Protein AF-A0A150GEI6-F1 (afdb_monomer)

Mean predicted aligned error: 15.01 Å

Secondary structure (DSSP, 8-state):
---THHHHHHHHHHHTTTTHHHHHHHHHHHTT--HHHHHS-SHHHHHHHHHHHHHHHHHHHHHSSTT--HHHHHHHHHTTHHHHHHHHHHHHHT-HHHHHHHHHHHHHTTS--S-----HHHHHHHHHHHHHHHHHHHHHHHHHS-HHHHHHHHHHHHHHHH-S-PPPTTHHHHHHHHHHHHHTSHHHHHHHHHHHHHHHHHHH----TT--HHHHHHHHHHTTTTS--S-TT--BPPHHHHHHHHHHHHHHHT--SSTTHHHHHHHHHHHHHHHHHHHHHHHHHHHH-TT--------TT--SSBPPHHHHHHHHHHHHHHHHTS---TT----HHHHHHHHHHHHHHHHHIIIIIGGG---HHHHHHHHHHT--HHHHHHHHT-TT---SS--HHHHHHHHTTHHHHHHHHHHHHHH-TTSHHHHHHHHHHHTTTS-SHHHHHHHHHHS-HHHHHHHHHHHHHHHHHS-HHHHHHSHHHHTTS--TTHHHHHHHHHHHHHTT------STT--HHHHHHHHHHHHHHHHHHHHHHHHHHT---SSS--TTTHHHHHHHHHHHHHHHHHS------PPP-------------------------------------------TTHHHHHHHHHHHHHHHHHS-PPP-----------

Sequence (658 aa):
MQPSSQLGSTTYLALCGPACLPLLGLLAASLRLSLHELAGEGVRQHLYRGIAHKVVMGVTCLLVPANASSSFLCALLRGHTLHAAGRQLAALAGSPEAAAATATAAAAAEDQGEPAPINTANYATALLNLVYILVAAACKVCLTVPAPEAQQLQEELVAALEGSQGADDGAAQAFASRLRDVASGRCARHAALCLGLAVLCDADGGPALGMPPELLAVLPAVLPAYLEGPAAGSGIMSAEAVTQLRGMASMLSFVGTAPPGRRGALALMLRVGWLAVDSARALAAVDRGGSSRSAGGLAAGVPRRIVAAGDIFAVALDALKNAWFLPLASGAPEGDTLRATETAGWWQLAAAIVADVLPYATADAHLTALGGLLHLPQGRLLARRGVLSLPPKPPPEVAAALEGGLLRCLERLLRRAGRDPQGREVAMLRRLGRLGDGSLWPYLAPLMAYGEPRQAAALVATLRKLLRTVDLWGMLAAWSEWASKKNSYGGFLQALYDILYEAPLADAVPEEGLSSASQQLLRLLSCAASDWLPVVAQAVLSADSAEERSAGVPLPILKWLQLLAACCAAQPGMPASSPPAYQADRGAAAISGAVAGPVNRGEAAADGGGEATADDVRGAAAGDGGWRALLLEEVGRRVVAAGRGPPERCRSSSRREQ

Foldseek 3Di:
DDDPPVVVVVVVVVCVDPVVVVLLVLQLVLLPDDVCLCLDDDPSNLVSLVSSLCSLVVVLVCLLPLPNDLVSLLVCLLSLSLVSLVVVLVVLVPDPSNVVCVVVLLVPVPPDPDDDRNHSVLSSVSSLSSNVSSVVSLVSCLVPDDDPSSVSSLVSNLCSVVVDDDDDPCSSVVSVVVVVCVCLPPVNLVVLQLLLLLLLCLWFVDDSLPDDVSSSVVSVVSPPPPPDDDDPPPLADDPVNLVSNLSNLVSLLVDDCDPPGLVRSLVSLLSQLVLLLLLLVVVVCVVVVPPPPPVPDDDPGRTSHHYDLLRSLVSNLSSLVSSVSSDDPPPDPPPPVVVLVSLLSSLLSLLSCLVRVLVSDDDLVSLLSSLVSPADPVLLVQVVVFLQNHDLDADSNLVSNLSSVVLVSLLVLLLVCLVPVLDSSLSNLLSNCPPPPLECQSVLSLNLLNHDVLSSLSSLVSLLVSLLSDLLLVLLLCVVVVVVDPDSNNSSSSRSVSCLQSLLPRDLDQPVPGHSSSVSSLVSLLVSLVSRLVSLVVSVVPPPDPVSPPPPSCNSSVSSVVSNVSVVVNPDDPPPPDPPPPPPDDDDDDDDDDDDDDDDDDDDDDDDDDDDDDDDDDDDPPDPCVVVCVSVVVVVVVVVVVPDDDDDPDPPPDDDDD

Radius of gyration: 34.03 Å; Cα contacts (8 Å, |Δi|>4): 616; chains: 1; bounding box: 81×88×96 Å

Solvent-accessible surface area (backbone atoms only — not comparable to full-atom values): 38106 Å² total; per-residue (Å²): 141,82,73,80,69,58,64,58,53,57,57,51,55,48,51,79,38,84,60,38,60,62,52,52,50,49,38,53,55,44,47,61,59,49,68,70,56,52,69,47,92,48,75,67,20,48,49,49,40,50,50,34,37,52,42,41,44,50,54,35,62,57,44,65,49,97,69,56,50,66,68,57,54,35,50,43,26,70,66,35,45,59,45,36,41,51,52,48,46,52,55,51,72,71,33,72,64,53,62,51,51,51,58,50,52,66,67,58,67,79,80,56,100,62,87,74,76,84,47,72,61,59,40,48,51,38,43,52,48,32,48,51,46,52,51,51,44,50,55,50,44,46,74,72,46,64,68,71,63,17,48,52,40,48,52,30,50,38,51,32,76,61,66,82,80,88,85,54,94,62,43,69,60,55,34,55,47,50,52,47,50,55,59,64,24,70,66,50,37,47,50,33,41,54,54,12,47,32,46,47,26,66,20,64,69,50,86,61,87,84,59,56,66,68,56,48,62,45,60,71,55,72,71,57,76,82,65,87,80,84,64,105,76,69,45,56,49,51,73,65,55,52,48,33,41,48,46,19,31,55,49,44,52,70,54,58,90,54,86,72,27,62,68,47,37,40,53,51,20,51,49,53,23,48,51,23,32,49,21,34,49,53,52,59,46,58,76,69,52,77,84,72,85,72,90,79,72,84,60,94,84,68,53,65,36,26,50,43,64,86,46,26,33,59,47,26,49,48,15,51,54,32,44,58,70,69,65,76,81,87,81,65,94,64,61,69,66,61,56,43,51,56,49,14,52,50,28,31,48,51,26,42,35,63,72,47,24,50,90,38,59,88,50,73,67,56,42,45,51,54,22,62,68,70,56,56,69,69,42,30,53,42,31,73,71,32,66,55,65,38,63,76,63,68,56,69,70,57,44,20,31,46,72,16,36,38,59,58,35,51,35,53,37,53,53,48,18,66,76,35,66,85,34,67,48,26,56,31,51,33,36,47,13,51,77,63,92,48,42,34,38,37,59,48,52,47,50,41,20,70,34,60,66,68,52,34,50,50,32,53,53,42,51,51,50,42,60,69,72,43,62,62,52,69,48,60,65,40,38,73,60,41,76,73,43,93,52,77,62,52,47,49,54,46,29,55,48,35,35,55,58,55,67,41,68,53,73,89,68,68,72,87,80,53,21,69,24,18,50,46,34,49,52,53,45,50,54,46,39,71,67,41,46,61,58,53,51,48,52,61,69,69,52,87,53,80,82,70,64,52,93,68,70,62,52,38,60,53,35,41,51,50,46,47,51,49,57,64,69,61,55,76,76,71,70,78,74,69,73,79,78,79,76,82,76,88,78,83,88,83,84,87,81,90,81,82,86,81,90,88,86,84,90,86,89,80,90,82,90,80,92,80,89,82,87,86,80,80,88,73,83,81,65,92,56,62,61,62,50,50,54,50,47,61,52,47,60,50,54,60,60,66,67,62,69,80,82,82,77,82,80,84,84,75,90,74,94,128

Organism: Gonium pectorale (NCBI:txid33097)

pLDDT: mean 74.24, std 18.27, range [32.22, 97.94]

Structure (mmCIF, N/CA/C/O backbone):
data_AF-A0A150GEI6-F1
#
_entry.id   AF-A0A150GEI6-F1
#
loop_
_atom_site.group_PDB
_atom_site.id
_atom_site.type_symbol
_atom_site.label_atom_id
_atom_site.label_alt_id
_atom_site.label_comp_id
_atom_site.label_asym_id
_atom_site.label_entity_id
_atom_site.label_seq_id
_atom_site.pdbx_PDB_ins_code
_atom_site.Cartn_x
_atom_site.Cartn_y
_atom_site.Cartn_z
_atom_site.occupancy
_atom_site.B_iso_or_equiv
_atom_site.auth_seq_id
_atom_site.auth_comp_id
_atom_site.auth_asym_id
_atom_site.auth_atom_id
_atom_site.pdbx_PDB_model_num
ATOM 1 N N . MET A 1 1 ? 34.999 -7.922 8.178 1.00 40.25 1 MET A N 1
ATOM 2 C CA . MET A 1 1 ? 34.315 -7.488 6.941 1.00 40.25 1 MET A CA 1
ATOM 3 C C . MET A 1 1 ? 33.801 -6.070 7.163 1.00 40.25 1 MET A C 1
ATOM 5 O O . MET A 1 1 ? 32.760 -5.887 7.773 1.00 40.25 1 MET A O 1
ATOM 9 N N . GLN A 1 2 ? 34.615 -5.083 6.788 1.00 32.28 2 GLN A N 1
ATOM 10 C CA . GLN A 1 2 ? 34.318 -3.642 6.795 1.00 32.28 2 GLN A CA 1
ATOM 11 C C . GLN A 1 2 ? 34.050 -3.180 5.346 1.00 32.28 2 GLN A C 1
ATOM 13 O O . GLN A 1 2 ? 34.390 -3.920 4.422 1.00 32.28 2 GLN A O 1
ATOM 18 N N . PRO A 1 3 ? 33.369 -2.041 5.127 1.00 48.72 3 PRO A N 1
ATOM 19 C CA . PRO A 1 3 ? 32.316 -1.975 4.124 1.00 48.72 3 PRO A CA 1
ATOM 20 C C . PRO A 1 3 ? 32.777 -1.450 2.760 1.00 48.72 3 PRO A C 1
ATO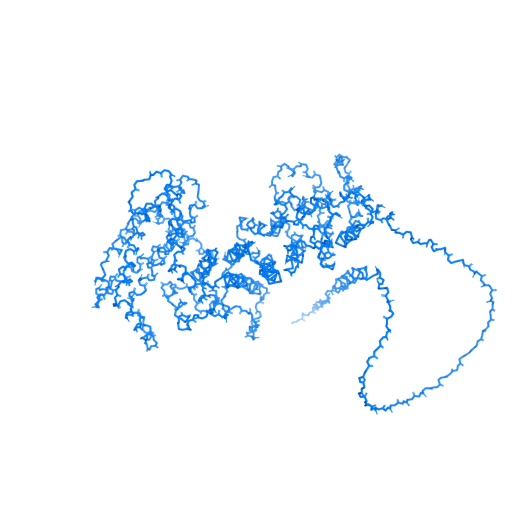M 22 O O . PRO A 1 3 ? 33.497 -0.462 2.643 1.00 48.72 3 PRO A O 1
ATOM 25 N N . SER A 1 4 ? 32.211 -2.054 1.719 1.00 45.00 4 SER A N 1
ATOM 26 C CA . SER A 1 4 ? 32.233 -1.660 0.305 1.00 45.00 4 SER A CA 1
ATOM 27 C C . SER A 1 4 ? 31.602 -0.283 0.012 1.00 45.00 4 SER A C 1
ATOM 29 O O . SER A 1 4 ? 31.548 0.134 -1.141 1.00 45.00 4 SER A O 1
ATOM 31 N N . SER A 1 5 ? 31.154 0.462 1.030 1.00 41.50 5 SER A N 1
ATOM 32 C CA . SER A 1 5 ? 30.589 1.809 0.877 1.00 41.50 5 SER A CA 1
ATOM 33 C C . SER A 1 5 ? 31.642 2.904 0.664 1.00 41.50 5 SER A C 1
ATOM 35 O O . SER A 1 5 ? 31.300 3.977 0.171 1.00 41.50 5 SER A O 1
ATOM 37 N N . GLN A 1 6 ? 32.921 2.654 0.977 1.00 41.84 6 GLN A N 1
ATOM 38 C CA . GLN A 1 6 ? 33.985 3.646 0.760 1.00 41.84 6 GLN A CA 1
ATOM 39 C C . GLN A 1 6 ? 34.451 3.741 -0.700 1.00 41.84 6 GLN A C 1
ATOM 41 O O . GLN A 1 6 ? 34.832 4.830 -1.126 1.00 41.84 6 GLN A O 1
ATOM 46 N N . LEU A 1 7 ? 34.363 2.657 -1.487 1.00 47.56 7 LEU A N 1
ATOM 47 C CA . LEU A 1 7 ? 34.786 2.687 -2.895 1.00 47.56 7 LEU A CA 1
ATOM 48 C C . LEU A 1 7 ? 33.909 3.620 -3.743 1.00 47.56 7 LEU A C 1
ATOM 50 O O . LEU A 1 7 ? 34.428 4.307 -4.612 1.00 47.56 7 LEU A O 1
ATOM 54 N N . GLY A 1 8 ? 32.605 3.706 -3.454 1.00 51.19 8 GLY A N 1
ATOM 55 C CA . GLY A 1 8 ? 31.699 4.607 -4.176 1.00 51.19 8 GLY A CA 1
ATOM 56 C C . GLY A 1 8 ? 31.976 6.094 -3.922 1.00 51.19 8 GLY A C 1
ATOM 57 O O . GLY A 1 8 ? 31.768 6.916 -4.808 1.00 51.19 8 GLY A O 1
ATOM 58 N N . SER A 1 9 ? 32.494 6.451 -2.740 1.00 50.84 9 SER A N 1
ATOM 59 C CA . SER A 1 9 ? 32.772 7.847 -2.365 1.00 50.84 9 SER A CA 1
ATOM 60 C C . SER A 1 9 ? 33.994 8.420 -3.096 1.00 50.84 9 SER A C 1
ATOM 62 O O . SER A 1 9 ? 33.976 9.565 -3.548 1.00 50.84 9 SER A O 1
ATOM 64 N N . THR A 1 10 ? 35.046 7.617 -3.287 1.00 55.69 10 THR A N 1
ATOM 65 C CA . THR A 1 10 ? 36.269 8.054 -3.982 1.00 55.69 10 THR A CA 1
ATOM 66 C C . THR A 1 10 ? 36.077 8.168 -5.491 1.00 55.69 10 THR A C 1
ATOM 68 O O . THR A 1 10 ? 36.597 9.107 -6.092 1.00 55.69 10 THR A O 1
ATOM 71 N N . THR A 1 11 ? 35.283 7.283 -6.108 1.00 56.53 11 THR A N 1
ATOM 72 C CA . THR A 1 11 ? 34.922 7.433 -7.530 1.00 56.53 11 THR A CA 1
ATOM 73 C C . THR A 1 11 ? 34.051 8.672 -7.738 1.00 56.53 11 THR A C 1
ATOM 75 O O . THR A 1 11 ? 34.296 9.443 -8.661 1.00 56.53 11 THR A O 1
ATOM 78 N N . TYR A 1 12 ? 33.098 8.919 -6.834 1.00 55.34 12 TYR A N 1
ATOM 79 C CA . TYR A 1 12 ? 32.222 10.092 -6.863 1.00 55.34 12 TYR A CA 1
ATOM 80 C C . TYR A 1 12 ? 32.989 11.423 -6.717 1.00 55.34 12 TYR A C 1
ATOM 82 O O . TYR A 1 12 ? 32.742 12.365 -7.468 1.00 55.34 12 TYR A O 1
ATOM 90 N N . LEU A 1 13 ? 33.985 11.498 -5.824 1.00 57.09 13 LEU A N 1
ATOM 91 C CA . LEU A 1 13 ? 34.843 12.684 -5.664 1.00 57.09 13 LEU A CA 1
ATOM 92 C C . LEU A 1 13 ? 35.731 12.965 -6.886 1.00 57.09 13 LEU A C 1
ATOM 94 O O . LEU A 1 13 ? 35.945 14.127 -7.227 1.00 57.09 13 LEU A O 1
ATOM 98 N N . ALA A 1 14 ? 36.213 11.927 -7.576 1.00 58.62 14 ALA A N 1
ATOM 99 C CA . ALA A 1 14 ? 36.986 12.097 -8.809 1.00 58.62 14 ALA A CA 1
ATOM 100 C C . ALA A 1 14 ? 36.135 12.666 -9.965 1.00 58.62 14 ALA A C 1
ATOM 102 O O . ALA A 1 14 ? 36.653 13.382 -10.824 1.00 58.62 14 ALA A O 1
ATOM 103 N N . LEU A 1 15 ? 34.828 12.390 -9.962 1.00 55.59 15 LEU A N 1
ATOM 104 C CA . LEU A 1 15 ? 33.873 12.797 -10.999 1.00 55.59 15 LEU A CA 1
ATOM 105 C C . LEU A 1 15 ? 33.346 14.222 -10.834 1.00 55.59 15 LEU A C 1
ATOM 107 O O . LEU A 1 15 ? 33.077 14.885 -11.829 1.00 55.59 15 LEU A O 1
ATOM 111 N N . CYS A 1 16 ? 33.269 14.727 -9.604 1.00 58.97 16 CYS A N 1
ATOM 112 C CA . CYS A 1 16 ? 33.057 16.156 -9.348 1.00 58.97 16 CYS A CA 1
ATOM 113 C C . CYS A 1 16 ? 34.325 16.999 -9.605 1.00 58.97 16 CYS A C 1
ATOM 115 O O . CYS A 1 16 ? 34.297 18.219 -9.454 1.00 58.97 16 CYS A O 1
ATOM 117 N N . GLY A 1 17 ? 35.439 16.351 -9.963 1.00 68.12 17 GLY A N 1
ATOM 118 C CA . GLY A 1 17 ? 36.734 16.965 -10.226 1.00 68.12 17 GLY A CA 1
ATOM 119 C C . GLY A 1 17 ? 37.051 17.165 -11.719 1.00 68.12 17 GLY A C 1
ATOM 120 O O . GLY A 1 17 ? 36.202 16.981 -12.594 1.00 68.12 17 GLY A O 1
ATOM 121 N N . PRO A 1 18 ? 38.307 17.513 -12.052 1.00 70.81 18 PRO A N 1
ATOM 122 C CA . PRO A 1 18 ? 38.735 17.849 -13.416 1.00 70.81 18 PRO A CA 1
ATOM 123 C C . PRO A 1 18 ? 38.609 16.698 -14.435 1.00 70.81 18 PRO A C 1
ATOM 125 O O . PRO A 1 18 ? 38.659 16.945 -15.638 1.00 70.81 18 PRO A O 1
ATOM 128 N N . ALA A 1 19 ? 38.402 15.454 -13.985 1.00 73.12 19 ALA A N 1
ATOM 129 C CA . ALA A 1 19 ? 38.213 14.285 -14.850 1.00 73.12 19 ALA A CA 1
ATOM 130 C C . ALA A 1 19 ? 36.849 14.253 -15.574 1.00 73.12 19 ALA A C 1
ATOM 132 O O . ALA A 1 19 ? 36.680 13.497 -16.532 1.00 73.12 19 ALA A O 1
ATOM 133 N N . CYS A 1 20 ? 35.897 15.100 -15.173 1.00 78.00 20 CYS A N 1
ATOM 134 C CA . CYS A 1 20 ? 34.602 15.241 -15.837 1.00 78.00 20 CYS A CA 1
ATOM 135 C C . CYS A 1 20 ? 34.729 15.754 -17.285 1.00 78.00 20 CYS A C 1
ATOM 137 O O . CYS A 1 20 ? 34.107 15.212 -18.200 1.00 78.00 20 CYS A O 1
ATOM 139 N N . LEU A 1 21 ? 35.586 16.754 -17.524 1.00 81.19 21 LEU A N 1
ATOM 140 C CA . LEU A 1 21 ? 35.734 17.387 -18.842 1.00 81.19 21 LEU A CA 1
ATOM 141 C C . LEU A 1 21 ? 36.256 16.423 -19.929 1.00 81.19 21 LEU A C 1
ATOM 143 O O . LEU A 1 21 ? 35.654 16.381 -21.004 1.00 81.19 21 LEU A O 1
ATOM 147 N N . PRO A 1 22 ? 37.302 15.604 -19.687 1.00 84.00 22 PRO A N 1
ATOM 148 C CA . PRO A 1 22 ? 37.731 14.580 -20.641 1.00 84.00 22 PRO A CA 1
ATOM 149 C C . PRO A 1 22 ? 36.639 13.563 -20.981 1.00 84.00 22 PRO A C 1
ATOM 151 O O . PRO A 1 22 ? 36.515 13.153 -22.133 1.00 84.00 22 PRO A O 1
ATOM 154 N N . LEU A 1 23 ? 35.832 13.168 -19.993 1.00 81.44 23 LEU A N 1
ATOM 155 C CA . LEU A 1 23 ? 34.778 12.173 -20.171 1.00 81.44 23 LEU A CA 1
ATOM 156 C C . LEU A 1 23 ? 33.606 12.733 -20.991 1.00 81.44 23 LEU A C 1
ATOM 158 O O . LEU A 1 23 ? 33.124 12.065 -21.905 1.00 81.44 23 LEU A O 1
ATOM 162 N N . LEU A 1 24 ? 33.217 13.989 -20.746 1.00 82.88 24 LEU A N 1
ATOM 163 C CA . LEU A 1 24 ? 32.263 14.718 -21.589 1.00 82.88 24 LEU A CA 1
ATOM 164 C C . LEU A 1 24 ? 32.795 14.914 -23.017 1.00 82.88 24 LEU A C 1
ATOM 166 O O . LEU A 1 24 ? 32.044 14.757 -23.977 1.00 82.88 24 LEU A O 1
ATOM 170 N N . GLY A 1 25 ? 34.092 15.196 -23.172 1.00 85.88 25 GLY A N 1
ATOM 171 C CA . GLY A 1 25 ? 34.748 15.293 -24.478 1.00 85.88 25 GLY A CA 1
ATOM 172 C C . GLY A 1 25 ? 34.726 13.972 -25.254 1.00 85.88 25 GLY A C 1
ATOM 173 O O . GLY A 1 25 ? 34.379 13.957 -26.435 1.00 85.88 25 GLY A O 1
ATOM 174 N N . LEU A 1 26 ? 35.023 12.853 -24.585 1.00 86.62 26 LEU A N 1
ATOM 175 C CA . LEU A 1 26 ? 34.942 11.507 -25.161 1.00 86.62 26 LEU A CA 1
ATOM 176 C C . LEU A 1 26 ? 33.510 11.131 -25.544 1.00 86.62 26 LEU A C 1
ATOM 178 O O . LEU A 1 26 ? 33.295 10.543 -26.606 1.00 86.62 26 LEU A O 1
ATOM 182 N N . LEU A 1 27 ? 32.527 11.483 -24.712 1.00 86.19 27 LEU A N 1
ATOM 183 C CA . LEU A 1 27 ? 31.117 11.258 -25.015 1.00 86.19 27 LEU A CA 1
ATOM 184 C C . LEU A 1 27 ? 30.684 12.073 -26.232 1.00 86.19 27 LEU A C 1
ATOM 186 O O . LEU A 1 27 ? 30.113 11.515 -27.163 1.00 86.19 27 LEU A O 1
ATOM 190 N N . ALA A 1 28 ? 31.016 13.363 -26.273 1.00 86.62 28 ALA A N 1
ATOM 191 C CA . ALA A 1 28 ? 30.709 14.222 -27.409 1.00 86.62 28 ALA A CA 1
ATOM 192 C C . ALA A 1 28 ? 31.359 13.714 -28.705 1.00 86.62 28 ALA A C 1
ATOM 194 O O . ALA A 1 28 ? 30.711 13.717 -29.750 1.00 86.62 28 ALA A O 1
ATOM 195 N N . ALA A 1 29 ? 32.608 13.241 -28.648 1.00 87.00 29 ALA A N 1
ATOM 196 C CA . ALA A 1 29 ? 33.278 12.623 -29.790 1.00 87.00 29 ALA A CA 1
ATOM 197 C C . ALA A 1 29 ? 32.576 11.327 -30.231 1.00 87.00 29 ALA A C 1
ATOM 199 O O . ALA A 1 29 ? 32.325 11.139 -31.419 1.00 87.00 29 ALA A O 1
ATOM 200 N N . SER A 1 30 ? 32.182 10.476 -29.278 1.00 87.25 30 SER A N 1
ATOM 201 C CA . SER A 1 30 ? 31.470 9.217 -29.544 1.00 87.25 30 SER A CA 1
ATOM 202 C C . SER A 1 30 ? 30.100 9.451 -30.187 1.00 87.25 30 SER A C 1
ATOM 204 O O . SER A 1 30 ? 29.728 8.759 -31.131 1.00 87.25 30 SER A O 1
ATOM 206 N N . LEU A 1 31 ? 29.370 10.470 -29.725 1.00 84.06 31 LEU A N 1
ATOM 207 C CA . LEU A 1 31 ? 28.060 10.852 -30.261 1.00 84.06 31 LEU A CA 1
ATOM 208 C C . LEU A 1 31 ? 28.133 11.591 -31.610 1.00 84.06 31 LEU A C 1
ATOM 210 O O . LEU A 1 31 ? 27.106 11.828 -32.245 1.00 84.06 31 LEU A O 1
ATOM 214 N N . ARG A 1 32 ? 29.337 11.982 -32.049 1.00 88.56 32 ARG A N 1
ATOM 215 C CA . ARG A 1 32 ? 29.595 12.597 -33.361 1.00 88.56 32 ARG A CA 1
ATOM 216 C C . ARG A 1 32 ? 30.060 11.600 -34.416 1.00 88.56 32 ARG A C 1
ATOM 218 O O . ARG A 1 32 ? 30.178 11.996 -35.572 1.00 88.56 32 ARG A O 1
ATOM 225 N N . LEU A 1 33 ? 30.309 10.343 -34.041 1.00 88.00 33 LEU A N 1
ATOM 226 C CA . LEU A 1 33 ? 30.656 9.301 -35.003 1.00 88.00 33 LEU A CA 1
ATOM 227 C C . LEU A 1 33 ? 29.539 9.166 -36.037 1.00 88.00 33 LEU A C 1
ATOM 229 O O . LEU A 1 33 ? 28.352 9.091 -35.695 1.00 88.00 33 LEU A O 1
ATOM 233 N N . SER A 1 34 ? 29.934 9.165 -37.305 1.00 87.69 34 SER A N 1
ATOM 234 C CA . SER A 1 34 ? 29.021 8.995 -38.425 1.00 87.69 34 SER A CA 1
ATOM 235 C C . SER A 1 34 ? 28.531 7.550 -38.506 1.00 87.69 34 SER A C 1
ATOM 237 O O . SER A 1 34 ? 29.205 6.608 -38.085 1.00 87.69 34 SER A O 1
ATOM 239 N N . LEU A 1 35 ? 27.351 7.355 -39.098 1.00 84.06 35 LEU A N 1
ATOM 240 C CA . LEU A 1 35 ? 26.794 6.017 -39.277 1.00 84.06 35 LEU A CA 1
ATOM 241 C C . LEU A 1 35 ? 27.741 5.110 -40.078 1.00 84.06 35 LEU A C 1
ATOM 243 O O . LEU A 1 35 ? 27.838 3.936 -39.761 1.00 84.06 35 LEU A O 1
ATOM 247 N N . HIS A 1 36 ? 28.481 5.631 -41.061 1.00 83.88 36 HIS A N 1
ATOM 248 C CA . HIS A 1 36 ? 29.445 4.840 -41.838 1.00 83.88 36 HIS A CA 1
ATOM 249 C C . HIS A 1 36 ? 30.658 4.383 -41.015 1.00 83.88 36 HIS A C 1
ATOM 251 O O . HIS A 1 36 ? 31.147 3.270 -41.207 1.00 83.88 36 HIS A O 1
ATOM 257 N N . GLU A 1 37 ? 31.116 5.196 -40.061 1.00 86.56 37 GLU A N 1
ATOM 258 C CA . GLU A 1 37 ? 32.186 4.807 -39.130 1.00 86.56 37 GLU A CA 1
ATOM 259 C C . GLU A 1 37 ? 31.727 3.726 -38.145 1.00 86.56 37 GLU A C 1
ATOM 261 O O . GLU A 1 37 ? 32.545 2.932 -37.676 1.00 86.56 37 GLU A O 1
ATOM 266 N N . LEU A 1 38 ? 30.423 3.678 -37.860 1.00 83.50 38 LEU A N 1
ATOM 267 C CA . LEU A 1 38 ? 29.810 2.675 -36.996 1.00 83.50 38 LEU A CA 1
ATOM 268 C C . LEU A 1 38 ? 29.365 1.422 -37.765 1.00 83.50 38 LEU A C 1
ATOM 270 O O . LEU A 1 38 ? 29.477 0.333 -37.222 1.00 83.50 38 LEU A O 1
ATOM 274 N N . ALA A 1 39 ? 28.887 1.529 -39.003 1.00 80.19 39 ALA A N 1
ATOM 275 C CA . ALA A 1 39 ? 28.262 0.424 -39.738 1.00 80.19 39 ALA A CA 1
ATOM 276 C C . ALA A 1 39 ? 29.258 -0.477 -40.484 1.00 80.19 39 ALA A C 1
ATOM 278 O O . ALA A 1 39 ? 28.948 -1.637 -40.723 1.00 80.19 39 ALA A O 1
ATOM 279 N N . GLY A 1 40 ? 30.459 0.012 -40.818 1.00 81.88 40 GLY A N 1
ATOM 280 C CA . GLY A 1 40 ? 31.410 -0.768 -41.616 1.00 81.88 40 GLY A CA 1
ATOM 281 C C . GLY A 1 40 ? 31.911 -2.043 -40.927 1.00 81.88 40 GLY A C 1
ATOM 282 O O . GLY A 1 40 ? 32.045 -2.097 -39.702 1.00 81.88 40 GLY A O 1
ATOM 283 N N . GLU A 1 41 ? 32.229 -3.056 -41.729 1.00 77.44 41 GLU A N 1
ATOM 284 C CA . GLU A 1 41 ? 32.871 -4.296 -41.293 1.00 77.44 41 GLU A CA 1
ATOM 285 C C . GLU A 1 41 ? 34.393 -4.117 -41.338 1.00 77.44 41 GLU A C 1
ATOM 287 O O . GLU A 1 41 ? 34.999 -3.930 -42.392 1.00 77.44 41 GLU A O 1
ATOM 292 N N . GLY A 1 42 ? 35.024 -4.087 -40.166 1.00 84.88 42 GLY A N 1
ATOM 293 C CA . GLY A 1 42 ? 36.466 -3.914 -40.048 1.00 84.88 42 GLY A CA 1
ATOM 294 C C . GLY A 1 42 ? 36.905 -3.690 -38.607 1.00 84.88 42 GLY A C 1
ATOM 295 O O . GLY A 1 42 ? 36.147 -3.204 -37.766 1.00 84.88 42 GLY A O 1
ATOM 296 N N . VAL A 1 43 ? 38.159 -4.039 -38.309 1.00 81.69 43 VAL A N 1
ATOM 297 C CA . VAL A 1 43 ? 38.753 -3.925 -36.961 1.00 81.69 43 VAL A CA 1
ATOM 298 C C . VAL A 1 43 ? 38.632 -2.494 -36.422 1.00 81.69 43 VAL A C 1
ATOM 300 O O . VAL A 1 43 ? 38.354 -2.284 -35.243 1.00 81.69 43 VAL A O 1
ATOM 303 N N . ARG A 1 44 ? 38.777 -1.493 -37.299 1.00 83.88 44 ARG A N 1
ATOM 304 C CA . ARG A 1 44 ? 38.667 -0.073 -36.945 1.00 83.88 44 ARG A CA 1
ATOM 305 C C . ARG A 1 44 ? 37.248 0.306 -36.515 1.00 83.88 44 ARG A C 1
ATOM 307 O O . ARG A 1 44 ? 37.082 0.993 -35.513 1.00 83.88 44 ARG A O 1
ATOM 314 N N . GLN A 1 45 ? 36.235 -0.153 -37.239 1.00 85.56 45 GLN A N 1
ATOM 315 C CA . GLN A 1 45 ? 34.829 0.104 -36.934 1.00 85.56 45 GLN A CA 1
ATOM 316 C C . GLN A 1 45 ? 34.387 -0.650 -35.676 1.00 85.56 45 GLN A C 1
ATOM 318 O O . GLN A 1 45 ? 33.665 -0.091 -34.852 1.00 85.56 45 GLN A O 1
ATOM 323 N N . HIS A 1 46 ? 34.889 -1.871 -35.465 1.00 78.94 46 HIS A N 1
ATOM 324 C CA . HIS A 1 46 ? 34.717 -2.588 -34.199 1.00 78.94 46 HIS A CA 1
ATOM 325 C C . HIS A 1 46 ? 35.335 -1.833 -33.022 1.00 78.94 46 HIS A C 1
ATOM 327 O O . HIS A 1 46 ? 34.700 -1.719 -31.973 1.00 78.94 46 HIS A O 1
ATOM 333 N N . LEU A 1 47 ? 36.532 -1.268 -33.196 1.00 82.50 47 LEU A N 1
ATOM 334 C CA . LEU A 1 47 ? 37.174 -0.451 -32.172 1.00 82.50 47 LEU A CA 1
ATOM 335 C C . LEU A 1 47 ? 36.368 0.824 -31.883 1.00 82.50 47 LEU A C 1
ATOM 337 O O . LEU A 1 47 ? 36.124 1.127 -30.717 1.00 82.50 47 LEU A O 1
ATOM 341 N N . TYR A 1 48 ? 35.892 1.540 -32.909 1.00 83.94 48 TYR A N 1
ATOM 342 C CA . TYR A 1 48 ? 35.054 2.731 -32.718 1.00 83.94 48 TYR A CA 1
ATOM 343 C C . TYR A 1 48 ? 33.729 2.414 -32.027 1.00 83.94 48 TYR A C 1
ATOM 345 O O . TYR A 1 48 ? 33.375 3.105 -31.074 1.00 83.94 48 TYR A O 1
ATOM 353 N N . ARG A 1 49 ? 33.035 1.341 -32.428 1.00 82.62 49 ARG A N 1
ATOM 354 C CA . ARG A 1 49 ? 31.829 0.859 -31.737 1.00 82.62 49 ARG A CA 1
ATOM 355 C C . ARG A 1 49 ? 32.120 0.477 -30.292 1.00 82.62 49 ARG A C 1
ATOM 357 O O . ARG A 1 49 ? 31.366 0.860 -29.405 1.00 82.62 49 ARG A O 1
ATOM 364 N N . GLY A 1 50 ? 33.218 -0.234 -30.044 1.00 77.56 50 GLY A N 1
ATOM 365 C CA . GLY A 1 50 ? 33.632 -0.632 -28.702 1.00 77.56 50 GLY A CA 1
ATOM 366 C C . GLY A 1 50 ? 33.899 0.568 -27.798 1.00 77.56 50 GLY A C 1
ATOM 367 O O . GLY A 1 50 ? 33.365 0.626 -26.692 1.00 77.56 50 GLY A O 1
ATOM 368 N N . ILE A 1 51 ? 34.655 1.555 -28.284 1.00 81.81 51 ILE A N 1
ATOM 369 C CA . ILE A 1 51 ? 34.940 2.794 -27.551 1.00 81.81 51 ILE A CA 1
ATOM 370 C C . ILE A 1 51 ? 33.647 3.576 -27.308 1.00 81.81 51 ILE A C 1
ATOM 372 O O . ILE A 1 51 ? 33.345 3.892 -26.160 1.00 81.81 51 ILE A O 1
ATOM 376 N N . ALA A 1 52 ? 32.849 3.832 -28.348 1.00 81.94 52 ALA A N 1
ATOM 377 C CA . ALA A 1 52 ? 31.614 4.602 -28.231 1.00 81.94 52 ALA A CA 1
ATOM 378 C C . ALA A 1 52 ? 30.619 3.944 -27.268 1.00 81.94 52 ALA A C 1
ATOM 380 O O . ALA A 1 52 ? 30.060 4.610 -26.398 1.00 81.94 52 ALA A O 1
ATOM 381 N N . HIS A 1 53 ? 30.451 2.624 -27.365 1.00 79.44 53 HIS A N 1
ATOM 382 C CA . HIS A 1 53 ? 29.628 1.843 -26.451 1.00 79.44 53 HIS A CA 1
ATOM 383 C C . HIS A 1 53 ? 30.141 1.926 -25.008 1.00 79.44 53 HIS A C 1
ATOM 385 O O . HIS A 1 53 ? 29.364 2.216 -24.103 1.00 79.44 53 HIS A O 1
ATOM 391 N N . LYS A 1 54 ? 31.446 1.727 -24.769 1.00 78.00 54 LYS A N 1
ATOM 392 C CA . LYS A 1 54 ? 32.034 1.802 -23.420 1.00 78.00 54 LYS A CA 1
ATOM 393 C C . LYS A 1 54 ? 31.947 3.206 -22.821 1.00 78.00 54 LYS A C 1
ATOM 395 O O . LYS A 1 54 ? 31.724 3.320 -21.621 1.00 78.00 54 LYS A O 1
ATOM 400 N N . VAL A 1 55 ? 32.068 4.259 -23.629 1.00 81.38 55 VAL A N 1
ATOM 401 C CA . VAL A 1 55 ? 31.915 5.653 -23.185 1.00 81.38 55 VAL A CA 1
ATOM 402 C C . VAL A 1 55 ? 30.461 5.958 -22.821 1.00 81.38 55 VAL A C 1
ATOM 404 O O . VAL A 1 55 ? 30.208 6.478 -21.736 1.00 81.38 55 VAL A O 1
ATOM 407 N N . VAL A 1 56 ? 29.501 5.588 -23.676 1.00 77.44 56 VAL A N 1
ATOM 408 C CA . VAL A 1 56 ? 28.059 5.745 -23.410 1.00 77.44 56 VAL A CA 1
ATOM 409 C C . VAL A 1 56 ? 27.657 4.967 -22.158 1.00 77.44 56 VAL A C 1
ATOM 411 O O . VAL A 1 56 ? 27.024 5.527 -21.265 1.00 77.44 56 VAL A O 1
ATOM 414 N N . MET A 1 57 ? 28.082 3.708 -22.040 1.00 72.50 57 MET A N 1
ATOM 415 C CA . MET A 1 57 ? 27.836 2.882 -20.856 1.00 72.50 57 MET A CA 1
ATOM 416 C C . MET A 1 57 ? 28.515 3.443 -19.611 1.00 72.50 57 MET A C 1
ATOM 418 O O . MET A 1 57 ? 27.896 3.464 -18.553 1.00 72.50 57 MET A O 1
ATOM 422 N N . GLY A 1 58 ? 29.749 3.936 -19.731 1.00 73.75 58 GLY A N 1
ATOM 423 C CA . GLY A 1 58 ? 30.468 4.597 -18.647 1.00 73.75 58 GLY A CA 1
ATOM 424 C C . GLY A 1 58 ? 29.667 5.773 -18.104 1.00 73.75 58 GLY A C 1
ATOM 425 O O . GLY A 1 58 ? 29.314 5.769 -16.934 1.00 73.75 58 GLY A O 1
ATOM 426 N N . VAL A 1 59 ? 29.281 6.720 -18.963 1.00 78.75 59 VAL A N 1
ATOM 427 C CA . VAL A 1 59 ? 28.442 7.874 -18.586 1.00 78.75 59 VAL A CA 1
ATOM 428 C C . VAL A 1 59 ? 27.116 7.424 -17.981 1.00 78.75 59 VAL A C 1
ATOM 430 O O . VAL A 1 59 ? 26.700 7.945 -16.954 1.00 78.75 59 VAL A O 1
ATOM 433 N N . THR A 1 60 ? 26.470 6.424 -18.575 1.00 73.00 60 THR A N 1
ATOM 434 C CA . THR A 1 60 ? 25.205 5.876 -18.078 1.00 73.00 60 THR A CA 1
ATOM 435 C C . THR A 1 60 ? 25.362 5.329 -16.659 1.00 73.00 60 THR A C 1
ATOM 437 O O . THR A 1 60 ? 24.604 5.701 -15.769 1.00 73.00 60 THR A O 1
ATOM 440 N N . CYS A 1 61 ? 26.407 4.540 -16.399 1.00 71.25 61 CYS A N 1
ATOM 441 C CA . CYS A 1 61 ? 26.720 4.020 -15.067 1.00 71.25 61 CYS A CA 1
ATOM 442 C C . CYS A 1 61 ? 27.024 5.127 -14.052 1.00 71.25 61 CYS A C 1
ATOM 444 O O . CYS A 1 61 ? 26.794 4.933 -12.865 1.00 71.25 61 CYS A O 1
ATOM 446 N N . LEU A 1 62 ? 27.520 6.284 -14.498 1.00 75.06 62 LEU A N 1
ATOM 447 C CA . LEU A 1 62 ? 27.740 7.453 -13.641 1.00 75.06 62 LEU A CA 1
ATOM 448 C C . LEU A 1 62 ? 26.445 8.197 -13.297 1.00 75.06 62 LEU A C 1
ATOM 450 O O . LEU A 1 62 ? 26.393 8.895 -12.287 1.00 75.06 62 LEU A O 1
ATOM 454 N N . LEU A 1 63 ? 25.405 8.036 -14.115 1.00 72.75 63 LEU A N 1
ATOM 455 C CA . LEU A 1 63 ? 24.084 8.631 -13.913 1.00 72.75 63 LEU A CA 1
ATOM 456 C C . LEU A 1 63 ? 23.141 7.743 -13.081 1.00 72.75 63 LEU A C 1
ATOM 458 O O . LEU A 1 63 ? 22.188 8.254 -12.497 1.00 72.75 63 LEU A O 1
ATOM 462 N N . VAL A 1 64 ? 23.402 6.431 -13.009 1.00 58.91 64 VAL A N 1
ATOM 463 C CA . VAL A 1 64 ? 22.609 5.450 -12.236 1.00 58.91 64 VAL A CA 1
ATOM 464 C C . VAL A 1 64 ? 22.599 5.707 -10.714 1.00 58.91 64 VAL A C 1
ATOM 466 O O . VAL A 1 64 ? 21.539 5.541 -10.100 1.00 58.91 64 VAL A O 1
ATOM 469 N N . PRO A 1 65 ? 23.705 6.109 -10.049 1.00 61.59 65 PRO A N 1
ATOM 470 C CA . PRO A 1 65 ? 23.672 6.462 -8.639 1.00 61.59 65 PRO A CA 1
ATOM 471 C C . PRO A 1 65 ? 22.685 7.603 -8.408 1.00 61.59 65 PRO A C 1
ATOM 473 O O . PRO A 1 65 ? 22.685 8.601 -9.123 1.00 61.59 65 PRO A O 1
ATOM 476 N N . ALA A 1 66 ? 21.884 7.495 -7.348 1.00 53.59 66 ALA A N 1
ATOM 477 C CA . ALA A 1 66 ? 20.821 8.440 -7.000 1.00 53.59 66 ALA A CA 1
ATOM 478 C C . ALA A 1 66 ? 21.261 9.904 -6.783 1.00 53.59 66 ALA A C 1
ATOM 480 O O . ALA A 1 66 ? 20.401 10.736 -6.506 1.00 53.59 66 ALA A O 1
ATOM 481 N N . ASN A 1 67 ? 22.557 10.194 -6.900 1.00 60.22 67 ASN A N 1
ATOM 482 C CA . ASN A 1 67 ? 23.200 11.425 -6.477 1.00 60.22 67 ASN A CA 1
ATOM 483 C C . ASN A 1 67 ? 24.033 12.069 -7.596 1.00 60.22 67 ASN A C 1
ATOM 485 O O . ASN A 1 67 ? 24.953 12.805 -7.272 1.00 60.22 67 ASN A O 1
ATOM 489 N N . ALA A 1 68 ? 23.802 11.786 -8.886 1.00 70.25 68 ALA A N 1
ATOM 490 C CA . ALA A 1 68 ? 24.503 12.527 -9.943 1.00 70.25 68 ALA A CA 1
ATOM 491 C C . ALA A 1 68 ? 24.376 14.040 -9.678 1.00 70.25 68 ALA A C 1
ATOM 493 O O . ALA A 1 68 ? 23.270 14.533 -9.443 1.00 70.25 68 ALA A O 1
ATOM 494 N N . SER A 1 69 ? 25.502 14.761 -9.636 1.00 79.88 69 SER A N 1
ATOM 495 C CA . SER A 1 69 ? 25.469 16.173 -9.262 1.00 79.88 69 SER A CA 1
ATOM 496 C C . SER A 1 69 ? 24.638 16.957 -10.279 1.00 79.88 69 SER A C 1
ATOM 498 O O . SER A 1 69 ? 24.731 16.722 -11.489 1.00 79.88 69 SER A O 1
ATOM 500 N N . SER A 1 70 ? 23.839 17.911 -9.795 1.00 80.25 70 SER A N 1
ATOM 501 C CA . SER A 1 70 ? 23.086 18.849 -10.640 1.00 80.25 70 SER A CA 1
ATOM 502 C C . SER A 1 70 ? 24.004 19.485 -11.690 1.00 80.25 70 SER A C 1
ATOM 504 O O . SER A 1 70 ? 23.666 19.532 -12.868 1.00 80.25 70 SER A O 1
ATOM 506 N N . SER A 1 71 ? 25.229 19.843 -11.293 1.00 82.81 71 SER A N 1
ATOM 507 C CA . SER A 1 71 ? 26.274 20.372 -12.174 1.00 82.81 71 SER A CA 1
ATOM 508 C C . SER A 1 71 ? 26.690 19.429 -13.312 1.00 82.81 71 SER A C 1
ATOM 510 O O . SER A 1 71 ? 26.887 19.895 -14.435 1.00 82.81 71 SER A O 1
ATOM 512 N N . PHE A 1 72 ? 26.804 18.120 -13.063 1.00 83.69 72 PHE A N 1
ATOM 513 C CA . PHE A 1 72 ? 27.179 17.136 -14.083 1.00 83.69 72 PHE A CA 1
ATOM 514 C C . PHE A 1 72 ? 26.049 16.920 -15.088 1.00 83.69 72 PHE A C 1
ATOM 516 O O . PHE A 1 72 ? 26.282 16.910 -16.297 1.00 83.69 72 PHE A O 1
ATOM 523 N N . LE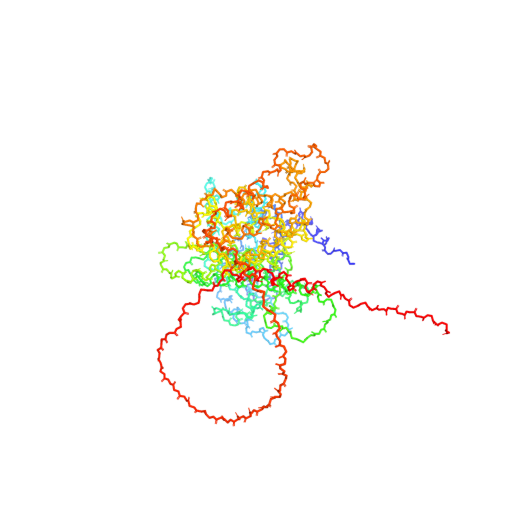U A 1 73 ? 24.813 16.821 -14.595 1.00 83.25 73 LEU A N 1
ATOM 524 C CA . LEU A 1 73 ? 23.626 16.732 -15.441 1.00 83.25 73 LEU A CA 1
ATOM 525 C C . LEU A 1 73 ? 23.467 17.990 -16.304 1.00 83.25 73 LEU A C 1
ATOM 527 O O . LEU A 1 73 ? 23.306 17.872 -17.517 1.00 83.25 73 LEU A O 1
ATOM 531 N N . CYS A 1 74 ? 23.610 19.184 -15.719 1.00 82.38 74 CYS A N 1
ATOM 532 C CA . CYS A 1 74 ? 23.615 20.446 -16.461 1.00 82.38 74 CYS A CA 1
ATOM 533 C C . CYS A 1 74 ? 24.705 20.462 -17.540 1.00 82.38 74 CYS A C 1
ATOM 535 O O . CYS A 1 74 ? 24.441 20.877 -18.664 1.00 82.38 74 CYS A O 1
ATOM 537 N N . ALA A 1 75 ? 25.919 19.988 -17.239 1.00 85.25 75 ALA A N 1
ATOM 538 C CA . ALA A 1 75 ? 27.006 19.933 -18.214 1.00 85.25 75 ALA A CA 1
ATOM 539 C C . ALA A 1 75 ? 26.701 18.978 -19.385 1.00 85.25 75 ALA A C 1
ATOM 541 O O . ALA A 1 75 ? 26.958 19.323 -20.539 1.00 85.25 75 ALA A O 1
ATOM 542 N N . LEU A 1 76 ? 26.104 17.811 -19.114 1.00 83.69 76 LEU A N 1
ATOM 543 C CA . LEU A 1 76 ? 25.658 16.876 -20.153 1.00 83.69 76 LEU A CA 1
ATOM 544 C C . LEU A 1 76 ? 24.567 17.483 -21.043 1.00 83.69 76 LEU A C 1
ATOM 546 O O . LEU A 1 76 ? 24.613 17.323 -22.267 1.00 83.69 76 LEU A O 1
ATOM 550 N N . LEU A 1 77 ? 23.606 18.188 -20.445 1.00 80.25 77 LEU A N 1
ATOM 551 C CA . LEU A 1 77 ? 22.499 18.826 -21.159 1.00 80.25 77 LEU A CA 1
ATOM 552 C C . LEU A 1 77 ? 22.981 20.007 -22.011 1.00 80.25 77 LEU A C 1
ATOM 554 O O . LEU A 1 77 ? 22.722 20.020 -23.217 1.00 80.25 77 LEU A O 1
ATOM 558 N N . ARG A 1 78 ? 23.801 20.900 -21.439 1.00 84.69 78 ARG A N 1
ATOM 559 C CA . ARG A 1 78 ? 24.493 21.992 -22.153 1.00 84.69 78 ARG A CA 1
ATOM 560 C C . ARG A 1 78 ? 25.357 21.497 -23.299 1.00 84.69 78 ARG A C 1
ATOM 562 O O . ARG A 1 78 ? 25.440 22.132 -24.342 1.00 84.69 78 ARG A O 1
ATOM 569 N N . GLY A 1 79 ? 25.995 20.342 -23.120 1.00 82.44 79 GLY A N 1
ATOM 570 C CA . GLY A 1 79 ? 26.797 19.690 -24.152 1.00 82.44 79 GLY A CA 1
ATOM 571 C C . GLY A 1 79 ? 25.985 19.138 -25.329 1.00 82.44 79 GLY A C 1
ATOM 572 O O . GLY A 1 79 ? 26.566 18.505 -26.209 1.00 82.44 79 GLY A O 1
ATOM 573 N N . HIS A 1 80 ? 24.659 19.331 -25.351 1.00 82.56 80 HIS A N 1
ATOM 574 C CA . HIS A 1 80 ? 23.734 18.778 -26.341 1.00 82.56 80 HIS A CA 1
ATOM 575 C C . HIS A 1 80 ? 23.797 17.248 -26.446 1.00 82.56 80 HIS A C 1
ATOM 577 O O . HIS A 1 80 ? 23.472 16.675 -27.489 1.00 82.56 80 HIS A O 1
ATOM 583 N N . THR A 1 81 ? 24.197 16.571 -25.365 1.00 80.62 81 THR A N 1
ATOM 584 C CA . THR A 1 81 ? 24.375 15.112 -25.328 1.00 80.62 81 THR A CA 1
ATOM 585 C C . THR A 1 81 ? 23.084 14.395 -25.702 1.00 80.62 81 THR A C 1
ATOM 587 O O . THR A 1 81 ? 23.092 13.483 -26.523 1.00 80.62 81 THR A O 1
ATOM 590 N N . LEU A 1 82 ? 21.957 14.854 -25.151 1.00 76.19 82 LEU A N 1
ATOM 591 C CA . LEU A 1 82 ? 20.642 14.276 -25.411 1.00 76.19 82 LEU A CA 1
ATOM 592 C C . LEU A 1 82 ? 20.259 14.402 -26.892 1.00 76.19 82 LEU A C 1
ATOM 594 O O . LEU A 1 82 ? 19.865 13.420 -27.519 1.00 76.19 82 LEU A O 1
ATOM 598 N N . HIS A 1 83 ? 20.447 15.586 -27.477 1.00 77.06 83 HIS A N 1
ATOM 599 C CA . HIS A 1 83 ? 20.170 15.825 -28.891 1.00 77.06 83 HIS A CA 1
ATOM 600 C C . HIS A 1 83 ? 21.092 15.003 -29.807 1.00 77.06 83 HIS A C 1
ATOM 602 O O . HIS A 1 83 ? 20.638 14.414 -30.787 1.00 77.06 83 HIS A O 1
ATOM 608 N N . ALA A 1 84 ? 22.386 14.916 -29.487 1.00 77.25 84 ALA A N 1
ATOM 609 C CA . ALA A 1 84 ? 23.343 14.127 -30.256 1.00 77.25 84 ALA A CA 1
ATOM 610 C C . ALA A 1 84 ? 23.029 12.620 -30.197 1.00 77.25 84 ALA A C 1
ATOM 612 O O . ALA A 1 84 ? 22.994 11.973 -31.244 1.00 77.25 84 ALA A O 1
ATOM 613 N N . ALA A 1 85 ? 22.700 12.092 -29.013 1.00 74.75 85 ALA A N 1
ATOM 614 C CA . ALA A 1 85 ? 22.253 10.712 -28.837 1.00 74.75 85 ALA A CA 1
ATOM 615 C C . ALA A 1 85 ? 20.941 10.432 -29.589 1.00 74.75 85 ALA A C 1
ATOM 617 O O . ALA A 1 85 ? 20.839 9.429 -30.292 1.00 74.75 85 ALA A O 1
ATOM 618 N N . GLY A 1 86 ? 19.967 11.347 -29.524 1.00 70.25 86 GLY A N 1
ATOM 619 C CA . GLY A 1 86 ? 18.714 11.246 -30.275 1.00 70.25 86 GLY A CA 1
ATOM 620 C C . GLY A 1 86 ? 18.920 11.221 -31.794 1.00 70.25 86 GLY A C 1
ATOM 621 O O . GLY A 1 86 ? 18.334 10.384 -32.480 1.00 70.25 86 GLY A O 1
ATOM 622 N N . ARG A 1 87 ? 19.800 12.078 -32.333 1.00 77.50 87 ARG A N 1
ATOM 623 C CA . ARG A 1 87 ? 20.151 12.070 -33.766 1.00 77.50 87 ARG A CA 1
ATOM 624 C C . ARG A 1 87 ? 20.827 10.772 -34.192 1.00 77.50 87 ARG A C 1
ATOM 626 O O . ARG A 1 87 ? 20.490 10.242 -35.247 1.00 77.50 87 ARG A O 1
ATOM 633 N N . GLN A 1 88 ? 21.754 10.250 -33.389 1.00 76.00 88 GLN A N 1
ATOM 634 C CA . GLN A 1 88 ? 22.388 8.967 -33.688 1.00 76.00 88 GLN A CA 1
ATOM 635 C C . GLN A 1 88 ? 21.387 7.814 -33.641 1.00 76.00 88 GLN A C 1
ATOM 637 O O . GLN A 1 88 ? 21.392 6.984 -34.543 1.00 76.00 88 GLN A O 1
ATOM 642 N N . LEU A 1 89 ? 20.483 7.787 -32.660 1.00 71.50 89 LEU A N 1
ATOM 643 C CA . LEU A 1 89 ? 19.403 6.801 -32.614 1.00 71.50 89 LEU A CA 1
ATOM 644 C C . LEU A 1 89 ? 18.509 6.865 -33.855 1.00 71.50 89 LEU A C 1
ATOM 646 O O . LEU A 1 89 ? 18.194 5.825 -34.426 1.00 71.50 89 LEU A O 1
ATOM 650 N N . ALA A 1 90 ? 18.148 8.066 -34.311 1.00 68.75 90 ALA A N 1
ATOM 651 C CA . ALA A 1 90 ? 17.371 8.244 -35.535 1.00 68.75 90 ALA A CA 1
ATOM 652 C C . ALA A 1 90 ? 18.130 7.754 -36.782 1.00 68.75 90 ALA A C 1
ATOM 654 O O . ALA A 1 90 ? 17.548 7.078 -37.629 1.00 68.75 90 ALA A O 1
ATOM 655 N N . ALA A 1 91 ? 19.434 8.035 -36.874 1.00 75.00 91 ALA A N 1
ATOM 656 C CA . ALA A 1 91 ? 20.281 7.549 -37.963 1.00 75.00 91 ALA A CA 1
ATOM 657 C C . ALA A 1 91 ? 20.415 6.015 -37.959 1.00 75.00 91 ALA A C 1
ATOM 659 O O . ALA A 1 91 ? 20.374 5.391 -39.016 1.00 75.00 91 ALA A O 1
ATOM 660 N N . LEU A 1 92 ? 20.532 5.401 -36.777 1.00 75.12 92 LEU A N 1
ATOM 661 C CA . LEU A 1 92 ? 20.603 3.947 -36.613 1.00 75.12 92 LEU A CA 1
ATOM 662 C C . LEU A 1 92 ? 19.268 3.271 -36.960 1.00 75.12 92 LEU A C 1
ATOM 664 O O . LEU A 1 92 ? 19.267 2.242 -37.628 1.00 75.12 92 LEU A O 1
ATOM 668 N N . ALA A 1 93 ? 18.140 3.865 -36.560 1.00 69.88 93 ALA A N 1
ATOM 669 C CA . ALA A 1 93 ? 16.802 3.351 -36.855 1.00 69.88 93 ALA A CA 1
ATOM 670 C C . ALA A 1 93 ? 16.417 3.474 -38.342 1.00 69.88 93 ALA A C 1
ATOM 672 O O . ALA A 1 93 ? 15.646 2.661 -38.843 1.00 69.88 93 ALA A O 1
ATOM 673 N N . GLY A 1 94 ? 16.950 4.476 -39.050 1.00 70.81 94 GLY A N 1
ATOM 674 C CA . GLY A 1 94 ? 16.728 4.673 -40.486 1.00 70.81 94 GLY A CA 1
ATOM 675 C C . GLY A 1 94 ? 17.590 3.794 -41.399 1.00 70.81 94 GLY A C 1
ATOM 676 O O . GLY A 1 94 ? 17.418 3.848 -42.615 1.00 70.81 94 GLY A O 1
ATOM 677 N N . SER A 1 95 ? 18.519 3.004 -40.847 1.00 75.44 95 SER A N 1
ATOM 678 C CA . SER A 1 95 ? 19.435 2.174 -41.633 1.00 75.44 95 SER A CA 1
ATOM 679 C C . SER A 1 95 ? 18.862 0.771 -41.890 1.00 75.44 95 SER A C 1
ATOM 681 O O . SER A 1 95 ? 18.689 0.007 -40.935 1.00 75.44 95 SER A O 1
ATOM 683 N N . PRO A 1 96 ? 18.615 0.369 -43.154 1.00 63.44 96 PRO A N 1
ATOM 684 C CA . PRO A 1 96 ? 18.129 -0.977 -43.475 1.00 63.44 96 PRO A CA 1
ATOM 685 C C . PRO A 1 96 ? 19.134 -2.081 -43.093 1.00 63.44 96 PRO A C 1
ATOM 687 O O . PRO A 1 96 ? 18.727 -3.192 -42.753 1.00 63.44 96 PRO A O 1
ATOM 690 N N . GLU A 1 97 ? 20.435 -1.772 -43.054 1.00 60.50 97 GLU A N 1
ATOM 691 C CA . GLU A 1 97 ? 21.486 -2.689 -42.585 1.00 60.50 97 GLU A CA 1
ATOM 692 C C . GLU A 1 97 ? 21.392 -2.978 -41.082 1.00 60.50 97 GLU A C 1
ATOM 694 O O . GLU A 1 97 ? 21.672 -4.095 -40.653 1.00 60.50 97 GLU A O 1
ATOM 699 N N . ALA A 1 98 ? 20.955 -2.012 -40.266 1.00 54.44 98 ALA A N 1
ATOM 700 C CA . ALA A 1 98 ? 20.818 -2.212 -38.822 1.00 54.44 98 ALA A CA 1
ATOM 701 C C . ALA A 1 98 ? 19.661 -3.172 -38.477 1.00 54.44 98 ALA A C 1
ATOM 703 O O . ALA A 1 98 ? 19.766 -3.951 -37.525 1.00 54.44 98 ALA A O 1
ATOM 704 N N . ALA A 1 99 ? 18.588 -3.157 -39.276 1.00 57.38 99 ALA A N 1
ATOM 705 C CA . ALA A 1 99 ? 17.457 -4.080 -39.156 1.00 57.38 99 ALA A CA 1
ATOM 706 C C . ALA A 1 99 ? 17.805 -5.504 -39.638 1.00 57.38 99 ALA A C 1
ATOM 708 O O . ALA A 1 99 ? 17.364 -6.487 -39.047 1.00 57.38 99 ALA A O 1
ATOM 709 N N . ALA A 1 100 ? 18.640 -5.630 -40.674 1.00 63.94 100 ALA A N 1
ATOM 710 C CA . ALA A 1 100 ? 19.126 -6.927 -41.146 1.00 63.94 100 ALA A CA 1
ATOM 711 C C . ALA A 1 100 ? 20.160 -7.548 -40.185 1.00 63.94 100 ALA A C 1
ATOM 713 O O . ALA A 1 100 ? 20.072 -8.733 -39.868 1.00 63.94 100 ALA A O 1
ATOM 714 N N . ALA A 1 101 ? 21.092 -6.744 -39.657 1.00 59.06 101 ALA A N 1
ATOM 715 C CA . ALA A 1 101 ? 22.140 -7.190 -38.734 1.00 59.06 101 ALA A CA 1
ATOM 716 C C . ALA A 1 101 ? 21.606 -7.617 -37.354 1.00 59.06 101 ALA A C 1
ATOM 718 O O . ALA A 1 101 ? 22.207 -8.455 -36.685 1.00 59.06 101 ALA A O 1
ATOM 719 N N . THR A 1 102 ? 20.474 -7.058 -36.911 1.00 54.84 102 THR A N 1
ATOM 720 C CA . THR A 1 102 ? 19.790 -7.492 -35.679 1.00 54.84 102 THR A CA 1
ATOM 721 C C . THR A 1 102 ? 19.151 -8.870 -35.832 1.00 54.84 102 THR A C 1
ATOM 723 O O . THR A 1 102 ? 19.253 -9.683 -34.916 1.00 54.84 102 THR A O 1
ATOM 726 N N . ALA A 1 103 ? 18.551 -9.161 -36.990 1.00 58.09 103 ALA A N 1
ATOM 727 C CA . ALA A 1 103 ? 17.958 -10.466 -37.278 1.00 58.09 103 ALA A CA 1
ATOM 728 C C . ALA A 1 103 ? 19.015 -11.577 -37.440 1.00 58.09 103 ALA A C 1
ATOM 730 O O . ALA A 1 103 ? 18.814 -12.689 -36.959 1.00 58.09 103 ALA A O 1
ATOM 731 N N . THR A 1 104 ? 20.162 -11.283 -38.065 1.00 62.25 104 THR A N 1
ATOM 732 C CA . THR A 1 104 ? 21.242 -12.267 -38.264 1.00 62.25 104 THR A CA 1
ATOM 733 C C . THR A 1 104 ? 22.083 -12.501 -37.008 1.00 62.25 104 THR A C 1
ATOM 735 O O . THR A 1 104 ? 22.446 -13.643 -36.731 1.00 62.25 104 THR A O 1
ATOM 738 N N . ALA A 1 105 ? 22.346 -11.468 -36.199 1.00 56.16 105 ALA A N 1
ATOM 739 C CA . ALA A 1 105 ? 23.077 -11.624 -34.938 1.00 56.16 105 ALA A CA 1
ATOM 740 C C . ALA A 1 105 ? 22.296 -12.444 -33.894 1.00 56.16 105 ALA A C 1
ATOM 742 O O . ALA A 1 105 ? 22.911 -13.162 -33.110 1.00 56.16 105 ALA A O 1
ATOM 743 N N . ALA A 1 106 ? 20.959 -12.376 -33.903 1.00 53.84 106 ALA A N 1
ATOM 744 C CA . ALA A 1 106 ? 20.116 -13.214 -33.050 1.00 53.84 106 ALA A CA 1
ATOM 745 C C . ALA A 1 106 ? 20.181 -14.705 -33.436 1.00 53.84 106 ALA A C 1
ATOM 747 O O . ALA A 1 106 ? 20.121 -15.555 -32.558 1.00 53.84 106 ALA A O 1
ATOM 748 N N . ALA A 1 107 ? 20.358 -15.018 -34.726 1.00 58.16 107 ALA A N 1
ATOM 749 C CA . ALA A 1 107 ? 20.477 -16.393 -35.215 1.00 58.16 107 ALA A CA 1
ATOM 750 C C . ALA A 1 107 ? 21.885 -16.996 -35.024 1.00 58.16 107 ALA A C 1
ATOM 752 O O . ALA A 1 107 ? 22.018 -18.202 -34.862 1.00 58.16 107 ALA A O 1
ATOM 753 N N . ALA A 1 108 ? 22.941 -16.174 -35.039 1.00 57.06 108 ALA A N 1
ATOM 754 C CA . ALA A 1 108 ? 24.329 -16.640 -34.924 1.00 57.06 108 ALA A CA 1
ATOM 755 C C . ALA A 1 108 ? 24.819 -16.826 -33.471 1.00 57.06 108 ALA A C 1
ATOM 757 O O . ALA A 1 108 ? 25.829 -17.489 -33.246 1.00 57.06 108 ALA A O 1
ATOM 758 N N . ALA A 1 109 ? 24.125 -16.249 -32.484 1.00 54.28 109 ALA A N 1
ATOM 759 C CA . ALA A 1 109 ? 24.535 -16.285 -31.078 1.00 54.28 109 ALA A CA 1
ATOM 760 C C . ALA A 1 109 ? 24.318 -17.647 -30.378 1.00 54.28 109 ALA A C 1
ATOM 762 O O . ALA A 1 109 ? 24.752 -17.801 -29.238 1.00 54.28 109 ALA A O 1
ATOM 763 N N . GLU A 1 110 ? 23.679 -18.630 -31.024 1.00 53.50 110 GLU A N 1
ATOM 764 C CA . GLU A 1 110 ? 23.418 -19.946 -30.415 1.00 53.50 110 GLU A CA 1
ATOM 765 C C . GLU A 1 110 ? 24.578 -20.954 -30.532 1.00 53.50 110 GLU A C 1
ATOM 767 O O . GLU A 1 110 ? 24.608 -21.899 -29.747 1.00 53.50 110 GLU A O 1
ATOM 772 N N . ASP A 1 111 ? 25.550 -20.771 -31.438 1.00 52.97 111 ASP A N 1
ATOM 773 C CA . ASP A 1 111 ? 26.437 -21.886 -31.837 1.00 52.97 111 ASP A CA 1
ATOM 774 C C . ASP A 1 111 ? 27.927 -21.733 -31.458 1.00 52.97 111 ASP A C 1
ATOM 776 O O . ASP A 1 111 ? 28.698 -22.686 -31.556 1.00 52.97 111 ASP A O 1
ATOM 780 N N . GLN A 1 112 ? 28.387 -20.560 -30.999 1.00 45.81 112 GLN A N 1
ATOM 781 C CA . GLN A 1 112 ? 29.815 -20.343 -30.706 1.00 45.81 112 GLN A CA 1
ATOM 782 C C . GLN A 1 112 ? 30.022 -19.564 -29.404 1.00 45.81 112 GLN A C 1
ATOM 784 O O . GLN A 1 112 ? 29.683 -18.391 -29.301 1.00 45.81 112 GLN A O 1
ATOM 789 N N . GLY A 1 113 ? 30.622 -20.216 -28.403 1.00 55.94 113 GLY A N 1
ATOM 790 C CA . GLY A 1 113 ? 30.927 -19.656 -27.078 1.00 55.94 113 GLY A CA 1
ATOM 791 C C . GLY A 1 113 ? 32.024 -18.580 -27.038 1.00 55.94 113 GLY A C 1
ATOM 792 O O . GLY A 1 113 ? 32.669 -18.425 -26.001 1.00 55.94 113 GLY A O 1
ATOM 793 N N . GLU A 1 114 ? 32.263 -17.852 -28.131 1.00 53.16 114 GLU A N 1
ATOM 794 C CA . GLU A 1 114 ? 33.098 -16.647 -28.125 1.00 53.16 114 GLU A CA 1
ATOM 795 C C . GLU A 1 114 ? 32.253 -15.395 -27.830 1.00 53.16 114 GLU A C 1
ATOM 797 O O . GLU A 1 114 ? 31.095 -15.310 -28.247 1.00 53.16 114 GLU A O 1
ATOM 802 N N . PRO A 1 115 ? 32.801 -14.395 -27.113 1.00 53.88 115 PRO A N 1
ATOM 803 C CA . PRO A 1 115 ? 32.087 -13.161 -26.815 1.00 53.88 115 PRO A CA 1
ATOM 804 C C . PRO A 1 115 ? 31.732 -12.435 -28.117 1.00 53.88 115 PRO A C 1
ATOM 806 O O . PRO A 1 115 ? 32.601 -11.883 -28.794 1.00 53.88 115 PRO A O 1
ATOM 809 N N . ALA A 1 116 ? 30.439 -12.437 -28.453 1.00 57.16 116 ALA A N 1
ATOM 810 C CA . ALA A 1 116 ? 29.936 -11.871 -29.695 1.00 57.16 116 ALA A CA 1
ATOM 811 C C . ALA A 1 116 ? 30.419 -10.415 -29.875 1.00 57.16 116 ALA A C 1
ATOM 813 O O . ALA A 1 116 ? 30.324 -9.604 -28.941 1.00 57.16 116 ALA A O 1
ATOM 814 N N . PRO A 1 117 ? 30.936 -10.052 -31.062 1.00 66.56 117 PRO A N 1
ATOM 815 C CA . PRO A 1 117 ? 31.409 -8.702 -31.319 1.00 66.56 117 PRO A CA 1
ATOM 816 C C . PRO A 1 117 ? 30.276 -7.690 -31.107 1.00 66.56 117 PRO A C 1
ATOM 818 O O . PRO A 1 117 ? 29.136 -7.919 -31.507 1.00 66.56 117 PRO A O 1
ATOM 821 N N . ILE A 1 118 ? 30.596 -6.547 -30.485 1.00 67.38 118 ILE A N 1
ATOM 822 C CA . ILE A 1 118 ? 29.627 -5.479 -30.190 1.00 67.38 118 ILE A CA 1
ATOM 823 C C . ILE A 1 118 ? 28.962 -5.038 -31.501 1.00 67.38 118 ILE A C 1
ATOM 825 O O . ILE A 1 118 ? 29.584 -4.402 -32.364 1.00 67.38 118 ILE A O 1
ATOM 829 N N . ASN A 1 119 ? 27.692 -5.404 -31.656 1.00 78.25 119 ASN A N 1
ATOM 830 C CA . ASN A 1 119 ? 26.910 -5.079 -32.836 1.00 78.25 119 ASN A CA 1
ATOM 831 C C . ASN A 1 119 ? 26.241 -3.701 -32.684 1.00 78.25 119 ASN A C 1
ATOM 833 O O . ASN A 1 119 ? 26.191 -3.093 -31.611 1.00 78.25 119 ASN A O 1
ATOM 837 N N . THR A 1 120 ? 25.726 -3.196 -33.797 1.00 74.88 120 THR A N 1
ATOM 838 C CA . THR A 1 120 ? 25.024 -1.911 -33.885 1.00 74.88 120 THR A CA 1
ATOM 839 C C . THR A 1 120 ? 23.808 -1.840 -32.948 1.00 74.88 120 THR A C 1
ATOM 841 O O . THR A 1 120 ? 23.487 -0.770 -32.432 1.00 74.88 120 THR A O 1
ATOM 844 N N . ALA A 1 121 ? 23.174 -2.981 -32.658 1.00 68.75 121 ALA A N 1
ATOM 845 C CA . ALA A 1 121 ? 22.031 -3.090 -31.753 1.00 68.75 121 ALA A CA 1
ATOM 846 C C . ALA A 1 121 ? 22.409 -2.822 -30.290 1.00 68.75 121 ALA A C 1
ATOM 848 O O . ALA A 1 121 ? 21.699 -2.099 -29.591 1.00 68.75 121 ALA A O 1
ATOM 849 N N . ASN A 1 122 ? 23.554 -3.341 -29.841 1.00 72.19 122 ASN A N 1
ATOM 850 C CA . ASN A 1 122 ? 24.072 -3.102 -28.493 1.00 72.19 122 ASN A CA 1
ATOM 851 C C . ASN A 1 122 ? 24.386 -1.616 -28.298 1.00 72.19 122 ASN A C 1
ATOM 853 O O . ASN A 1 122 ? 24.041 -1.031 -27.274 1.00 72.19 122 ASN A O 1
ATOM 857 N N . TYR A 1 123 ? 24.967 -0.973 -29.315 1.00 75.19 123 TYR A N 1
ATOM 858 C CA . TYR A 1 123 ? 25.214 0.466 -29.284 1.00 75.19 123 TYR A CA 1
ATOM 859 C C . TYR A 1 123 ? 23.917 1.290 -29.255 1.00 75.19 123 TYR A C 1
ATOM 861 O O . TYR A 1 123 ? 23.792 2.196 -28.433 1.00 75.19 123 TYR A O 1
ATOM 869 N N . ALA A 1 124 ? 22.923 0.947 -30.081 1.00 73.25 124 ALA A N 1
ATOM 870 C CA . ALA A 1 124 ? 21.611 1.598 -30.054 1.00 73.25 124 ALA A CA 1
ATOM 871 C C . ALA A 1 124 ? 20.905 1.421 -28.697 1.00 73.25 124 ALA A C 1
ATOM 873 O O . ALA A 1 124 ? 20.331 2.368 -28.163 1.00 73.25 124 ALA A O 1
ATOM 874 N N . THR A 1 125 ? 21.001 0.234 -28.098 1.00 69.62 125 THR A N 1
ATOM 875 C CA . THR A 1 125 ? 20.457 -0.053 -26.763 1.00 69.62 125 THR A CA 1
ATOM 876 C C . THR A 1 125 ? 21.153 0.788 -25.694 1.00 69.62 125 THR A C 1
ATOM 878 O O . THR A 1 125 ? 20.483 1.402 -24.867 1.00 69.62 125 THR A O 1
ATOM 881 N N . ALA A 1 126 ? 22.483 0.894 -25.747 1.00 72.06 126 ALA A N 1
ATOM 882 C CA . ALA A 1 126 ? 23.247 1.746 -24.840 1.00 72.06 126 ALA A CA 1
ATOM 883 C C . ALA A 1 126 ? 22.871 3.232 -24.988 1.00 72.06 126 ALA A C 1
ATOM 885 O O . ALA A 1 126 ? 22.730 3.928 -23.986 1.00 72.06 126 ALA A O 1
ATOM 886 N N . LEU A 1 127 ? 22.649 3.717 -26.215 1.00 71.62 127 LEU A N 1
ATOM 887 C CA . LEU A 1 127 ? 22.185 5.085 -26.468 1.00 71.62 127 LEU A CA 1
ATOM 888 C C . LEU A 1 127 ? 20.770 5.335 -25.931 1.00 71.62 127 LEU A C 1
ATOM 890 O O . LEU A 1 127 ? 20.531 6.371 -25.312 1.00 71.62 127 LEU A O 1
ATOM 894 N N . LEU A 1 128 ? 19.838 4.398 -26.133 1.00 70.25 128 LEU A N 1
ATOM 895 C CA . LEU A 1 128 ? 18.493 4.481 -25.556 1.00 70.25 128 LEU A CA 1
ATOM 896 C C . LEU A 1 128 ? 18.552 4.519 -24.030 1.00 70.25 128 LEU A C 1
ATOM 898 O O . LEU A 1 128 ? 17.866 5.336 -23.416 1.00 70.25 128 LEU A O 1
ATOM 902 N N . ASN A 1 129 ? 19.401 3.680 -23.430 1.00 69.12 129 ASN A N 1
ATOM 903 C CA . ASN A 1 129 ? 19.567 3.650 -21.986 1.00 69.12 129 ASN A CA 1
ATOM 904 C C . ASN A 1 129 ? 20.166 4.961 -21.462 1.00 69.12 129 ASN A C 1
ATOM 906 O O . ASN A 1 129 ? 19.658 5.525 -20.499 1.00 69.12 129 ASN A O 1
ATOM 910 N N . LEU A 1 130 ? 21.172 5.512 -22.152 1.00 75.31 130 LEU A N 1
ATOM 911 C CA . LEU A 1 130 ? 21.738 6.820 -21.827 1.00 75.31 130 LEU A CA 1
ATOM 912 C C . LEU A 1 130 ? 20.673 7.922 -21.862 1.00 75.31 130 LEU A C 1
ATOM 914 O O . LEU A 1 130 ? 20.595 8.709 -20.925 1.00 75.31 130 LEU A O 1
ATOM 918 N N . VAL A 1 131 ? 19.848 7.985 -22.912 1.00 75.00 131 VAL A N 1
ATOM 919 C CA . VAL A 1 131 ? 18.779 8.994 -23.023 1.00 75.00 131 VAL A CA 1
ATOM 920 C C . VAL A 1 131 ? 17.759 8.827 -21.898 1.00 75.00 131 VAL A C 1
ATOM 922 O O . VAL A 1 131 ? 17.423 9.805 -21.232 1.00 75.00 131 VAL A O 1
ATOM 925 N N . TYR A 1 132 ? 17.294 7.600 -21.657 1.00 70.81 132 TYR A N 1
ATOM 926 C CA . TYR A 1 132 ? 16.334 7.309 -20.596 1.00 70.81 132 TYR A CA 1
ATOM 927 C C . TYR A 1 132 ? 16.884 7.684 -19.217 1.00 70.81 132 TYR A C 1
ATOM 929 O O . TYR A 1 132 ? 16.230 8.416 -18.476 1.00 70.81 132 TYR A O 1
ATOM 937 N N . ILE A 1 133 ? 18.100 7.241 -18.890 1.00 72.25 133 ILE A N 1
ATOM 938 C CA . ILE A 1 133 ? 18.737 7.494 -17.597 1.00 72.25 133 ILE A CA 1
ATOM 939 C C . ILE A 1 133 ? 19.054 8.980 -17.422 1.00 72.25 133 ILE A C 1
ATOM 941 O O . ILE A 1 133 ? 18.828 9.509 -16.339 1.00 72.25 133 ILE A O 1
ATOM 945 N N . LEU A 1 134 ? 19.503 9.682 -18.466 1.00 76.56 134 LEU A N 1
ATOM 946 C CA . LEU A 1 134 ? 19.752 11.123 -18.409 1.00 76.56 134 LEU A CA 1
ATOM 947 C C . LEU A 1 134 ? 18.466 11.903 -18.108 1.00 76.56 134 LEU A C 1
ATOM 949 O O . LEU A 1 134 ? 18.461 12.754 -17.220 1.00 76.56 134 LEU A O 1
ATOM 953 N N . VAL A 1 135 ? 17.368 11.589 -18.805 1.00 74.31 135 VAL A N 1
ATOM 954 C CA . VAL A 1 135 ? 16.061 12.220 -18.567 1.00 74.31 135 VAL A CA 1
ATOM 955 C C . VAL A 1 135 ? 15.539 11.864 -17.175 1.00 74.31 135 VAL A C 1
ATOM 957 O O . VAL A 1 135 ? 15.130 12.752 -16.433 1.00 74.31 135 VAL A O 1
ATOM 960 N N . ALA A 1 136 ? 15.599 10.591 -16.780 1.00 70.50 136 ALA A N 1
ATOM 961 C CA . ALA A 1 136 ? 15.141 10.137 -15.471 1.00 70.50 136 ALA A CA 1
ATOM 962 C C . ALA A 1 136 ? 15.939 10.777 -14.323 1.00 70.50 136 ALA A C 1
ATOM 964 O O . ALA A 1 136 ? 15.345 11.236 -13.345 1.00 70.50 136 ALA A O 1
ATOM 965 N N . ALA A 1 137 ? 17.267 10.849 -14.446 1.00 73.31 137 ALA A N 1
ATOM 966 C CA . ALA A 1 137 ? 18.144 11.487 -13.471 1.00 73.31 137 ALA A CA 1
ATOM 967 C C . ALA A 1 137 ? 17.872 12.993 -13.382 1.00 73.31 137 ALA A C 1
ATOM 969 O O . ALA A 1 137 ? 17.711 13.510 -12.277 1.00 73.31 137 ALA A O 1
ATOM 970 N N . ALA A 1 138 ? 17.728 13.681 -14.519 1.00 72.94 138 ALA A N 1
ATOM 971 C CA . ALA A 1 138 ? 17.399 15.102 -14.540 1.00 72.94 138 ALA A CA 1
ATOM 972 C C . ALA A 1 138 ? 16.028 15.378 -13.901 1.00 72.94 138 ALA A C 1
ATOM 974 O O . ALA A 1 138 ? 15.933 16.192 -12.985 1.00 72.94 138 ALA A O 1
ATOM 975 N N . CYS A 1 139 ? 14.986 14.630 -14.283 1.00 70.19 139 CYS A N 1
ATOM 976 C CA . CYS A 1 139 ? 13.660 14.741 -13.675 1.00 70.19 139 CYS A CA 1
ATOM 977 C C . CYS A 1 139 ? 13.693 14.479 -12.165 1.00 70.19 139 CYS A C 1
ATOM 979 O O . CYS A 1 139 ? 13.059 15.201 -11.400 1.00 70.19 139 CYS A O 1
ATOM 981 N N . LYS A 1 140 ? 14.439 13.464 -11.718 1.00 67.12 140 LYS A N 1
ATOM 982 C CA . LYS A 1 140 ? 14.583 13.155 -10.294 1.00 67.12 140 LYS A CA 1
ATOM 983 C C . LYS A 1 140 ? 15.233 14.310 -9.536 1.00 67.12 140 LYS A C 1
ATOM 985 O O . LYS A 1 140 ? 14.699 14.712 -8.508 1.00 67.12 140 LYS A O 1
ATOM 990 N N . VAL A 1 141 ? 16.334 14.861 -10.048 1.00 68.81 141 VAL A N 1
ATOM 991 C CA . VAL A 1 141 ? 17.042 15.982 -9.415 1.00 68.81 141 VAL A CA 1
ATOM 992 C C . VAL A 1 141 ? 16.148 17.221 -9.337 1.00 68.81 141 VAL A C 1
ATOM 994 O O . VAL A 1 141 ? 16.044 17.800 -8.254 1.00 68.81 141 VAL A O 1
ATOM 997 N N . CYS A 1 142 ? 15.402 17.551 -10.399 1.00 68.00 142 CYS A N 1
ATOM 998 C CA . CYS A 1 142 ? 14.424 18.647 -10.386 1.00 68.00 142 CYS A CA 1
ATOM 999 C C . CYS A 1 142 ? 13.333 18.477 -9.312 1.00 68.00 142 CYS A C 1
ATOM 1001 O O . CYS A 1 142 ? 12.824 19.464 -8.792 1.00 68.00 142 CYS A O 1
ATOM 1003 N N . LEU A 1 143 ? 12.970 17.237 -8.963 1.00 62.34 143 LEU A N 1
ATOM 1004 C CA . LEU A 1 143 ? 11.961 16.946 -7.937 1.00 62.34 143 LEU A CA 1
ATOM 1005 C C . LEU A 1 143 ? 12.519 16.943 -6.504 1.00 62.34 143 LEU A C 1
ATOM 1007 O O . LEU A 1 143 ? 11.735 16.968 -5.556 1.00 62.34 143 LEU A O 1
ATOM 1011 N N . THR A 1 144 ? 13.843 16.866 -6.325 1.00 57.19 144 THR A N 1
ATOM 1012 C CA . THR A 1 144 ? 14.472 16.662 -5.004 1.00 57.19 144 THR A CA 1
ATOM 1013 C C . THR A 1 144 ? 15.361 17.807 -4.521 1.00 57.19 144 THR A C 1
ATOM 1015 O O . THR A 1 144 ? 15.613 17.896 -3.321 1.00 57.19 144 THR A O 1
ATOM 1018 N N . VAL A 1 145 ? 15.862 18.657 -5.419 1.00 70.25 145 VAL A N 1
ATOM 1019 C CA . VAL A 1 145 ? 16.840 19.717 -5.109 1.00 70.25 145 VAL A CA 1
ATOM 1020 C C . VAL A 1 145 ? 16.134 21.070 -4.904 1.00 70.25 145 VAL A C 1
ATOM 1022 O O . VAL A 1 145 ? 15.083 21.301 -5.502 1.00 70.25 145 VAL A O 1
ATOM 1025 N N . PRO A 1 146 ? 16.653 21.968 -4.039 1.00 69.94 146 PRO A N 1
ATOM 1026 C CA . PRO A 1 146 ? 16.112 23.315 -3.846 1.00 69.94 146 PRO A CA 1
ATOM 1027 C C . PRO A 1 146 ? 15.937 24.104 -5.153 1.00 69.94 146 PRO A C 1
ATOM 1029 O O . PRO A 1 146 ? 16.681 23.935 -6.121 1.00 69.94 146 PRO A O 1
ATOM 1032 N N . ALA A 1 147 ? 14.962 25.018 -5.125 1.00 66.38 147 ALA A N 1
ATOM 1033 C CA . ALA A 1 147 ? 14.419 25.727 -6.283 1.00 66.38 147 ALA A CA 1
ATOM 1034 C C . ALA A 1 147 ? 15.441 26.280 -7.305 1.00 66.38 147 ALA A C 1
ATOM 1036 O O . ALA A 1 147 ? 15.216 26.043 -8.486 1.00 66.38 147 ALA A O 1
ATOM 1037 N N . PRO A 1 148 ? 16.553 26.956 -6.940 1.00 77.38 148 PRO A N 1
ATOM 1038 C CA . PRO A 1 148 ? 17.400 27.603 -7.949 1.00 77.38 148 PRO A CA 1
ATOM 1039 C C . PRO A 1 148 ? 18.208 26.616 -8.808 1.00 77.38 148 PRO A C 1
ATOM 1041 O O . PRO A 1 148 ? 18.332 26.805 -10.015 1.00 77.38 148 PRO A O 1
ATOM 1044 N N . GLU A 1 149 ? 18.735 25.538 -8.220 1.00 72.75 149 GLU A N 1
ATOM 1045 C CA . GLU A 1 149 ? 19.482 24.522 -8.979 1.00 72.75 149 GLU A CA 1
ATOM 1046 C C . GLU A 1 149 ? 18.546 23.613 -9.780 1.00 72.75 149 GLU A C 1
ATOM 1048 O O . GLU A 1 149 ? 18.854 23.245 -10.914 1.00 72.75 149 GLU A O 1
ATOM 1053 N N . ALA A 1 150 ? 17.388 23.276 -9.205 1.00 70.00 150 ALA A N 1
ATOM 1054 C CA . ALA A 1 150 ? 16.348 22.529 -9.901 1.00 70.00 150 ALA A CA 1
ATOM 1055 C C . ALA A 1 150 ? 15.824 23.305 -11.118 1.00 70.00 150 ALA A C 1
ATOM 1057 O O . ALA A 1 150 ? 15.620 22.711 -12.174 1.00 70.00 150 ALA A O 1
ATOM 1058 N N . GLN A 1 151 ? 15.666 24.625 -10.985 1.00 73.38 151 GLN A N 1
ATOM 1059 C CA . GLN A 1 151 ? 15.236 25.503 -12.066 1.00 73.38 151 GLN A CA 1
ATOM 1060 C C . GLN A 1 151 ? 16.284 25.585 -13.180 1.00 73.38 151 GLN A C 1
ATOM 1062 O O . GLN A 1 151 ? 15.934 25.390 -14.339 1.00 73.38 151 GLN A O 1
ATOM 1067 N N . GLN A 1 152 ? 17.567 25.763 -12.851 1.00 81.19 152 GLN A N 1
ATOM 1068 C CA . GLN A 1 152 ? 18.627 25.757 -13.863 1.00 81.19 152 GLN A CA 1
ATOM 1069 C C . GLN A 1 152 ? 18.694 24.418 -14.610 1.00 81.19 152 GLN A C 1
ATOM 1071 O O . GLN A 1 152 ? 18.791 24.390 -15.833 1.00 81.19 152 GLN A O 1
ATOM 1076 N N . LEU A 1 153 ? 18.629 23.293 -13.893 1.00 77.38 153 LEU A N 1
ATOM 1077 C CA . LEU A 1 153 ? 18.636 21.978 -14.528 1.00 77.38 153 LEU A CA 1
ATOM 1078 C C . LEU A 1 153 ? 17.394 21.763 -15.397 1.00 77.38 153 LEU A C 1
ATOM 1080 O O . LEU A 1 153 ? 17.492 21.173 -16.472 1.00 77.38 153 LEU A O 1
ATOM 1084 N N . GLN A 1 154 ? 16.241 22.257 -14.946 1.00 73.31 154 GLN A N 1
ATOM 1085 C CA . GLN A 1 154 ? 15.015 22.251 -15.725 1.00 73.31 154 GLN A CA 1
ATOM 1086 C C . GLN A 1 154 ? 15.190 23.068 -17.007 1.00 73.31 154 GLN A C 1
ATOM 1088 O O . GLN A 1 154 ? 14.908 22.523 -18.061 1.00 73.31 154 GLN A O 1
ATOM 1093 N N . GLU A 1 155 ? 15.709 24.296 -16.951 1.00 73.31 155 GLU A N 1
ATOM 1094 C CA . GLU A 1 155 ? 15.980 25.157 -18.117 1.00 73.31 155 GLU A CA 1
ATOM 1095 C C . GLU A 1 155 ? 16.978 24.534 -19.106 1.00 73.31 155 GLU A C 1
ATOM 1097 O O . GLU A 1 155 ? 16.781 24.594 -20.317 1.00 73.31 155 GLU A O 1
ATOM 1102 N N . GLU A 1 156 ? 18.029 23.875 -18.620 1.00 77.00 156 GLU A N 1
ATOM 1103 C CA . GLU A 1 156 ? 18.994 23.196 -19.492 1.00 77.00 156 GLU A CA 1
ATOM 1104 C C . GLU A 1 156 ? 18.413 21.935 -20.127 1.00 77.00 156 GLU A C 1
ATOM 1106 O O . GLU A 1 156 ? 18.658 21.649 -21.299 1.00 77.00 156 GLU A O 1
ATOM 1111 N N . LEU A 1 157 ? 17.605 21.183 -19.375 1.00 72.25 157 LEU A N 1
ATOM 1112 C CA . LEU A 1 157 ? 16.833 20.073 -19.921 1.00 72.25 157 LEU A CA 1
ATOM 1113 C C . LEU A 1 157 ? 15.879 20.630 -20.988 1.00 72.25 157 LEU A C 1
ATOM 1115 O O . LEU A 1 157 ? 15.839 20.077 -22.087 1.00 72.25 157 LEU A O 1
ATOM 1119 N N . VAL A 1 158 ? 15.217 21.766 -20.706 1.00 62.25 158 VAL A N 1
ATOM 1120 C CA . VAL A 1 158 ? 14.353 22.514 -21.637 1.00 62.25 158 VAL A CA 1
ATOM 1121 C C . VAL A 1 158 ? 15.057 22.758 -22.955 1.00 62.25 158 VAL A C 1
ATOM 1123 O O . VAL A 1 158 ? 14.674 22.211 -23.991 1.00 62.25 158 VAL A O 1
ATOM 1126 N N . ALA A 1 159 ? 16.149 23.508 -22.891 1.00 66.44 159 ALA A N 1
ATOM 1127 C CA . ALA A 1 159 ? 16.946 23.873 -24.045 1.00 66.44 159 ALA A CA 1
ATOM 1128 C C . ALA A 1 159 ? 17.465 22.641 -24.809 1.00 66.44 159 ALA A C 1
ATOM 1130 O O . ALA A 1 159 ? 17.481 22.637 -26.045 1.00 66.44 159 ALA A O 1
ATOM 1131 N N . ALA A 1 160 ? 17.853 21.578 -24.094 1.00 66.50 160 ALA A N 1
ATOM 1132 C CA . ALA A 1 160 ? 18.405 20.365 -24.686 1.00 66.50 160 ALA A CA 1
ATOM 1133 C C . ALA A 1 160 ? 17.384 19.536 -25.481 1.00 66.50 160 ALA A C 1
ATOM 1135 O O . ALA A 1 160 ? 17.786 18.958 -26.496 1.00 66.50 160 ALA A O 1
ATOM 1136 N N . LEU A 1 161 ? 16.102 19.459 -25.074 1.00 60.94 161 LEU A N 1
ATOM 1137 C CA . LEU A 1 161 ? 15.087 18.803 -25.920 1.00 60.94 161 LEU A CA 1
ATOM 1138 C C . LEU A 1 161 ? 14.337 19.748 -26.860 1.00 60.94 161 LEU A C 1
ATOM 1140 O O . LEU A 1 161 ? 13.772 19.261 -27.838 1.00 60.94 161 LEU A O 1
ATOM 1144 N N . GLU A 1 162 ? 14.346 21.062 -26.628 1.00 60.03 162 GLU A N 1
ATOM 1145 C CA . GLU A 1 162 ? 13.677 22.011 -27.527 1.00 60.03 162 GLU A CA 1
ATOM 1146 C C . GLU A 1 162 ? 14.513 22.423 -28.730 1.00 60.03 162 GLU A C 1
ATOM 1148 O O . GLU A 1 162 ? 13.924 22.721 -29.764 1.00 60.03 162 GLU A O 1
ATOM 1153 N N . GLY A 1 163 ? 15.848 22.408 -28.647 1.00 51.88 163 GLY A N 1
ATOM 1154 C CA . GLY A 1 163 ? 16.697 22.697 -29.804 1.00 51.88 163 GLY A CA 1
ATOM 1155 C C . GLY A 1 163 ? 16.307 23.995 -30.528 1.00 51.88 163 GLY A C 1
ATOM 1156 O O . GLY A 1 163 ? 15.887 23.952 -31.679 1.00 51.88 163 GLY A O 1
ATOM 1157 N N . SER A 1 164 ? 16.514 25.138 -29.859 1.00 51.44 164 SER A N 1
ATOM 1158 C CA . SER A 1 164 ? 16.416 26.526 -30.360 1.00 51.44 164 SER A CA 1
ATOM 1159 C C . SER A 1 164 ? 15.012 27.115 -30.606 1.00 51.44 164 SER A C 1
ATOM 1161 O O . SER A 1 164 ? 14.415 26.912 -31.656 1.00 51.44 164 SER A O 1
ATOM 1163 N N . GLN A 1 165 ? 14.530 27.943 -29.670 1.00 41.69 165 GLN A N 1
ATOM 1164 C CA . GLN A 1 165 ? 14.124 29.354 -29.857 1.00 41.69 165 GLN A CA 1
ATOM 1165 C C . GLN A 1 165 ? 13.678 29.954 -28.505 1.00 41.69 165 GLN A C 1
ATOM 1167 O O . GLN A 1 165 ? 13.288 29.219 -27.608 1.00 41.69 165 GLN A O 1
ATOM 1172 N N . GLY A 1 166 ? 13.865 31.271 -28.342 1.00 49.56 166 GLY A N 1
ATOM 1173 C CA . GLY A 1 166 ? 13.975 31.990 -27.061 1.00 49.56 166 GLY A CA 1
ATOM 1174 C C . GLY A 1 166 ? 12.845 31.783 -26.045 1.00 49.56 166 GLY A C 1
ATOM 1175 O O . GLY A 1 166 ? 11.674 31.702 -26.405 1.00 49.56 166 GLY A O 1
ATOM 1176 N N . ALA A 1 167 ? 13.239 31.719 -24.770 1.00 45.78 167 ALA A N 1
ATOM 1177 C CA . ALA A 1 167 ? 12.373 31.444 -23.633 1.00 45.78 167 ALA A CA 1
ATOM 1178 C C . ALA A 1 167 ? 11.628 32.702 -23.157 1.00 45.78 167 ALA A C 1
ATOM 1180 O O . ALA A 1 167 ? 12.244 33.677 -22.732 1.00 45.78 167 ALA A O 1
ATOM 1181 N N . ASP A 1 168 ? 10.302 32.627 -23.215 1.00 51.94 168 ASP A N 1
ATOM 1182 C CA . ASP A 1 168 ? 9.358 33.412 -22.415 1.00 51.94 168 ASP A CA 1
ATOM 1183 C C . ASP A 1 168 ? 8.942 32.541 -21.208 1.00 51.94 168 ASP A C 1
ATOM 1185 O O . ASP A 1 168 ? 8.999 31.312 -21.305 1.00 51.94 168 ASP A O 1
ATOM 1189 N N . ASP A 1 169 ? 8.477 33.112 -20.092 1.00 52.19 169 ASP A N 1
ATOM 1190 C CA . ASP A 1 169 ? 8.185 32.392 -18.825 1.00 52.19 169 ASP A CA 1
ATOM 1191 C C . ASP A 1 169 ? 7.138 31.246 -18.933 1.00 52.19 169 ASP A C 1
ATOM 1193 O O . ASP A 1 169 ? 6.954 30.451 -18.009 1.00 52.19 169 ASP A O 1
ATOM 1197 N N . GLY A 1 170 ? 6.482 31.079 -20.089 1.00 58.06 170 GLY A N 1
ATOM 1198 C CA . GLY A 1 170 ? 5.672 29.899 -20.431 1.00 58.06 170 GLY A CA 1
ATOM 1199 C C . GLY A 1 170 ? 6.467 28.658 -20.888 1.00 58.06 170 GLY A C 1
ATOM 1200 O O . GLY A 1 170 ? 5.892 27.569 -21.000 1.00 58.06 170 GLY A O 1
ATOM 1201 N N . ALA A 1 171 ? 7.773 28.786 -21.139 1.00 53.84 171 ALA A N 1
ATOM 1202 C CA . ALA A 1 171 ? 8.616 27.752 -21.745 1.00 53.84 171 ALA A CA 1
ATOM 1203 C C . ALA A 1 171 ? 8.823 26.530 -20.837 1.00 53.84 171 ALA A C 1
ATOM 1205 O O . ALA A 1 171 ? 8.746 25.400 -21.307 1.00 53.84 171 ALA A O 1
ATOM 1206 N N . ALA A 1 172 ? 8.982 26.712 -19.522 1.00 48.97 172 ALA A N 1
ATOM 1207 C CA . ALA A 1 172 ? 9.189 25.594 -18.595 1.00 48.97 172 ALA A CA 1
ATOM 1208 C C . ALA A 1 172 ? 7.983 24.632 -18.536 1.00 48.97 172 ALA A C 1
ATOM 1210 O O . ALA A 1 172 ? 8.153 23.412 -18.447 1.00 48.97 172 ALA A O 1
ATOM 1211 N N . GLN A 1 173 ? 6.761 25.171 -18.624 1.00 53.69 173 GLN A N 1
ATOM 1212 C CA . GLN A 1 173 ? 5.524 24.385 -18.648 1.00 53.69 173 GLN A CA 1
ATOM 1213 C C . GLN A 1 173 ? 5.315 23.720 -20.016 1.00 53.69 173 GLN A C 1
ATOM 1215 O O . GLN A 1 173 ? 4.994 22.530 -20.070 1.00 53.69 173 GLN A O 1
ATOM 1220 N N . ALA A 1 174 ? 5.536 24.463 -21.110 1.00 57.75 174 ALA A N 1
ATOM 1221 C CA . ALA A 1 174 ? 5.460 23.951 -22.481 1.00 57.75 174 ALA A CA 1
ATOM 1222 C C . ALA A 1 174 ? 6.473 22.821 -22.724 1.00 57.75 174 ALA A C 1
ATOM 1224 O O . ALA A 1 174 ? 6.181 21.807 -23.366 1.00 57.75 174 ALA A O 1
ATOM 1225 N N . PHE A 1 175 ? 7.643 22.945 -22.123 1.00 52.25 175 PHE A N 1
ATOM 1226 C CA . PHE A 1 175 ? 8.661 21.928 -22.147 1.00 52.25 175 PHE A CA 1
ATOM 1227 C C . PHE A 1 175 ? 8.303 20.698 -21.330 1.00 52.25 175 PHE A C 1
ATOM 1229 O O . PHE A 1 175 ? 8.424 19.579 -21.818 1.00 52.25 175 PHE A O 1
ATOM 1236 N N . ALA A 1 176 ? 7.839 20.885 -20.092 1.00 52.69 176 ALA A N 1
ATOM 1237 C CA . ALA A 1 176 ? 7.379 19.772 -19.277 1.00 52.69 176 ALA A CA 1
ATOM 1238 C C . ALA A 1 176 ? 6.261 18.998 -19.994 1.00 52.69 176 ALA A C 1
ATOM 1240 O O . ALA A 1 176 ? 6.209 17.773 -19.875 1.00 52.69 176 ALA A O 1
ATOM 1241 N N . SER A 1 177 ? 5.410 19.674 -20.783 1.00 61.97 177 SER A N 1
ATOM 1242 C CA . SER A 1 177 ? 4.494 18.991 -21.702 1.00 61.97 177 SER A CA 1
ATOM 1243 C C . SER A 1 177 ? 5.212 18.269 -22.840 1.00 61.97 177 SER A C 1
ATOM 1245 O O . SER A 1 177 ? 4.965 17.085 -23.001 1.00 61.97 177 SER A O 1
ATOM 1247 N N . ARG A 1 178 ? 6.159 18.887 -23.559 1.00 63.88 178 ARG A N 1
ATOM 1248 C CA . ARG A 1 178 ? 6.883 18.226 -24.666 1.00 63.88 178 ARG A CA 1
ATOM 1249 C C . ARG A 1 178 ? 7.696 17.015 -24.217 1.00 63.88 178 ARG A C 1
ATOM 1251 O O . ARG A 1 178 ? 7.680 15.981 -24.874 1.00 63.88 178 ARG A O 1
ATOM 1258 N N . LEU A 1 179 ? 8.383 17.109 -23.083 1.00 60.53 179 LEU A N 1
ATOM 1259 C CA . LEU A 1 179 ? 9.074 15.982 -22.464 1.00 60.53 179 LEU A CA 1
ATOM 1260 C C . LEU A 1 179 ? 8.109 14.869 -22.107 1.00 60.53 179 LEU A C 1
ATOM 1262 O O . LEU A 1 179 ? 8.388 13.701 -22.365 1.00 60.53 179 LEU A O 1
ATOM 1266 N N . ARG A 1 180 ? 6.972 15.238 -21.512 1.00 65.31 180 ARG A N 1
ATOM 1267 C CA . ARG A 1 180 ? 5.908 14.290 -21.217 1.00 65.31 180 ARG A CA 1
ATOM 1268 C C . ARG A 1 180 ? 5.384 13.669 -22.506 1.00 65.31 180 ARG A C 1
ATOM 1270 O O . ARG A 1 180 ? 5.172 12.468 -22.501 1.00 65.31 180 ARG A O 1
ATOM 1277 N N . ASP A 1 181 ? 5.266 14.405 -23.605 1.00 70.25 181 ASP A N 1
ATOM 1278 C CA . ASP A 1 181 ? 4.819 13.896 -24.908 1.00 70.25 181 ASP A CA 1
ATOM 1279 C C . ASP A 1 181 ? 5.841 12.937 -25.536 1.00 70.25 181 ASP A C 1
ATOM 1281 O O . ASP A 1 181 ? 5.466 11.887 -26.053 1.00 70.25 181 ASP A O 1
ATOM 1285 N N . VAL A 1 182 ? 7.140 13.238 -25.441 1.00 68.69 182 VAL A N 1
ATOM 1286 C CA . VAL A 1 182 ? 8.219 12.358 -25.925 1.00 68.69 182 VAL A CA 1
ATOM 1287 C C . VAL A 1 182 ? 8.317 11.095 -25.068 1.00 68.69 182 VAL A C 1
ATOM 1289 O O . VAL A 1 182 ? 8.350 9.987 -25.603 1.00 68.69 182 VAL A O 1
ATOM 1292 N N . ALA A 1 183 ? 8.312 11.242 -23.741 1.00 64.00 183 ALA A N 1
ATOM 1293 C CA . ALA A 1 183 ? 8.392 10.127 -22.799 1.00 64.00 183 ALA A CA 1
ATOM 1294 C C . ALA A 1 183 ? 7.123 9.258 -22.814 1.00 64.00 183 ALA A C 1
ATOM 1296 O O . ALA A 1 183 ? 7.210 8.041 -22.676 1.00 64.00 183 ALA A O 1
ATOM 1297 N N . SER A 1 184 ? 5.952 9.861 -23.037 1.00 67.56 184 SER A N 1
ATOM 1298 C CA . SER A 1 184 ? 4.681 9.152 -23.254 1.00 67.56 184 SER A CA 1
ATOM 1299 C C . SER A 1 184 ? 4.473 8.713 -24.706 1.00 67.56 184 SER A C 1
ATOM 1301 O O . SER A 1 184 ? 3.476 8.054 -25.021 1.00 67.56 184 SER A O 1
ATOM 1303 N N . GLY A 1 185 ? 5.427 9.030 -25.587 1.00 79.38 185 GLY A N 1
ATOM 1304 C CA . GLY A 1 185 ? 5.416 8.639 -26.982 1.00 79.38 185 GLY A CA 1
ATOM 1305 C C . GLY A 1 185 ? 5.289 7.125 -27.128 1.00 79.38 185 GLY A C 1
ATOM 1306 O O . GLY A 1 185 ? 5.806 6.344 -26.325 1.00 79.38 185 GLY A O 1
ATOM 1307 N N . ARG A 1 186 ? 4.597 6.690 -28.186 1.00 79.75 186 ARG A N 1
ATOM 1308 C CA . ARG A 1 186 ? 4.259 5.273 -28.405 1.00 79.75 186 ARG A CA 1
ATOM 1309 C C . ARG A 1 186 ? 5.483 4.354 -28.357 1.00 79.75 186 ARG A C 1
ATOM 1311 O O . ARG A 1 186 ? 5.395 3.287 -27.762 1.00 79.75 186 ARG A O 1
ATOM 1318 N N . CYS A 1 187 ? 6.614 4.781 -28.921 1.00 78.44 187 CYS A N 1
ATOM 1319 C CA . CYS A 1 187 ? 7.844 3.988 -28.952 1.00 78.44 187 CYS A CA 1
ATOM 1320 C C . CYS A 1 187 ? 8.488 3.845 -27.567 1.00 78.44 187 CYS A C 1
ATOM 1322 O O . CYS A 1 187 ? 8.809 2.731 -27.168 1.00 78.44 187 CYS A O 1
ATOM 1324 N N . ALA A 1 188 ? 8.636 4.944 -26.818 1.00 77.94 188 ALA A N 1
ATOM 1325 C CA . ALA A 1 188 ? 9.233 4.925 -25.480 1.00 77.94 188 ALA A CA 1
ATOM 1326 C C . ALA A 1 188 ? 8.388 4.090 -24.513 1.00 77.94 188 ALA A C 1
ATOM 1328 O O . ALA A 1 188 ? 8.900 3.229 -23.797 1.00 77.94 188 ALA A O 1
ATOM 1329 N N . ARG A 1 189 ? 7.068 4.275 -24.569 1.00 82.88 189 ARG A N 1
ATOM 1330 C CA . ARG A 1 189 ? 6.125 3.486 -23.787 1.00 82.88 189 ARG A CA 1
ATOM 1331 C C . ARG A 1 189 ? 6.146 2.011 -24.178 1.00 82.88 189 ARG A C 1
ATOM 1333 O O . ARG A 1 189 ? 6.163 1.165 -23.293 1.00 82.88 189 ARG A O 1
ATOM 1340 N N . HIS A 1 190 ? 6.163 1.693 -25.471 1.00 84.50 190 HIS A N 1
ATOM 1341 C CA . HIS A 1 190 ? 6.261 0.308 -25.930 1.00 84.50 190 HIS A CA 1
ATOM 1342 C C . HIS A 1 190 ? 7.564 -0.345 -25.457 1.00 84.50 190 HIS A C 1
ATOM 1344 O O . HIS A 1 190 ? 7.516 -1.426 -24.884 1.00 84.50 190 HIS A O 1
ATOM 1350 N N . ALA A 1 191 ? 8.705 0.336 -25.597 1.00 83.12 191 ALA A N 1
ATOM 1351 C CA . ALA A 1 191 ? 9.992 -0.166 -25.127 1.00 83.12 191 ALA A CA 1
ATOM 1352 C C . ALA A 1 191 ? 9.994 -0.420 -23.611 1.00 83.12 191 ALA A C 1
ATOM 1354 O O . ALA A 1 191 ? 10.364 -1.507 -23.176 1.00 83.12 191 ALA A O 1
ATOM 1355 N N . ALA A 1 192 ? 9.517 0.538 -22.808 1.00 87.19 192 ALA A N 1
ATOM 1356 C CA . ALA A 1 192 ? 9.427 0.384 -21.356 1.00 87.19 192 ALA A CA 1
ATOM 1357 C C . ALA A 1 192 ? 8.498 -0.772 -20.947 1.00 87.19 192 ALA A C 1
ATOM 1359 O O . ALA A 1 192 ? 8.828 -1.529 -20.035 1.00 87.19 192 ALA A O 1
ATOM 1360 N N . LEU A 1 193 ? 7.360 -0.932 -21.634 1.00 89.31 193 LEU A N 1
ATOM 1361 C CA . LEU A 1 193 ? 6.435 -2.044 -21.413 1.00 89.31 193 LEU A CA 1
ATOM 1362 C C . LEU A 1 193 ? 7.080 -3.386 -21.758 1.00 89.31 193 LEU A C 1
ATOM 1364 O O . LEU A 1 193 ? 7.015 -4.298 -20.945 1.00 89.31 193 LEU A O 1
ATOM 1368 N N . CYS A 1 194 ? 7.721 -3.508 -22.920 1.00 88.50 194 CYS A N 1
ATOM 1369 C CA . CYS A 1 194 ? 8.363 -4.748 -23.352 1.00 88.50 194 CYS A CA 1
ATOM 1370 C C . CYS A 1 194 ? 9.513 -5.149 -22.420 1.00 88.50 194 CYS A C 1
ATOM 1372 O O . CYS A 1 194 ? 9.580 -6.303 -22.002 1.00 88.50 194 CYS A O 1
ATOM 1374 N N . LEU A 1 195 ? 10.375 -4.195 -22.047 1.00 89.19 195 LEU A N 1
ATOM 1375 C CA . LEU A 1 195 ? 11.495 -4.430 -21.133 1.00 89.19 195 LEU A CA 1
ATOM 1376 C C . LEU A 1 195 ? 11.008 -4.821 -19.734 1.00 89.19 195 LEU A C 1
ATOM 1378 O O . LEU A 1 195 ? 11.398 -5.863 -19.213 1.00 89.19 195 LEU A O 1
ATOM 1382 N N . GLY A 1 196 ? 10.112 -4.031 -19.136 1.00 92.19 196 GLY A N 1
ATOM 1383 C CA . GLY A 1 196 ? 9.602 -4.332 -17.801 1.00 92.19 196 GLY A CA 1
ATOM 1384 C C . GLY A 1 196 ? 8.761 -5.607 -17.753 1.00 92.19 196 GLY A C 1
ATOM 1385 O O . GLY A 1 196 ? 8.842 -6.341 -16.773 1.00 92.19 196 GLY A O 1
ATOM 1386 N N . LEU A 1 197 ? 7.996 -5.920 -18.804 1.00 94.44 197 LEU A N 1
ATOM 1387 C CA . LEU A 1 197 ? 7.212 -7.153 -18.871 1.00 94.44 197 LEU A CA 1
ATOM 1388 C C . LEU A 1 197 ? 8.113 -8.379 -19.010 1.00 94.44 197 LEU A C 1
ATOM 1390 O O . LEU A 1 197 ? 7.849 -9.388 -18.360 1.00 94.44 197 LEU A O 1
ATOM 1394 N N . ALA A 1 198 ? 9.191 -8.285 -19.793 1.00 91.81 198 ALA A N 1
ATOM 1395 C CA . ALA A 1 198 ? 10.184 -9.350 -19.881 1.00 91.81 198 ALA A CA 1
ATOM 1396 C C . ALA A 1 198 ? 10.824 -9.630 -18.516 1.00 91.81 198 ALA A C 1
ATOM 1398 O O . ALA A 1 198 ? 10.858 -10.782 -18.089 1.00 91.81 198 ALA A O 1
ATOM 1399 N N . VAL A 1 199 ? 11.236 -8.581 -17.790 1.00 93.19 199 VAL A N 1
ATOM 1400 C CA . VAL A 1 199 ? 11.759 -8.719 -16.421 1.00 93.19 199 VAL A CA 1
ATOM 1401 C C . VAL A 1 199 ? 10.713 -9.304 -15.473 1.00 93.19 199 VAL A C 1
ATOM 1403 O O . VAL A 1 199 ? 11.035 -10.175 -14.669 1.00 93.19 199 VAL A O 1
ATOM 1406 N N . LEU A 1 200 ? 9.461 -8.848 -15.556 1.00 95.62 200 LEU A N 1
ATOM 1407 C CA . LEU A 1 200 ? 8.388 -9.336 -14.693 1.00 95.62 200 LEU A CA 1
ATOM 1408 C C . LEU A 1 200 ? 8.139 -10.832 -14.915 1.00 95.62 200 LEU A C 1
ATOM 1410 O O . LEU A 1 200 ? 8.114 -11.578 -13.944 1.00 95.62 200 LEU A O 1
ATOM 1414 N N . CYS A 1 201 ? 8.019 -11.271 -16.170 1.00 94.75 201 CYS A N 1
ATOM 1415 C CA . CYS A 1 201 ? 7.806 -12.674 -16.530 1.00 94.75 201 CYS A CA 1
ATOM 1416 C C . CYS A 1 201 ? 8.980 -13.580 -16.153 1.00 94.75 201 CYS A C 1
ATOM 1418 O O . CYS A 1 201 ? 8.768 -14.693 -15.678 1.00 94.75 201 CYS A O 1
ATOM 1420 N N . ASP A 1 202 ? 10.216 -13.122 -16.342 1.00 92.38 202 ASP A N 1
ATOM 1421 C CA . ASP A 1 202 ? 11.406 -13.848 -15.895 1.00 92.38 202 ASP A CA 1
ATOM 1422 C C . ASP A 1 202 ? 11.434 -13.999 -14.359 1.00 92.38 202 ASP A C 1
ATOM 1424 O O . ASP A 1 202 ? 11.841 -15.042 -13.841 1.00 92.38 202 ASP A O 1
ATOM 1428 N N . ALA A 1 203 ? 10.907 -13.014 -13.628 1.00 93.31 203 ALA A N 1
ATOM 1429 C CA . ALA A 1 203 ? 10.856 -13.013 -12.172 1.00 93.31 203 ALA A CA 1
ATOM 1430 C C . ALA A 1 203 ? 9.727 -13.844 -11.560 1.00 93.31 203 ALA A C 1
ATOM 1432 O O . ALA A 1 203 ? 9.976 -14.613 -10.632 1.00 93.31 203 ALA A O 1
ATOM 1433 N N . ASP A 1 204 ? 8.492 -13.678 -12.034 1.00 94.25 204 ASP A N 1
ATOM 1434 C CA . ASP A 1 204 ? 7.303 -14.318 -11.461 1.00 94.25 204 ASP A CA 1
ATOM 1435 C C . ASP A 1 204 ? 6.867 -15.582 -12.226 1.00 94.25 204 ASP A C 1
ATOM 1437 O O . ASP A 1 204 ? 6.052 -16.355 -11.727 1.00 94.25 204 ASP A O 1
ATOM 1441 N N . GLY A 1 205 ? 7.424 -15.829 -13.419 1.00 93.31 205 GLY A N 1
ATOM 1442 C CA . GLY A 1 205 ? 7.024 -16.932 -14.300 1.00 93.31 205 GLY A CA 1
ATOM 1443 C C . GLY A 1 205 ? 5.614 -16.785 -14.884 1.00 93.31 205 GLY A C 1
ATOM 1444 O O . GLY A 1 205 ? 5.071 -17.752 -15.417 1.00 93.31 205 GLY A O 1
ATOM 1445 N N . GLY A 1 206 ? 4.996 -15.613 -14.746 1.00 93.44 206 GLY A N 1
ATOM 1446 C CA . GLY A 1 206 ? 3.627 -15.332 -15.153 1.00 93.44 206 GLY A CA 1
ATOM 1447 C C . GLY A 1 206 ? 3.476 -15.037 -16.651 1.00 93.44 206 GLY A C 1
ATOM 1448 O O . GLY A 1 206 ? 4.452 -15.001 -17.404 1.00 93.44 206 GLY A O 1
ATOM 1449 N N . PRO A 1 207 ? 2.237 -14.801 -17.119 1.00 93.12 207 PRO A N 1
ATOM 1450 C CA . PRO A 1 207 ? 1.931 -14.705 -18.542 1.00 93.12 207 PRO A CA 1
ATOM 1451 C C . PRO A 1 207 ? 2.560 -13.468 -19.189 1.00 93.12 207 PRO A C 1
ATOM 1453 O O . PRO A 1 207 ? 2.519 -12.370 -18.628 1.00 93.12 207 PRO A O 1
ATOM 1456 N N . ALA A 1 208 ? 3.056 -13.643 -20.414 1.00 89.00 208 ALA A N 1
ATOM 1457 C CA . ALA A 1 208 ? 3.747 -12.609 -21.183 1.00 89.00 208 ALA A CA 1
ATOM 1458 C C . ALA A 1 208 ? 2.833 -11.718 -22.040 1.00 89.00 208 ALA A C 1
ATOM 1460 O O . ALA A 1 208 ? 3.315 -10.927 -22.844 1.00 89.00 208 ALA A O 1
ATOM 1461 N N . LEU A 1 209 ? 1.509 -11.855 -21.886 1.00 88.19 209 LEU A N 1
ATOM 1462 C CA . LEU A 1 209 ? 0.487 -11.027 -22.545 1.00 88.19 209 LEU A CA 1
ATOM 1463 C C . LEU A 1 209 ? 0.673 -10.880 -24.071 1.00 88.19 209 LEU A C 1
ATOM 1465 O O . LEU A 1 209 ? 0.416 -9.819 -24.633 1.00 88.19 209 LEU A O 1
ATOM 1469 N N . GLY A 1 210 ? 1.108 -11.956 -24.734 1.00 86.94 210 GLY A N 1
ATOM 1470 C CA . GLY A 1 210 ? 1.310 -11.993 -26.186 1.00 86.94 210 GLY A CA 1
ATOM 1471 C C . GLY A 1 210 ? 2.705 -11.582 -26.666 1.00 86.94 210 GLY A C 1
ATOM 1472 O O . GLY A 1 210 ? 2.917 -11.528 -27.873 1.00 86.94 210 GLY A O 1
ATOM 1473 N N . MET A 1 211 ? 3.660 -11.317 -25.767 1.00 85.44 211 MET A N 1
ATOM 1474 C CA . MET A 1 211 ? 5.070 -11.156 -26.146 1.00 85.44 211 MET A CA 1
ATOM 1475 C C . MET A 1 211 ? 5.635 -12.471 -26.717 1.00 85.44 211 MET A C 1
ATOM 1477 O O . MET A 1 211 ? 5.427 -13.520 -26.097 1.00 85.44 211 MET A O 1
ATOM 1481 N N . PRO A 1 212 ? 6.376 -12.430 -27.842 1.00 86.12 212 PRO A N 1
ATOM 1482 C CA . PRO A 1 212 ? 7.051 -13.605 -28.385 1.00 86.12 212 PRO A CA 1
ATOM 1483 C C . PRO A 1 212 ? 8.067 -14.184 -27.386 1.00 86.12 212 PRO A C 1
ATOM 1485 O O . PRO A 1 212 ? 8.801 -13.409 -26.757 1.00 86.12 212 PRO A O 1
ATOM 1488 N N . PRO A 1 213 ? 8.137 -15.517 -27.219 1.00 84.94 213 PRO A N 1
ATOM 1489 C CA . PRO A 1 213 ? 9.057 -16.149 -26.275 1.00 84.94 213 PRO A CA 1
ATOM 1490 C C . PRO A 1 213 ? 10.527 -15.863 -26.604 1.00 84.94 213 PRO A C 1
ATOM 1492 O O . PRO A 1 213 ? 11.338 -15.742 -25.690 1.00 84.94 213 PRO A O 1
ATOM 1495 N N . GLU A 1 214 ? 10.862 -15.668 -27.880 1.00 85.69 214 GLU A N 1
ATOM 1496 C CA . GLU A 1 214 ? 12.209 -15.321 -28.336 1.00 85.69 214 GLU A CA 1
ATOM 1497 C C . GLU A 1 214 ? 12.629 -13.952 -27.785 1.00 85.69 214 GLU A C 1
ATOM 1499 O O . GLU A 1 214 ? 13.730 -13.784 -27.262 1.00 85.69 214 GLU A O 1
ATOM 1504 N N . LEU A 1 215 ? 11.718 -12.974 -27.811 1.00 79.25 215 LEU A N 1
ATOM 1505 C CA . LEU A 1 215 ? 11.978 -11.641 -27.272 1.00 79.25 215 LEU A CA 1
ATOM 1506 C C . LEU A 1 215 ? 12.145 -11.683 -25.744 1.00 79.25 215 LEU A C 1
ATOM 1508 O O . LEU A 1 215 ? 13.023 -11.017 -25.198 1.00 79.25 215 LEU A O 1
ATOM 1512 N N . LEU A 1 216 ? 11.347 -12.498 -25.048 1.00 84.31 216 LEU A N 1
ATOM 1513 C CA . LEU A 1 216 ? 11.478 -12.700 -23.600 1.00 84.31 216 LEU A CA 1
ATOM 1514 C C . LEU A 1 216 ? 12.782 -13.401 -23.216 1.00 84.31 216 LEU A C 1
ATOM 1516 O O . LEU A 1 216 ? 13.294 -13.139 -22.134 1.00 84.31 216 LEU A O 1
ATOM 1520 N N . ALA A 1 217 ? 13.311 -14.278 -24.070 1.00 81.38 217 ALA A N 1
ATOM 1521 C CA . ALA A 1 217 ? 14.587 -14.947 -23.837 1.00 81.38 217 ALA A CA 1
ATOM 1522 C C . ALA A 1 217 ? 15.775 -13.986 -24.019 1.00 81.38 217 ALA A C 1
ATOM 1524 O O . ALA A 1 217 ? 16.727 -14.020 -23.241 1.00 81.38 217 ALA A O 1
ATOM 1525 N N . VAL A 1 218 ? 15.701 -13.092 -25.012 1.00 77.88 218 VAL A N 1
ATOM 1526 C CA . VAL A 1 218 ? 16.799 -12.178 -25.366 1.00 77.88 218 VAL A CA 1
ATOM 1527 C C . VAL A 1 218 ? 16.877 -10.965 -24.433 1.00 77.88 218 VAL A C 1
ATOM 1529 O O . VAL A 1 218 ? 17.968 -10.593 -23.998 1.00 77.88 218 VAL A O 1
ATOM 1532 N N . LEU A 1 219 ? 15.748 -10.337 -24.088 1.00 73.19 219 LEU A N 1
ATOM 1533 C CA . LEU A 1 219 ? 15.751 -9.064 -23.350 1.00 73.19 219 LEU A CA 1
ATOM 1534 C C . LEU A 1 219 ? 16.458 -9.128 -21.977 1.00 73.19 219 LEU A C 1
ATOM 1536 O O . LEU A 1 219 ? 17.257 -8.232 -21.692 1.00 73.19 219 LEU A O 1
ATOM 1540 N N . PRO A 1 220 ? 16.264 -10.165 -21.137 1.00 69.00 220 PRO A N 1
ATOM 1541 C CA . PRO A 1 220 ? 16.977 -10.287 -19.868 1.00 69.00 220 PRO A CA 1
ATOM 1542 C C . PRO A 1 220 ? 18.474 -10.591 -20.022 1.00 69.00 220 PRO A C 1
ATOM 1544 O O . PRO A 1 220 ? 19.216 -10.367 -19.070 1.00 69.00 220 PRO A O 1
ATOM 1547 N N . ALA A 1 221 ? 18.918 -11.107 -21.176 1.00 66.44 221 ALA A N 1
ATOM 1548 C CA . ALA A 1 221 ? 20.302 -11.517 -21.438 1.00 66.44 221 ALA A CA 1
ATOM 1549 C C . ALA A 1 221 ? 21.168 -10.401 -22.050 1.00 66.44 221 ALA A C 1
ATOM 1551 O O . ALA A 1 221 ? 22.372 -10.348 -21.802 1.00 66.44 221 ALA A O 1
ATOM 1552 N N . VAL A 1 222 ? 20.568 -9.479 -22.809 1.00 60.00 222 VAL A N 1
ATOM 1553 C CA . VAL A 1 222 ? 21.297 -8.381 -23.478 1.00 60.00 222 VAL A CA 1
ATOM 1554 C C . VAL A 1 222 ? 21.801 -7.323 -22.487 1.00 60.00 222 VAL A C 1
ATOM 1556 O O . VAL A 1 222 ? 22.817 -6.675 -22.726 1.00 60.00 222 VAL A O 1
ATOM 1559 N N . LEU A 1 223 ? 21.130 -7.158 -21.348 1.00 59.03 223 LEU A N 1
ATOM 1560 C CA . LEU A 1 223 ? 21.456 -6.114 -20.373 1.00 59.03 223 LEU A CA 1
ATOM 1561 C C . LEU A 1 223 ? 22.558 -6.443 -19.341 1.00 59.03 223 LEU A C 1
ATOM 1563 O O . LEU A 1 223 ? 23.301 -5.527 -18.987 1.00 59.03 223 LEU A O 1
ATOM 1567 N N . PRO A 1 224 ? 22.724 -7.684 -18.840 1.00 52.91 224 PRO A N 1
ATOM 1568 C CA . PRO A 1 224 ? 23.709 -7.976 -17.792 1.00 52.91 224 PRO A CA 1
ATOM 1569 C C . PRO A 1 224 ? 25.154 -8.164 -18.278 1.00 52.91 224 PRO A C 1
ATOM 1571 O O . PRO A 1 224 ? 26.071 -8.095 -17.463 1.00 52.91 224 PRO A O 1
ATOM 1574 N N . ALA A 1 225 ? 25.388 -8.413 -19.571 1.00 54.81 225 ALA A N 1
ATOM 1575 C CA . ALA A 1 225 ? 26.662 -8.960 -20.057 1.00 54.81 225 ALA A CA 1
ATOM 1576 C C . ALA A 1 225 ? 27.890 -8.033 -19.913 1.00 54.81 225 ALA A C 1
ATOM 1578 O O . ALA A 1 225 ? 29.018 -8.496 -20.045 1.00 54.81 225 ALA A O 1
ATOM 1579 N N . TYR A 1 226 ? 27.708 -6.734 -19.645 1.00 53.69 226 TYR A N 1
ATOM 1580 C CA . TYR A 1 226 ? 28.810 -5.760 -19.685 1.00 53.69 226 TYR A CA 1
ATOM 1581 C C . TYR A 1 226 ? 29.236 -5.183 -18.332 1.00 53.69 226 TYR A C 1
ATOM 1583 O O . TYR A 1 226 ? 30.250 -4.482 -18.282 1.00 53.69 226 TYR A O 1
ATOM 1591 N N . LEU A 1 227 ? 28.507 -5.477 -17.254 1.00 54.81 227 LEU A N 1
ATOM 1592 C CA . LEU A 1 227 ? 28.868 -5.093 -15.888 1.00 54.81 227 LEU A CA 1
ATOM 1593 C C . LEU A 1 227 ? 29.140 -6.370 -15.092 1.00 54.81 227 LEU A C 1
ATOM 1595 O O . LEU A 1 227 ? 28.298 -6.861 -14.346 1.00 54.81 227 LEU A O 1
ATOM 1599 N N . GLU A 1 228 ? 30.315 -6.948 -15.338 1.00 48.12 228 GLU A N 1
ATOM 1600 C CA . GLU A 1 228 ? 30.786 -8.159 -14.675 1.00 48.12 228 GLU A CA 1
ATOM 1601 C C . GLU A 1 228 ? 30.799 -8.007 -13.143 1.00 48.12 228 GLU A C 1
ATOM 1603 O O . GLU A 1 228 ? 31.573 -7.235 -12.577 1.00 48.12 228 GLU A O 1
ATOM 1608 N N . GLY A 1 229 ? 29.973 -8.829 -12.486 1.00 49.78 229 GLY A N 1
ATOM 1609 C CA . GLY A 1 229 ? 30.158 -9.316 -11.115 1.00 49.78 229 GLY A CA 1
ATOM 1610 C C . GLY A 1 229 ? 29.016 -8.986 -10.134 1.00 49.78 229 GLY A C 1
ATOM 1611 O O . GLY A 1 229 ? 28.556 -7.847 -10.120 1.00 49.78 229 GLY A O 1
ATOM 1612 N N . PRO A 1 230 ? 28.590 -9.897 -9.222 1.00 47.88 230 PRO A N 1
ATOM 1613 C CA . PRO A 1 230 ? 28.862 -11.331 -9.081 1.00 47.88 230 PRO A CA 1
ATOM 1614 C C . PRO A 1 230 ? 27.609 -12.237 -9.193 1.00 47.88 230 PRO A C 1
ATOM 1616 O O . PRO A 1 230 ? 26.490 -11.861 -8.859 1.00 47.88 230 PRO A O 1
ATOM 1619 N N . ALA A 1 231 ? 27.880 -13.496 -9.559 1.00 54.62 231 ALA A N 1
ATOM 1620 C CA . ALA A 1 231 ? 27.060 -14.701 -9.403 1.00 54.62 231 ALA A CA 1
ATOM 1621 C C . ALA A 1 231 ? 25.699 -14.732 -10.124 1.00 54.62 231 ALA A C 1
ATOM 1623 O O . ALA A 1 231 ? 24.653 -14.452 -9.537 1.00 54.62 231 ALA A O 1
ATOM 1624 N N . ALA A 1 232 ? 25.705 -15.309 -11.330 1.00 59.31 232 ALA A N 1
ATOM 1625 C CA . ALA A 1 232 ? 24.540 -15.835 -12.058 1.00 59.31 232 ALA A CA 1
ATOM 1626 C C . ALA A 1 232 ? 23.671 -16.857 -11.270 1.00 59.31 232 ALA A C 1
ATOM 1628 O O . ALA A 1 232 ? 22.768 -17.464 -11.831 1.00 59.31 232 ALA A O 1
ATOM 1629 N N . GLY A 1 233 ? 23.916 -17.047 -9.968 1.00 72.81 233 GLY A N 1
ATOM 1630 C CA . GLY A 1 233 ? 23.130 -17.886 -9.063 1.00 72.81 233 GLY A CA 1
ATOM 1631 C C . GLY A 1 233 ? 22.522 -17.150 -7.864 1.00 72.81 233 GLY A C 1
ATOM 1632 O O . GLY A 1 233 ? 21.936 -17.807 -7.013 1.00 72.81 233 GLY A O 1
ATOM 1633 N N . SER A 1 234 ? 22.659 -15.820 -7.752 1.00 80.88 234 SER A N 1
ATOM 1634 C CA . SER A 1 234 ? 22.154 -15.073 -6.583 1.00 80.88 234 SER A CA 1
ATOM 1635 C C . SER A 1 234 ? 20.621 -15.078 -6.486 1.00 80.88 234 SER A C 1
ATOM 1637 O O . SER A 1 234 ? 20.063 -14.940 -5.401 1.00 80.88 234 SER A O 1
ATOM 1639 N N . GLY A 1 235 ? 19.914 -15.212 -7.614 1.00 89.25 235 GLY A N 1
ATOM 1640 C CA . GLY A 1 235 ? 18.455 -15.064 -7.661 1.00 89.25 235 GLY A CA 1
ATOM 1641 C C . GLY A 1 235 ? 17.968 -13.650 -7.307 1.00 89.25 235 GLY A C 1
ATOM 1642 O O . GLY A 1 235 ? 16.774 -13.391 -7.362 1.00 89.25 235 GLY A O 1
ATOM 1643 N N . ILE A 1 236 ? 18.859 -12.716 -6.963 1.00 91.44 236 ILE A N 1
ATOM 1644 C CA . ILE A 1 236 ? 18.537 -11.311 -6.710 1.00 91.44 236 ILE A CA 1
ATOM 1645 C C . ILE A 1 236 ? 18.528 -10.553 -8.042 1.00 91.44 236 ILE A C 1
ATOM 1647 O O . ILE A 1 236 ? 19.429 -10.712 -8.866 1.00 91.44 236 ILE A O 1
ATOM 1651 N N . MET A 1 237 ? 17.513 -9.719 -8.253 1.00 91.81 237 MET A N 1
ATOM 1652 C CA . MET A 1 237 ? 17.419 -8.835 -9.413 1.00 91.81 237 MET A CA 1
ATOM 1653 C C . MET A 1 237 ? 18.555 -7.816 -9.452 1.00 91.81 237 MET A C 1
ATOM 1655 O O . MET A 1 237 ? 18.929 -7.242 -8.430 1.00 91.81 237 MET A O 1
ATOM 1659 N N . SER A 1 238 ? 19.047 -7.524 -10.656 1.00 88.25 238 SER A N 1
ATOM 1660 C CA . SER A 1 238 ? 19.943 -6.391 -10.867 1.00 88.25 238 SER A CA 1
ATOM 1661 C C . SER A 1 238 ? 19.202 -5.059 -10.681 1.00 88.25 238 SER A C 1
ATOM 1663 O O . SER A 1 238 ? 17.990 -4.968 -10.895 1.00 88.25 238 SER A O 1
ATOM 1665 N N . ALA A 1 239 ? 19.940 -4.000 -10.337 1.00 85.31 239 ALA A N 1
ATOM 1666 C CA . ALA A 1 239 ? 19.388 -2.646 -10.219 1.00 85.31 239 ALA A CA 1
ATOM 1667 C C . ALA A 1 239 ? 18.746 -2.153 -11.533 1.00 85.31 239 ALA A C 1
ATOM 1669 O O . ALA A 1 239 ? 17.757 -1.420 -11.522 1.00 85.31 239 ALA A O 1
ATOM 1670 N N . GLU A 1 240 ? 19.275 -2.597 -12.672 1.00 82.44 240 GLU A N 1
ATOM 1671 C CA . GLU A 1 240 ? 18.733 -2.288 -13.994 1.00 82.44 240 GLU A CA 1
ATOM 1672 C C . GLU A 1 240 ? 17.370 -2.957 -14.222 1.00 82.44 240 GLU A C 1
ATOM 1674 O O . GLU A 1 240 ? 16.415 -2.298 -14.627 1.00 82.44 240 GLU A O 1
ATOM 1679 N N . ALA A 1 241 ? 17.237 -4.242 -13.876 1.00 89.44 241 ALA A N 1
ATOM 1680 C CA . ALA A 1 241 ? 15.966 -4.961 -13.960 1.00 89.44 241 ALA A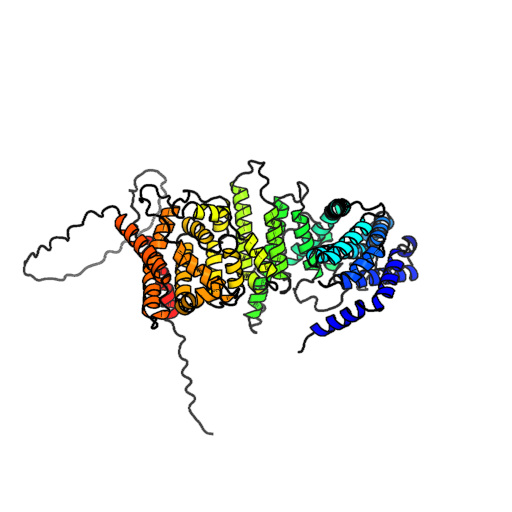 CA 1
ATOM 1681 C C . ALA A 1 241 ? 14.890 -4.301 -13.076 1.00 89.44 241 ALA A C 1
ATOM 1683 O O . ALA A 1 241 ? 13.756 -4.085 -13.506 1.00 89.44 241 ALA A O 1
ATOM 1684 N N . VAL A 1 242 ? 15.268 -3.889 -11.862 1.00 90.75 242 VAL A N 1
ATOM 1685 C CA . VAL A 1 242 ? 14.408 -3.092 -10.974 1.00 90.75 242 VAL A CA 1
ATOM 1686 C C . VAL A 1 242 ? 13.999 -1.772 -11.636 1.00 90.75 242 VAL A C 1
ATOM 1688 O O . VAL A 1 242 ? 12.826 -1.395 -11.600 1.00 90.75 242 VAL A O 1
ATOM 1691 N N . THR A 1 243 ? 14.941 -1.070 -12.266 1.00 85.38 243 THR A N 1
ATOM 1692 C CA . THR A 1 243 ? 14.684 0.202 -12.955 1.00 85.38 243 THR A CA 1
ATOM 1693 C C . THR A 1 243 ? 13.708 0.028 -14.118 1.00 85.38 243 THR A C 1
ATOM 1695 O O . THR A 1 243 ? 12.807 0.851 -14.283 1.00 85.38 243 THR A O 1
ATOM 1698 N N . GLN A 1 244 ? 13.806 -1.068 -14.869 1.00 88.25 244 GLN A N 1
ATOM 1699 C CA . GLN A 1 244 ? 12.875 -1.403 -15.949 1.00 88.25 244 GLN A CA 1
ATOM 1700 C C . GLN A 1 244 ? 11.467 -1.713 -15.434 1.00 88.25 244 GLN A C 1
ATOM 1702 O O . GLN A 1 244 ? 10.494 -1.207 -15.994 1.00 88.25 244 GLN A O 1
ATOM 1707 N N . LEU A 1 245 ? 11.334 -2.468 -14.336 1.00 94.12 245 LEU A N 1
ATOM 1708 C CA . LEU A 1 245 ? 10.034 -2.710 -13.695 1.00 94.12 245 LEU A CA 1
ATOM 1709 C C . LEU A 1 245 ? 9.368 -1.407 -13.245 1.00 94.12 245 LEU A C 1
ATOM 1711 O O . LEU A 1 245 ? 8.179 -1.191 -13.491 1.00 94.12 245 LEU A O 1
ATOM 1715 N N . ARG A 1 246 ? 10.136 -0.516 -12.612 1.00 92.56 246 ARG A N 1
ATOM 1716 C CA . ARG A 1 246 ? 9.643 0.794 -12.158 1.00 92.56 246 ARG A CA 1
ATOM 1717 C C . ARG A 1 246 ? 9.310 1.715 -13.329 1.00 92.56 246 ARG A C 1
ATOM 1719 O O . ARG A 1 246 ? 8.292 2.408 -13.285 1.00 92.56 246 ARG A O 1
ATOM 1726 N N . GLY A 1 247 ? 10.125 1.690 -14.383 1.00 86.19 247 GLY A N 1
ATOM 1727 C CA . GLY A 1 247 ? 9.879 2.399 -15.636 1.00 86.19 247 GLY A CA 1
ATOM 1728 C C . GLY A 1 247 ? 8.575 1.944 -16.286 1.00 86.19 247 GLY A C 1
ATOM 1729 O O . GLY A 1 247 ? 7.729 2.775 -16.605 1.00 86.19 247 GLY A O 1
ATOM 1730 N N . MET A 1 248 ? 8.348 0.632 -16.375 1.00 92.94 248 MET A N 1
ATOM 1731 C CA . MET A 1 248 ? 7.084 0.064 -16.842 1.00 92.94 248 MET A CA 1
ATOM 1732 C C . MET A 1 248 ? 5.902 0.503 -15.976 1.00 92.94 248 MET A C 1
ATOM 1734 O O . MET A 1 248 ? 4.919 0.998 -16.518 1.00 92.94 248 MET A O 1
ATOM 1738 N N . ALA A 1 249 ? 5.978 0.356 -14.648 1.00 91.31 249 ALA A N 1
ATOM 1739 C CA . ALA A 1 249 ? 4.893 0.752 -13.745 1.00 91.31 249 ALA A CA 1
ATOM 1740 C C . ALA A 1 249 ? 4.552 2.247 -13.872 1.00 91.31 249 ALA A C 1
ATOM 1742 O O . ALA A 1 249 ? 3.381 2.623 -13.879 1.00 91.31 249 ALA A O 1
ATOM 1743 N N . SER A 1 250 ? 5.571 3.089 -14.049 1.00 86.44 250 SER A N 1
ATOM 1744 C CA . SER A 1 250 ? 5.399 4.522 -14.297 1.00 86.44 250 SER A CA 1
ATOM 1745 C C . SER A 1 250 ? 4.774 4.786 -15.668 1.00 86.44 250 SER A C 1
ATOM 1747 O O . SER A 1 250 ? 3.854 5.580 -15.776 1.00 86.44 250 SER A O 1
ATOM 1749 N N . MET A 1 251 ? 5.200 4.087 -16.722 1.00 87.12 251 MET A N 1
ATOM 1750 C CA . MET A 1 251 ? 4.595 4.222 -18.054 1.00 87.12 251 MET A CA 1
ATOM 1751 C C . MET A 1 251 ? 3.152 3.719 -18.104 1.00 87.12 251 MET A C 1
ATOM 1753 O O . MET A 1 251 ? 2.344 4.233 -18.880 1.00 87.12 251 MET A O 1
ATOM 1757 N N . LEU A 1 252 ? 2.812 2.746 -17.255 1.00 88.94 252 LEU A N 1
ATOM 1758 C CA . LEU A 1 252 ? 1.460 2.221 -17.135 1.00 88.94 252 LEU A CA 1
ATOM 1759 C C . LEU A 1 252 ? 0.474 3.232 -16.528 1.00 88.94 252 LEU A C 1
ATOM 1761 O O . LEU A 1 252 ? -0.706 3.183 -16.869 1.00 88.94 252 LEU A O 1
ATOM 1765 N N . SER A 1 253 ? 0.924 4.180 -15.697 1.00 85.69 253 SER A N 1
ATOM 1766 C CA . SER A 1 253 ? 0.040 5.235 -15.171 1.00 85.69 253 SER A CA 1
ATOM 1767 C C . SER A 1 253 ? -0.295 6.312 -16.203 1.00 85.69 253 SER A C 1
ATOM 1769 O O . SER A 1 253 ? -1.311 6.991 -16.071 1.00 85.69 253 SER A O 1
ATOM 1771 N N . PHE A 1 254 ? 0.493 6.420 -17.275 1.00 79.81 254 PHE A N 1
ATOM 1772 C CA . PHE A 1 254 ? 0.201 7.296 -18.410 1.00 79.81 254 PHE A CA 1
ATOM 1773 C C . PHE A 1 254 ? -0.677 6.624 -19.478 1.00 79.81 254 PHE A C 1
ATOM 1775 O O . PHE A 1 254 ? -0.9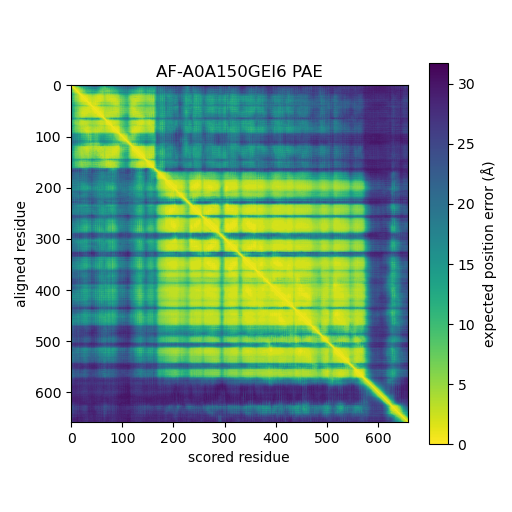04 7.221 -20.538 1.00 79.81 254 PHE A O 1
ATOM 1782 N N . VAL A 1 255 ? -1.169 5.387 -19.270 1.00 67.81 255 VAL A N 1
ATOM 1783 C CA . VAL A 1 255 ? -1.986 4.745 -20.308 1.00 67.81 255 VAL A CA 1
ATOM 1784 C C . VAL A 1 255 ? -3.407 5.288 -20.385 1.00 67.81 255 VAL A C 1
ATOM 1786 O O . VAL A 1 255 ? -4.228 5.071 -19.502 1.00 67.81 255 VAL A O 1
ATOM 1789 N N . GLY A 1 256 ? -3.710 5.946 -21.508 1.00 67.56 256 GLY A N 1
ATOM 1790 C CA . GLY A 1 256 ? -5.077 6.121 -22.005 1.00 67.56 256 GLY A CA 1
ATOM 1791 C C . GLY A 1 256 ? -5.665 4.818 -22.575 1.00 67.56 256 GLY A C 1
ATOM 1792 O O . GLY A 1 256 ? -5.321 3.719 -22.150 1.00 67.56 256 GLY A O 1
ATOM 1793 N N . THR A 1 257 ? -6.520 4.913 -23.595 1.00 64.12 257 THR A N 1
ATOM 1794 C CA . THR A 1 257 ? -7.246 3.766 -24.192 1.00 64.12 257 THR A CA 1
ATOM 1795 C C . THR A 1 257 ? -6.377 2.754 -24.954 1.00 64.12 257 THR A C 1
ATOM 1797 O O . THR A 1 257 ? -6.872 1.704 -25.357 1.00 64.12 257 THR A O 1
ATOM 1800 N N . ALA A 1 258 ? -5.089 3.036 -25.163 1.00 71.31 258 ALA A N 1
ATOM 1801 C CA . ALA A 1 258 ? -4.184 2.152 -25.895 1.00 71.31 258 ALA A CA 1
ATOM 1802 C C . ALA A 1 258 ? -3.814 0.875 -25.096 1.00 71.31 258 ALA A C 1
ATOM 1804 O O . ALA A 1 258 ? -3.797 0.912 -23.861 1.00 71.31 258 ALA A O 1
ATOM 1805 N N . PRO A 1 259 ? -3.449 -0.235 -25.775 1.00 77.94 259 PRO A N 1
ATOM 1806 C CA . PRO A 1 259 ? -3.017 -1.485 -25.143 1.00 77.94 259 PRO A CA 1
ATOM 1807 C C . PRO A 1 259 ? -1.936 -1.283 -24.055 1.00 77.94 259 PRO A C 1
ATOM 1809 O O . PRO A 1 259 ? -1.082 -0.397 -24.200 1.00 77.94 259 PRO A O 1
ATOM 1812 N N . PRO A 1 260 ? -1.961 -2.060 -22.951 1.00 83.25 260 PRO A N 1
ATOM 1813 C CA . PRO A 1 260 ? -2.852 -3.196 -22.657 1.00 83.25 260 PRO A CA 1
ATOM 1814 C C . PRO A 1 260 ? -4.247 -2.792 -22.123 1.00 83.25 260 PRO A C 1
ATOM 1816 O O . PRO A 1 260 ? -4.973 -3.624 -21.579 1.00 83.25 260 PRO A O 1
ATOM 1819 N N . GLY A 1 261 ? -4.630 -1.517 -22.263 1.00 88.62 261 GLY A N 1
ATOM 1820 C CA . GLY A 1 261 ? -5.855 -0.960 -21.694 1.00 88.62 261 GLY A CA 1
ATOM 1821 C C . GLY A 1 261 ? -5.770 -0.799 -20.173 1.00 88.62 261 GLY A C 1
ATOM 1822 O O . GLY A 1 261 ? -4.840 -1.281 -19.526 1.00 88.62 261 GLY A O 1
ATOM 1823 N N . ARG A 1 262 ? -6.767 -0.132 -19.580 1.00 89.19 262 ARG A N 1
ATOM 1824 C CA . ARG A 1 262 ? -6.821 0.157 -18.133 1.00 89.19 262 ARG A CA 1
ATOM 1825 C C . ARG A 1 262 ? -6.683 -1.104 -17.276 1.00 89.19 262 ARG A C 1
ATOM 1827 O O . ARG A 1 262 ? -5.869 -1.139 -16.360 1.00 89.19 262 ARG A O 1
ATOM 1834 N N . ARG A 1 263 ? -7.473 -2.142 -17.570 1.00 89.69 263 ARG A N 1
ATOM 1835 C CA . ARG A 1 263 ? -7.485 -3.375 -16.765 1.00 89.69 263 ARG A CA 1
ATOM 1836 C C . ARG A 1 263 ? -6.180 -4.152 -16.890 1.00 89.69 263 ARG A C 1
ATOM 1838 O O . ARG A 1 263 ? -5.655 -4.619 -15.887 1.00 89.69 263 ARG A O 1
ATOM 1845 N N . GLY A 1 264 ? -5.626 -4.242 -18.102 1.00 91.69 264 GLY A N 1
ATOM 1846 C CA . GLY A 1 264 ? -4.323 -4.867 -18.321 1.00 91.69 264 GLY A CA 1
ATOM 1847 C C . GLY A 1 264 ? -3.203 -4.116 -17.600 1.00 91.69 264 GLY A C 1
ATOM 1848 O O . GLY A 1 264 ? -2.357 -4.739 -16.966 1.00 91.69 264 GLY A O 1
ATOM 1849 N N . ALA A 1 265 ? -3.244 -2.781 -17.613 1.00 92.62 265 ALA A N 1
ATOM 1850 C CA . ALA A 1 265 ? -2.301 -1.946 -16.878 1.00 92.62 265 ALA A CA 1
ATOM 1851 C C . ALA A 1 265 ? -2.406 -2.142 -15.358 1.00 92.62 265 ALA A C 1
ATOM 1853 O O . ALA A 1 265 ? -1.386 -2.323 -14.691 1.00 92.62 265 ALA A O 1
ATOM 1854 N N . LEU A 1 266 ? -3.628 -2.174 -14.816 1.00 92.75 266 LEU A N 1
ATOM 1855 C CA . LEU A 1 266 ? -3.866 -2.456 -13.401 1.00 92.75 266 LEU A CA 1
ATOM 1856 C C . LEU A 1 266 ? -3.358 -3.850 -13.020 1.00 92.75 266 LEU A C 1
ATOM 1858 O O . LEU A 1 266 ? -2.615 -3.977 -12.053 1.00 92.75 266 LEU A O 1
ATOM 1862 N N . ALA A 1 267 ? -3.694 -4.880 -13.800 1.00 93.75 267 ALA A N 1
ATOM 1863 C CA . ALA A 1 267 ? -3.245 -6.248 -13.554 1.00 93.75 267 ALA A CA 1
ATOM 1864 C C . ALA A 1 267 ? -1.711 -6.361 -13.551 1.00 93.75 267 ALA A C 1
ATOM 1866 O O . ALA A 1 267 ? -1.144 -7.011 -12.674 1.00 93.75 267 ALA A O 1
ATOM 1867 N N . LEU A 1 268 ? -1.030 -5.689 -14.487 1.00 95.25 268 LEU A N 1
ATOM 1868 C CA . LEU A 1 268 ? 0.432 -5.637 -14.524 1.00 95.25 268 LEU A CA 1
ATOM 1869 C C . LEU A 1 268 ? 1.020 -4.948 -13.291 1.00 95.25 268 LEU A C 1
ATOM 1871 O O . LEU A 1 268 ? 1.957 -5.472 -12.698 1.00 95.25 268 LEU A O 1
ATOM 1875 N N . MET A 1 269 ? 0.466 -3.816 -12.856 1.00 95.50 269 MET A N 1
ATOM 1876 C CA . MET A 1 269 ? 0.965 -3.148 -11.650 1.00 95.50 269 MET A CA 1
ATOM 1877 C C . MET A 1 269 ? 0.695 -3.943 -10.378 1.00 95.50 269 MET A C 1
ATOM 1879 O O . MET A 1 269 ? 1.574 -4.018 -9.522 1.00 95.50 269 MET A O 1
ATOM 1883 N N . LEU A 1 270 ? -0.468 -4.590 -10.265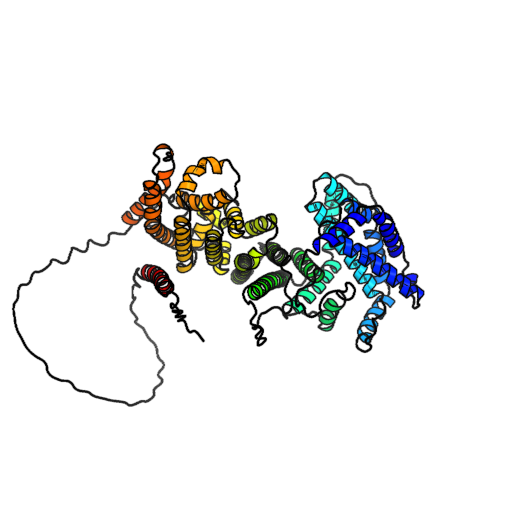 1.00 95.94 270 LEU A N 1
ATOM 1884 C CA . LEU A 1 270 ? -0.738 -5.492 -9.149 1.00 95.94 270 LEU A CA 1
ATOM 1885 C C . LEU A 1 270 ? 0.277 -6.642 -9.126 1.00 95.94 270 LEU A C 1
ATOM 1887 O O . LEU A 1 270 ? 0.804 -6.942 -8.059 1.00 95.94 270 LEU A O 1
ATOM 1891 N N . ARG A 1 271 ? 0.632 -7.223 -10.283 1.00 96.50 271 ARG A N 1
ATOM 1892 C CA . ARG A 1 271 ? 1.701 -8.237 -10.380 1.00 96.50 271 ARG A CA 1
ATOM 1893 C C . ARG A 1 271 ? 3.060 -7.710 -9.920 1.00 96.50 271 ARG A C 1
ATOM 1895 O O . ARG A 1 271 ? 3.710 -8.375 -9.122 1.00 96.50 271 ARG A O 1
ATOM 1902 N N . VAL A 1 272 ? 3.472 -6.515 -10.355 1.00 97.31 272 VAL A N 1
ATOM 1903 C CA . VAL A 1 272 ? 4.732 -5.891 -9.895 1.00 97.31 272 VAL A CA 1
ATOM 1904 C C . VAL A 1 272 ? 4.728 -5.696 -8.374 1.00 97.31 272 VAL A C 1
ATOM 1906 O O . VAL A 1 272 ? 5.717 -5.992 -7.704 1.00 97.31 272 VAL A O 1
ATOM 1909 N N . GLY A 1 273 ? 3.608 -5.238 -7.808 1.00 97.50 273 GLY A N 1
ATOM 1910 C CA . GLY A 1 273 ? 3.458 -5.080 -6.363 1.00 97.50 273 GLY A CA 1
ATOM 1911 C C . GLY A 1 273 ? 3.536 -6.409 -5.606 1.00 97.50 273 GLY A C 1
ATOM 1912 O O . GLY A 1 273 ? 4.248 -6.501 -4.605 1.00 97.50 273 GLY A O 1
ATOM 1913 N N . TRP A 1 274 ? 2.852 -7.449 -6.092 1.00 97.88 274 TRP A N 1
ATOM 1914 C CA . TRP A 1 274 ? 2.897 -8.786 -5.494 1.00 97.88 274 TRP A CA 1
ATOM 1915 C C . TRP A 1 274 ? 4.287 -9.416 -5.581 1.00 97.88 274 TRP A C 1
ATOM 1917 O O . TRP A 1 274 ? 4.753 -9.957 -4.583 1.00 97.88 274 TRP A O 1
ATOM 1927 N N . LEU A 1 275 ? 5.007 -9.238 -6.694 1.00 97.31 275 LEU A N 1
ATOM 1928 C CA . LEU A 1 275 ? 6.405 -9.660 -6.813 1.00 97.31 275 LEU A CA 1
ATOM 1929 C C . LEU A 1 275 ? 7.278 -9.041 -5.708 1.00 97.31 275 LEU A C 1
ATOM 1931 O O . LEU A 1 275 ? 8.108 -9.733 -5.114 1.00 97.31 275 LEU A O 1
ATOM 1935 N N . ALA A 1 276 ? 7.093 -7.753 -5.399 1.00 97.50 276 ALA A N 1
ATOM 1936 C CA . ALA A 1 276 ? 7.825 -7.097 -4.315 1.00 97.50 276 ALA A CA 1
ATOM 1937 C C . ALA A 1 276 ? 7.432 -7.651 -2.931 1.00 97.50 276 ALA A C 1
ATOM 1939 O O . ALA A 1 276 ? 8.300 -7.878 -2.088 1.00 97.50 276 ALA A O 1
ATOM 1940 N N . VAL A 1 277 ? 6.145 -7.928 -2.699 1.00 97.62 277 VAL A N 1
ATOM 1941 C CA . VAL A 1 277 ? 5.665 -8.578 -1.467 1.00 97.62 277 VAL A CA 1
ATOM 1942 C C . VAL A 1 277 ? 6.274 -9.973 -1.298 1.00 97.62 277 VAL A C 1
ATOM 1944 O O . VAL A 1 277 ? 6.773 -10.300 -0.220 1.00 97.62 277 VAL A O 1
ATOM 1947 N N . ASP A 1 278 ? 6.280 -10.789 -2.348 1.00 96.50 278 ASP A N 1
ATOM 1948 C CA . ASP A 1 278 ? 6.823 -12.146 -2.290 1.00 96.50 278 ASP A CA 1
ATOM 1949 C C . ASP A 1 278 ? 8.350 -12.137 -2.161 1.00 96.50 278 ASP A C 1
ATOM 1951 O O . ASP A 1 278 ? 8.910 -12.937 -1.409 1.00 96.50 278 ASP A O 1
ATOM 1955 N N . SER A 1 279 ? 9.019 -11.151 -2.767 1.00 96.25 279 SER A N 1
ATOM 1956 C CA . SER A 1 279 ? 10.443 -10.877 -2.542 1.00 96.25 279 SER A CA 1
ATOM 1957 C C . SER A 1 279 ? 10.738 -10.571 -1.067 1.00 96.25 279 SER A C 1
ATOM 1959 O O . SER A 1 279 ? 11.655 -11.149 -0.483 1.00 96.25 279 SER A O 1
ATOM 1961 N N . ALA A 1 280 ? 9.929 -9.718 -0.429 1.00 96.69 280 ALA A N 1
ATOM 1962 C CA . ALA A 1 280 ? 10.066 -9.377 0.988 1.00 96.69 280 ALA A CA 1
ATOM 1963 C C . ALA A 1 280 ? 9.870 -10.596 1.899 1.00 96.69 280 ALA A C 1
ATOM 1965 O O . ALA A 1 280 ? 10.637 -10.820 2.837 1.00 96.69 280 ALA A O 1
ATOM 1966 N N . ARG A 1 281 ? 8.865 -11.427 1.599 1.00 95.81 281 ARG A N 1
ATOM 1967 C CA . ARG A 1 281 ? 8.604 -12.673 2.334 1.00 95.81 281 ARG A CA 1
ATOM 1968 C C . ARG A 1 281 ? 9.754 -13.664 2.197 1.00 95.81 281 ARG A C 1
ATOM 1970 O O . ARG A 1 281 ? 10.127 -14.274 3.199 1.00 95.81 281 ARG A O 1
ATOM 1977 N N . ALA A 1 282 ? 10.312 -13.808 0.995 1.00 94.00 282 ALA A N 1
ATOM 1978 C CA . ALA A 1 282 ? 11.443 -14.688 0.733 1.00 94.00 282 ALA A CA 1
ATOM 1979 C C . ALA A 1 282 ? 12.685 -14.253 1.528 1.00 94.00 282 ALA A C 1
ATOM 1981 O O . ALA A 1 282 ? 13.274 -15.075 2.230 1.00 94.00 282 ALA A O 1
ATOM 1982 N N . LEU A 1 283 ? 13.026 -12.960 1.521 1.00 93.81 283 LEU A N 1
ATOM 1983 C CA . LEU A 1 283 ? 14.138 -12.436 2.324 1.00 93.81 283 LEU A CA 1
ATOM 1984 C C . LEU A 1 283 ? 13.908 -12.638 3.830 1.00 93.81 283 LEU A C 1
ATOM 1986 O O . LEU A 1 283 ? 14.773 -13.167 4.524 1.00 93.81 283 LEU A O 1
ATOM 1990 N N . ALA A 1 284 ? 12.709 -12.330 4.329 1.00 93.94 284 ALA A N 1
ATOM 1991 C CA . ALA A 1 284 ? 12.370 -12.531 5.738 1.00 93.94 284 ALA A CA 1
ATOM 1992 C C . ALA A 1 284 ? 12.344 -14.014 6.165 1.00 93.94 284 ALA A C 1
ATOM 1994 O O . ALA A 1 284 ? 12.375 -14.312 7.364 1.00 93.94 284 ALA A O 1
ATOM 1995 N N . ALA A 1 285 ? 12.208 -14.951 5.222 1.00 92.19 285 ALA A N 1
ATOM 1996 C CA . ALA A 1 285 ? 12.328 -16.384 5.482 1.00 92.19 285 ALA A CA 1
ATOM 1997 C C . ALA A 1 285 ? 13.799 -16.809 5.598 1.00 92.19 285 ALA A C 1
ATOM 1999 O O . ALA A 1 285 ? 14.129 -17.571 6.507 1.00 92.19 285 ALA A O 1
ATOM 2000 N N . VAL A 1 286 ? 14.679 -16.267 4.748 1.00 91.00 286 VAL A N 1
ATOM 2001 C CA . VAL A 1 286 ? 16.134 -16.490 4.820 1.00 91.00 286 VAL A CA 1
ATOM 2002 C C . VAL A 1 286 ? 16.695 -16.003 6.159 1.00 91.00 286 VAL A C 1
ATOM 2004 O O . VAL A 1 286 ? 17.417 -16.751 6.815 1.00 91.00 286 VAL A O 1
ATOM 2007 N N . ASP A 1 287 ? 16.279 -14.822 6.625 1.00 90.38 287 ASP A N 1
ATOM 2008 C CA . ASP A 1 287 ? 16.734 -14.255 7.906 1.00 90.38 287 ASP A CA 1
ATOM 2009 C C . ASP A 1 287 ? 16.299 -15.087 9.127 1.00 90.38 287 ASP A C 1
ATOM 2011 O O . ASP A 1 287 ? 16.980 -15.118 10.152 1.00 90.38 287 ASP A O 1
ATOM 2015 N N . ARG A 1 288 ? 15.161 -15.790 9.030 1.00 88.88 288 ARG A N 1
ATOM 2016 C CA . ARG A 1 288 ? 14.645 -16.664 10.101 1.00 88.88 288 ARG A CA 1
ATOM 2017 C C . ARG A 1 288 ? 15.227 -18.078 10.058 1.00 88.88 288 ARG A C 1
ATOM 2019 O O . ARG A 1 288 ? 15.273 -18.746 11.089 1.00 88.88 288 ARG A O 1
ATOM 2026 N N . GLY A 1 289 ? 15.643 -18.546 8.884 1.00 80.31 289 GLY A N 1
ATOM 2027 C CA . GLY A 1 289 ? 16.016 -19.932 8.598 1.00 80.31 289 GLY A CA 1
ATOM 2028 C C . GLY A 1 289 ? 17.485 -20.274 8.839 1.00 80.31 289 GLY A C 1
ATOM 2029 O O . GLY A 1 289 ? 18.076 -20.979 8.023 1.00 80.31 289 GLY A O 1
ATOM 2030 N N . GLY A 1 290 ? 18.083 -19.795 9.934 1.00 66.62 290 GLY A N 1
ATOM 2031 C CA . GLY A 1 290 ? 19.487 -20.048 10.271 1.00 66.62 290 GLY A CA 1
ATOM 2032 C C . GLY A 1 290 ? 19.914 -21.517 10.086 1.00 66.62 290 GLY A C 1
ATOM 2033 O O . GLY A 1 290 ? 19.537 -22.396 10.853 1.00 66.62 290 GLY A O 1
ATOM 2034 N N . SER A 1 291 ? 20.748 -21.758 9.071 1.00 59.75 291 SER A N 1
ATOM 2035 C CA . SER A 1 291 ? 21.587 -22.947 8.822 1.00 59.75 291 SER A CA 1
ATOM 2036 C C . SER A 1 291 ? 20.958 -24.313 8.499 1.00 59.75 291 SER A C 1
ATOM 2038 O O . SER A 1 291 ? 21.719 -25.221 8.162 1.00 59.75 291 SER A O 1
ATOM 2040 N N . SER A 1 292 ? 19.637 -24.514 8.486 1.00 63.50 292 SER A N 1
ATOM 2041 C CA . SER A 1 292 ? 19.081 -25.819 8.065 1.00 63.50 292 SER A CA 1
ATOM 2042 C C . SER A 1 292 ? 18.811 -25.861 6.555 1.00 63.50 292 SER A C 1
ATOM 2044 O O . SER A 1 292 ? 17.679 -25.757 6.088 1.00 63.50 292 SER A O 1
ATOM 2046 N N . ARG A 1 293 ? 19.893 -25.976 5.770 1.00 57.03 293 ARG A N 1
ATOM 2047 C CA . ARG A 1 293 ? 19.876 -26.226 4.317 1.00 57.03 293 ARG A CA 1
ATOM 2048 C C . ARG A 1 293 ? 19.305 -27.620 4.022 1.00 57.03 293 ARG A C 1
ATOM 2050 O O . ARG A 1 293 ? 20.056 -28.550 3.751 1.00 57.03 293 ARG A O 1
ATOM 2057 N N . SER A 1 294 ? 17.986 -27.774 4.047 1.00 59.62 294 SER A N 1
ATOM 2058 C CA . SER A 1 294 ? 17.333 -28.890 3.359 1.00 59.62 294 SER A CA 1
ATOM 2059 C C . SER A 1 294 ? 16.776 -28.368 2.039 1.00 59.62 294 SER A C 1
ATOM 2061 O O . SER A 1 294 ? 15.760 -27.681 2.003 1.00 59.62 294 SER A O 1
ATOM 2063 N N . ALA A 1 295 ? 17.509 -28.627 0.956 1.00 55.28 295 ALA A N 1
ATOM 2064 C CA . ALA A 1 295 ? 17.288 -28.100 -0.393 1.00 55.28 295 ALA A CA 1
ATOM 2065 C C . ALA A 1 295 ? 16.083 -28.723 -1.138 1.00 55.28 295 ALA A C 1
ATOM 2067 O O . ALA A 1 295 ? 16.059 -28.761 -2.366 1.00 55.28 295 ALA A O 1
ATOM 2068 N N . GLY A 1 296 ? 15.085 -29.243 -0.424 1.00 54.28 296 GLY A N 1
ATOM 2069 C CA . GLY A 1 296 ? 14.002 -30.029 -1.010 1.00 54.28 296 GLY A CA 1
ATOM 2070 C C . GLY A 1 296 ? 12.683 -29.271 -1.092 1.00 54.28 296 GLY A C 1
ATOM 2071 O O . GLY A 1 296 ? 11.842 -29.441 -0.218 1.00 54.28 296 GLY A O 1
ATOM 2072 N N . GLY A 1 297 ? 12.489 -28.487 -2.156 1.00 50.97 297 GLY A N 1
ATOM 2073 C CA . GLY A 1 297 ? 11.169 -28.000 -2.576 1.00 50.97 297 GLY A CA 1
ATOM 2074 C C . GLY A 1 297 ? 10.927 -26.515 -2.319 1.00 50.97 297 GLY A C 1
ATOM 2075 O O . GLY A 1 297 ? 10.409 -26.126 -1.275 1.00 50.97 297 GLY A O 1
ATOM 2076 N N . LEU A 1 298 ? 11.243 -25.677 -3.312 1.00 56.19 298 LEU A N 1
ATOM 2077 C CA . LEU A 1 298 ? 10.675 -24.331 -3.392 1.00 56.19 298 LEU A CA 1
ATOM 2078 C C . LEU A 1 298 ? 9.154 -24.490 -3.484 1.00 56.19 298 LEU A C 1
ATOM 2080 O O . LEU A 1 298 ? 8.645 -25.051 -4.455 1.00 56.19 298 LEU A O 1
ATOM 2084 N N . ALA A 1 299 ? 8.439 -24.057 -2.447 1.00 59.22 299 ALA A N 1
ATOM 2085 C CA . ALA A 1 299 ? 6.985 -24.056 -2.451 1.00 59.22 299 ALA A CA 1
ATOM 2086 C C . ALA A 1 299 ? 6.476 -23.323 -3.704 1.00 59.22 299 ALA A C 1
ATOM 2088 O O . ALA A 1 299 ? 7.030 -22.291 -4.094 1.00 59.22 299 ALA A O 1
ATOM 2089 N N . ALA A 1 300 ? 5.430 -23.862 -4.336 1.00 63.16 300 ALA A N 1
ATOM 2090 C CA . ALA A 1 300 ? 4.776 -23.216 -5.466 1.00 63.16 300 ALA A CA 1
ATOM 2091 C C . ALA A 1 300 ? 4.413 -21.767 -5.084 1.00 63.16 300 ALA A C 1
ATOM 2093 O O . ALA A 1 300 ? 3.653 -21.554 -4.141 1.00 63.16 300 ALA A O 1
ATOM 2094 N N . GLY A 1 301 ? 5.004 -20.788 -5.778 1.00 74.75 301 GLY A N 1
ATOM 2095 C CA . GLY A 1 301 ? 4.782 -19.358 -5.530 1.00 74.75 301 GLY A CA 1
ATOM 2096 C C . GLY A 1 301 ? 6.000 -18.550 -5.068 1.00 74.75 301 GLY A C 1
ATOM 2097 O O . GLY A 1 301 ? 5.864 -17.347 -4.876 1.00 74.75 301 GLY A O 1
ATOM 2098 N N . VAL A 1 302 ? 7.187 -19.147 -4.900 1.00 85.25 302 VAL A N 1
ATOM 2099 C CA . VAL A 1 302 ? 8.414 -18.348 -4.705 1.00 85.25 302 VAL A CA 1
ATOM 2100 C C . VAL A 1 302 ? 8.845 -17.741 -6.049 1.00 85.25 302 VAL A C 1
ATOM 2102 O O . VAL A 1 302 ? 8.980 -18.493 -7.020 1.00 85.25 302 VAL A O 1
ATOM 2105 N N . PRO A 1 303 ? 9.076 -16.417 -6.137 1.00 89.31 303 PRO A N 1
ATOM 2106 C CA . PRO A 1 303 ? 9.541 -15.799 -7.371 1.00 89.31 303 PRO A CA 1
ATOM 2107 C C . PRO A 1 303 ? 10.928 -16.330 -7.750 1.00 89.31 303 PRO A C 1
ATOM 2109 O O . PRO A 1 303 ? 11.791 -16.536 -6.896 1.00 89.31 303 PRO A O 1
ATOM 2112 N N . ARG A 1 304 ? 11.147 -16.536 -9.052 1.00 92.75 304 ARG A N 1
ATOM 2113 C CA . ARG A 1 304 ? 12.430 -16.976 -9.623 1.00 92.75 304 ARG A CA 1
ATOM 2114 C C . ARG A 1 304 ? 13.525 -15.945 -9.380 1.00 92.75 304 ARG A C 1
ATOM 2116 O O . ARG A 1 304 ? 14.682 -16.316 -9.195 1.00 92.75 304 ARG A O 1
ATOM 2123 N N . ARG A 1 305 ? 13.147 -14.661 -9.376 1.00 92.75 305 ARG A N 1
ATOM 2124 C CA . ARG A 1 305 ? 14.028 -13.549 -9.022 1.00 92.75 305 ARG A CA 1
ATOM 2125 C C . ARG A 1 305 ? 13.416 -12.670 -7.943 1.00 92.75 305 ARG A C 1
ATOM 2127 O O . ARG A 1 305 ? 12.258 -12.280 -8.029 1.00 92.75 305 ARG A O 1
ATOM 2134 N N . ILE A 1 306 ? 14.224 -12.335 -6.948 1.00 95.06 306 ILE A N 1
ATOM 2135 C CA . ILE A 1 306 ? 13.851 -11.555 -5.771 1.00 95.06 306 ILE A CA 1
ATOM 2136 C C . ILE A 1 306 ? 14.348 -10.121 -5.953 1.00 95.06 306 ILE A C 1
ATOM 2138 O O . ILE A 1 306 ? 15.509 -9.892 -6.291 1.00 95.06 306 ILE A O 1
ATOM 2142 N N . VAL A 1 307 ? 13.488 -9.138 -5.702 1.00 95.38 307 VAL A N 1
ATOM 2143 C CA . VAL A 1 307 ? 13.884 -7.724 -5.663 1.00 95.38 307 VAL A CA 1
ATOM 2144 C C . VAL A 1 307 ? 14.834 -7.494 -4.480 1.00 95.38 307 VAL A C 1
ATOM 2146 O O . VAL A 1 307 ? 14.554 -7.924 -3.361 1.00 95.38 307 VAL A O 1
ATOM 2149 N N . ALA A 1 308 ? 15.958 -6.811 -4.708 1.00 94.75 308 ALA A N 1
ATOM 2150 C CA . ALA A 1 308 ? 16.937 -6.527 -3.660 1.00 94.75 308 ALA A CA 1
ATOM 2151 C C . ALA A 1 308 ? 16.319 -5.717 -2.506 1.00 94.75 308 ALA A C 1
ATOM 2153 O O . ALA A 1 308 ? 15.534 -4.801 -2.739 1.00 94.75 308 ALA A O 1
ATOM 2154 N N . ALA A 1 309 ? 16.721 -6.004 -1.260 1.00 95.19 309 ALA A N 1
ATOM 2155 C CA . ALA A 1 309 ? 16.134 -5.427 -0.042 1.00 95.19 309 ALA A CA 1
ATOM 2156 C C . ALA A 1 309 ? 15.992 -3.891 -0.063 1.00 95.19 309 ALA A C 1
ATOM 2158 O O . ALA A 1 309 ? 14.994 -3.362 0.422 1.00 95.19 309 ALA A O 1
ATOM 2159 N N . GLY A 1 310 ? 16.974 -3.181 -0.633 1.00 92.75 310 GLY A N 1
ATOM 2160 C CA . GLY A 1 310 ? 16.958 -1.718 -0.739 1.00 92.75 310 GLY A CA 1
ATOM 2161 C C . GLY A 1 310 ? 15.895 -1.163 -1.694 1.00 92.75 310 GLY A C 1
ATOM 2162 O O . GLY A 1 310 ? 15.471 -0.020 -1.528 1.00 92.75 310 GLY A O 1
ATOM 2163 N N . ASP A 1 311 ? 15.429 -1.975 -2.643 1.00 94.12 311 ASP A N 1
ATOM 2164 C CA . ASP A 1 311 ? 14.515 -1.571 -3.712 1.00 94.12 311 ASP A CA 1
ATOM 2165 C C . ASP A 1 311 ? 13.080 -2.069 -3.514 1.00 94.12 311 ASP A C 1
ATOM 2167 O O . ASP A 1 311 ? 12.154 -1.479 -4.074 1.00 94.12 311 ASP A O 1
ATOM 2171 N N . ILE A 1 312 ? 12.871 -3.109 -2.694 1.00 96.56 312 ILE A N 1
ATOM 2172 C CA . ILE A 1 312 ? 11.556 -3.739 -2.467 1.00 96.56 312 ILE A CA 1
ATOM 2173 C C . ILE A 1 312 ? 10.483 -2.694 -2.173 1.00 96.56 312 ILE A C 1
ATOM 2175 O O . ILE A 1 312 ? 9.430 -2.682 -2.813 1.00 96.56 312 ILE A O 1
ATOM 2179 N N . PHE A 1 313 ? 10.743 -1.810 -1.206 1.00 96.19 313 PHE A N 1
ATOM 2180 C CA . PHE A 1 313 ? 9.744 -0.832 -0.794 1.00 96.19 313 PHE A CA 1
ATOM 2181 C C . PHE A 1 313 ? 9.415 0.149 -1.922 1.00 96.19 313 PHE A C 1
ATOM 2183 O O . PHE A 1 313 ? 8.249 0.471 -2.131 1.00 96.19 313 PHE A O 1
ATOM 2190 N N . ALA A 1 314 ? 10.425 0.614 -2.661 1.00 93.25 314 ALA A N 1
ATOM 2191 C CA . ALA A 1 314 ? 10.227 1.566 -3.746 1.00 93.25 314 ALA A CA 1
ATOM 2192 C C . ALA A 1 314 ? 9.425 0.946 -4.901 1.00 93.25 314 ALA A C 1
ATOM 2194 O O . ALA A 1 314 ? 8.483 1.568 -5.381 1.00 93.25 314 ALA A O 1
ATOM 2195 N N . VAL A 1 315 ? 9.737 -0.297 -5.289 1.00 95.88 315 VAL A N 1
ATOM 2196 C CA . VAL A 1 315 ? 8.985 -1.040 -6.316 1.00 95.88 315 VAL A CA 1
ATOM 2197 C C . VAL A 1 315 ? 7.530 -1.239 -5.891 1.00 95.88 315 VAL A C 1
ATOM 2199 O O . VAL A 1 315 ? 6.617 -0.941 -6.661 1.00 95.88 315 VAL A O 1
ATOM 2202 N N . ALA A 1 316 ? 7.304 -1.693 -4.655 1.00 97.31 316 ALA A N 1
ATOM 2203 C CA . ALA A 1 316 ? 5.966 -1.912 -4.118 1.00 97.31 316 ALA A CA 1
ATOM 2204 C C . ALA A 1 316 ? 5.144 -0.615 -4.055 1.00 97.31 316 ALA A C 1
ATOM 2206 O O . ALA A 1 316 ? 3.983 -0.591 -4.466 1.00 97.31 316 ALA A O 1
ATOM 2207 N N . LEU A 1 317 ? 5.749 0.469 -3.559 1.00 95.31 317 LEU A N 1
ATOM 2208 C CA . LEU A 1 317 ? 5.091 1.766 -3.443 1.00 95.31 317 LEU A CA 1
ATOM 2209 C C . LEU A 1 317 ? 4.775 2.360 -4.819 1.00 95.31 317 LEU A C 1
ATOM 2211 O O . LEU A 1 317 ? 3.667 2.857 -5.004 1.00 95.31 317 LEU A O 1
ATOM 2215 N N . ASP A 1 318 ? 5.702 2.296 -5.779 1.00 93.19 318 ASP A N 1
ATOM 2216 C CA . ASP A 1 318 ? 5.475 2.796 -7.138 1.00 93.19 318 ASP A CA 1
ATOM 2217 C C . ASP A 1 318 ? 4.351 2.019 -7.826 1.00 93.19 318 ASP A C 1
ATOM 2219 O O . ASP A 1 318 ? 3.466 2.626 -8.425 1.00 93.19 318 ASP A O 1
ATOM 2223 N N . ALA A 1 319 ? 4.336 0.689 -7.700 1.00 95.62 319 ALA A N 1
ATOM 2224 C CA . ALA A 1 319 ? 3.261 -0.143 -8.231 1.00 95.62 319 ALA A CA 1
ATOM 2225 C C . ALA A 1 319 ? 1.902 0.223 -7.615 1.00 95.62 319 ALA A C 1
ATOM 2227 O O . ALA A 1 319 ? 0.939 0.462 -8.342 1.00 95.62 319 ALA A O 1
ATOM 2228 N N . LEU A 1 320 ? 1.835 0.339 -6.283 1.00 96.06 320 LEU A N 1
ATOM 2229 C CA . LEU A 1 320 ? 0.609 0.694 -5.568 1.00 96.06 320 LEU A CA 1
ATOM 2230 C C . LEU A 1 320 ? 0.117 2.101 -5.943 1.00 96.06 320 LEU A C 1
ATOM 2232 O O . LEU A 1 320 ? -1.061 2.288 -6.251 1.00 96.06 320 LEU A O 1
ATOM 2236 N N . LYS A 1 321 ? 1.023 3.084 -5.953 1.00 93.12 321 LYS A N 1
ATOM 2237 C CA . LYS A 1 321 ? 0.736 4.479 -6.297 1.00 93.12 321 LYS A CA 1
ATOM 2238 C C . LYS A 1 321 ? 0.215 4.596 -7.726 1.00 93.12 321 LYS A C 1
ATOM 2240 O O . LYS A 1 321 ? -0.826 5.203 -7.944 1.00 93.12 321 LYS A O 1
ATOM 2245 N N . ASN A 1 322 ? 0.918 4.013 -8.693 1.00 90.62 322 ASN A N 1
ATOM 2246 C CA . ASN A 1 322 ? 0.529 4.080 -10.100 1.00 90.62 322 ASN A CA 1
ATOM 2247 C C . ASN A 1 322 ? -0.781 3.313 -10.360 1.00 90.62 322 ASN A C 1
ATOM 2249 O O . ASN A 1 322 ? -1.611 3.777 -11.139 1.00 90.62 322 ASN A O 1
ATOM 2253 N N . ALA A 1 323 ? -1.028 2.209 -9.644 1.00 92.38 323 ALA A N 1
ATOM 2254 C CA . ALA A 1 323 ? -2.294 1.482 -9.705 1.00 92.38 323 ALA A CA 1
ATOM 2255 C C . ALA A 1 323 ? -3.476 2.284 -9.146 1.00 92.38 323 ALA A C 1
ATOM 2257 O O . ALA A 1 323 ? -4.578 2.162 -9.675 1.00 92.38 323 ALA A O 1
ATOM 2258 N N . TRP A 1 324 ? -3.250 3.134 -8.138 1.00 88.06 324 TRP A N 1
ATOM 2259 C CA . TRP A 1 324 ? -4.280 4.016 -7.579 1.00 88.06 324 TRP A CA 1
ATOM 2260 C C . TRP A 1 324 ? -4.712 5.126 -8.540 1.00 88.06 324 TRP A C 1
ATOM 2262 O O . TRP A 1 324 ? -5.824 5.621 -8.431 1.00 88.06 324 TRP A O 1
ATOM 2272 N N . PHE A 1 325 ? -3.867 5.530 -9.490 1.00 81.06 325 PHE A N 1
ATOM 2273 C CA . PHE A 1 325 ? -4.232 6.561 -10.469 1.00 81.06 325 PHE A CA 1
ATOM 2274 C C . PHE A 1 325 ? -5.011 6.014 -11.675 1.00 81.06 325 PHE A C 1
ATOM 2276 O O . PHE A 1 325 ? -5.537 6.793 -12.467 1.00 81.06 325 PHE A O 1
ATOM 2283 N N . LEU A 1 326 ? -5.135 4.690 -11.808 1.00 80.12 326 LEU A N 1
ATOM 2284 C CA . LEU A 1 326 ? -5.922 4.055 -12.871 1.00 80.12 326 LEU A CA 1
ATOM 2285 C C . LEU A 1 326 ? -7.457 3.993 -12.672 1.00 80.12 326 LEU A C 1
ATOM 2287 O O . LEU A 1 326 ? -8.148 3.718 -13.660 1.00 80.12 326 LEU A O 1
ATOM 2291 N N . PRO A 1 327 ? -8.058 4.200 -11.482 1.00 59.22 327 PRO A N 1
ATOM 2292 C CA . PRO A 1 327 ? -9.514 4.283 -11.311 1.00 59.22 327 PRO A CA 1
ATOM 2293 C C . PRO A 1 327 ? -9.921 5.677 -10.781 1.00 59.22 327 PRO A C 1
ATOM 2295 O O . PRO A 1 327 ? -9.449 6.132 -9.753 1.00 59.22 327 PRO A O 1
ATOM 2298 N N . LEU A 1 328 ? -10.756 6.466 -11.454 1.00 57.72 328 LEU A N 1
ATOM 2299 C CA . LEU A 1 328 ? -12.216 6.352 -11.494 1.00 57.72 328 LEU A CA 1
ATOM 2300 C C . LEU A 1 328 ? -12.696 7.150 -12.726 1.00 57.72 328 LEU A C 1
ATOM 2302 O O . LEU A 1 328 ? -13.192 8.268 -12.600 1.00 57.72 328 LEU A O 1
ATOM 2306 N N . ALA A 1 329 ? -12.528 6.636 -13.949 1.00 54.06 329 ALA A N 1
ATOM 2307 C CA . ALA A 1 329 ? -13.172 7.279 -15.097 1.00 54.06 329 ALA A CA 1
ATOM 2308 C C . ALA A 1 329 ? -14.698 7.187 -14.890 1.00 54.06 329 ALA A C 1
ATOM 2310 O O . ALA A 1 329 ? -15.315 6.138 -15.074 1.00 54.06 329 ALA A O 1
ATOM 2311 N N . SER A 1 330 ? -15.285 8.286 -14.418 1.00 55.34 330 SER A N 1
ATOM 2312 C CA . SER A 1 330 ? -16.651 8.423 -13.895 1.00 55.34 330 SER A CA 1
ATOM 2313 C C . SER A 1 330 ? -17.756 8.244 -14.952 1.00 55.34 330 SER A C 1
ATOM 2315 O O . SER A 1 330 ? -18.908 8.570 -14.688 1.00 55.34 330 SER A O 1
ATOM 2317 N N . GLY A 1 331 ? -17.432 7.785 -16.163 1.00 59.47 331 GLY A N 1
ATOM 2318 C CA . GLY A 1 331 ? -18.314 7.935 -17.323 1.00 59.47 331 GLY A CA 1
ATOM 2319 C C . GLY A 1 331 ? -19.051 6.683 -17.793 1.00 59.47 331 GLY A C 1
ATOM 2320 O O . GLY A 1 331 ? -20.025 6.822 -18.523 1.00 59.47 331 GLY A O 1
ATOM 2321 N N . ALA A 1 332 ? -18.614 5.477 -17.419 1.00 58.19 332 ALA A N 1
ATOM 2322 C CA . ALA A 1 332 ? -19.209 4.243 -17.934 1.00 58.19 332 ALA A CA 1
ATOM 2323 C C . ALA A 1 332 ? -19.926 3.464 -16.817 1.00 58.19 332 ALA A C 1
ATOM 2325 O O . ALA A 1 332 ? -19.294 3.220 -15.783 1.00 58.19 332 ALA A O 1
ATOM 2326 N N . PRO A 1 333 ? -21.180 3.009 -17.031 1.00 61.66 333 PRO A N 1
ATOM 2327 C CA . PRO A 1 333 ? -21.891 2.059 -16.165 1.00 61.66 333 PRO A CA 1
ATOM 2328 C C . PRO A 1 333 ? -21.303 0.642 -16.313 1.00 61.66 333 PRO A C 1
ATOM 2330 O O . PRO A 1 333 ? -22.007 -0.349 -16.482 1.00 61.66 333 PRO A O 1
ATOM 2333 N N . GLU A 1 334 ? -19.974 0.554 -16.333 1.00 56.66 334 GLU A N 1
ATOM 2334 C CA . GLU A 1 334 ? -19.242 -0.697 -16.229 1.00 56.66 334 GLU A CA 1
ATOM 2335 C C . GLU A 1 334 ? -19.641 -1.353 -14.903 1.00 56.66 334 GLU A C 1
ATOM 2337 O O . GLU A 1 334 ? -19.620 -0.680 -13.874 1.00 56.66 334 GLU A O 1
ATOM 2342 N N . GLY A 1 335 ? -20.028 -2.633 -14.942 1.00 71.12 335 GLY A N 1
ATOM 2343 C CA . GLY A 1 335 ? -20.665 -3.316 -13.815 1.00 71.12 335 GLY A CA 1
ATOM 2344 C C . GLY A 1 335 ? -19.944 -3.079 -12.488 1.00 71.12 335 GLY A C 1
ATOM 2345 O O . GLY A 1 335 ? -18.765 -3.418 -12.348 1.00 71.12 335 GLY A O 1
ATOM 2346 N N . ASP A 1 336 ? -20.674 -2.518 -11.520 1.00 78.12 336 ASP A N 1
ATOM 2347 C CA . ASP A 1 336 ? -20.172 -2.111 -10.200 1.00 78.12 336 ASP A CA 1
ATOM 2348 C C . ASP A 1 336 ? -19.374 -3.219 -9.493 1.00 78.12 336 ASP A C 1
ATOM 2350 O O . ASP A 1 336 ? -18.429 -2.946 -8.752 1.00 78.12 336 ASP A O 1
ATOM 2354 N N . THR A 1 337 ? -19.709 -4.481 -9.776 1.00 87.00 337 THR A N 1
ATOM 2355 C CA . THR A 1 337 ? -19.050 -5.669 -9.227 1.00 87.00 337 THR A CA 1
ATOM 2356 C C . THR A 1 337 ? -17.586 -5.777 -9.636 1.00 87.00 337 THR A C 1
ATOM 2358 O O . THR A 1 337 ? -16.730 -5.987 -8.782 1.00 87.00 337 THR A O 1
ATOM 2361 N N . LEU A 1 338 ? -17.253 -5.594 -10.915 1.00 88.38 338 LEU A N 1
ATOM 2362 C CA . LEU A 1 338 ? -15.873 -5.752 -11.367 1.00 88.38 338 LEU A CA 1
ATOM 2363 C C . LEU A 1 338 ? -14.982 -4.641 -10.807 1.00 88.38 338 LEU A C 1
ATOM 2365 O O . LEU A 1 338 ? -13.880 -4.909 -10.330 1.00 88.38 338 LEU A O 1
ATOM 2369 N N . ARG A 1 339 ? -15.472 -3.399 -10.811 1.00 86.62 339 ARG A N 1
ATOM 2370 C CA . ARG A 1 339 ? -14.738 -2.276 -10.221 1.00 86.62 339 ARG A CA 1
ATOM 2371 C C . ARG A 1 339 ? -14.484 -2.517 -8.734 1.00 86.62 339 ARG A C 1
ATOM 2373 O O . ARG A 1 339 ? -13.369 -2.285 -8.279 1.00 86.62 339 ARG A O 1
ATOM 2380 N N . ALA A 1 340 ? -15.479 -3.029 -8.007 1.00 89.25 340 ALA A N 1
ATOM 2381 C CA . ALA A 1 340 ? -15.307 -3.409 -6.611 1.00 89.25 340 ALA A CA 1
ATOM 2382 C C . ALA A 1 340 ? -14.191 -4.454 -6.443 1.00 89.25 340 ALA A C 1
ATOM 2384 O O . ALA A 1 340 ? -13.309 -4.245 -5.615 1.00 89.25 340 ALA A O 1
ATOM 2385 N N . THR A 1 341 ? -14.144 -5.498 -7.284 1.00 91.81 341 THR A N 1
ATOM 2386 C CA . THR A 1 341 ? -13.069 -6.511 -7.223 1.00 91.81 341 THR A CA 1
ATOM 2387 C C . THR A 1 341 ? -11.681 -5.942 -7.533 1.00 91.81 341 THR A C 1
ATOM 2389 O O . THR A 1 341 ? -10.709 -6.283 -6.863 1.00 91.81 341 THR A O 1
ATOM 2392 N N . GLU A 1 342 ? -11.570 -5.031 -8.505 1.00 93.25 342 GLU A N 1
ATOM 2393 C CA . GLU A 1 342 ? -10.316 -4.347 -8.839 1.00 93.25 342 GLU A CA 1
ATOM 2394 C C . GLU A 1 342 ? -9.824 -3.479 -7.672 1.00 93.25 342 GLU A C 1
ATOM 2396 O O . GLU A 1 342 ? -8.649 -3.525 -7.301 1.00 93.25 342 GLU A O 1
ATOM 2401 N N . THR A 1 343 ? -10.730 -2.706 -7.065 1.00 92.69 343 THR A N 1
ATOM 2402 C CA . THR A 1 343 ? -10.422 -1.871 -5.899 1.00 92.69 343 THR A CA 1
ATOM 2403 C C . THR A 1 343 ? -10.074 -2.729 -4.680 1.00 92.69 343 THR A C 1
ATOM 2405 O O . THR A 1 343 ? -9.110 -2.419 -3.982 1.00 92.69 343 THR A O 1
ATOM 2408 N N . ALA A 1 344 ? -10.784 -3.834 -4.444 1.00 94.75 344 ALA A N 1
ATOM 2409 C CA . ALA A 1 344 ? -10.466 -4.778 -3.375 1.00 94.75 344 ALA A CA 1
ATOM 2410 C C . ALA A 1 344 ? -9.081 -5.414 -3.576 1.00 94.75 344 ALA A C 1
ATOM 2412 O O . ALA A 1 344 ? -8.294 -5.475 -2.633 1.00 94.75 344 ALA A O 1
ATOM 2413 N N . GLY A 1 345 ? -8.732 -5.796 -4.811 1.00 96.00 345 GLY A N 1
ATOM 2414 C CA . GLY A 1 345 ? -7.401 -6.302 -5.159 1.00 96.00 345 GLY A CA 1
ATOM 2415 C C . GLY A 1 345 ? -6.285 -5.284 -4.901 1.00 96.00 345 GLY A C 1
ATOM 2416 O O . GLY A 1 345 ? -5.218 -5.645 -4.398 1.00 96.00 345 GLY A O 1
ATOM 2417 N N . TRP A 1 346 ? -6.540 -3.998 -5.164 1.00 96.62 346 TRP A N 1
ATOM 2418 C CA . TRP A 1 346 ? -5.618 -2.915 -4.809 1.00 96.62 346 TRP A CA 1
ATOM 2419 C C . TRP A 1 346 ? -5.429 -2.792 -3.289 1.00 96.62 346 TRP A C 1
ATOM 2421 O O . TRP A 1 346 ? -4.294 -2.749 -2.812 1.00 96.62 346 TRP A O 1
ATOM 2431 N N . TRP A 1 347 ? -6.517 -2.814 -2.511 1.00 97.12 347 TRP A N 1
ATOM 2432 C CA . TRP A 1 347 ? -6.447 -2.772 -1.044 1.00 97.12 347 TRP A CA 1
ATOM 2433 C C . TRP A 1 347 ? -5.768 -4.006 -0.450 1.00 97.12 347 TRP A C 1
ATOM 2435 O O . TRP A 1 347 ? -5.020 -3.884 0.520 1.00 97.12 347 TRP A O 1
ATOM 2445 N N . GLN A 1 348 ? -5.969 -5.177 -1.055 1.00 97.88 348 GLN A N 1
ATOM 2446 C CA . GLN A 1 348 ? -5.298 -6.411 -0.663 1.00 97.88 348 GLN A CA 1
ATOM 2447 C C . GLN A 1 348 ? -3.783 -6.307 -0.849 1.00 97.88 348 GLN A C 1
ATOM 2449 O O . GLN A 1 348 ? -3.024 -6.684 0.050 1.00 97.88 348 GLN A O 1
ATOM 2454 N N . LEU A 1 349 ? -3.335 -5.749 -1.978 1.00 97.94 349 LEU A N 1
ATOM 2455 C CA . LEU A 1 349 ? -1.923 -5.451 -2.194 1.00 97.94 349 LEU A CA 1
ATOM 2456 C C . LEU A 1 349 ? -1.416 -4.436 -1.158 1.00 97.94 349 LEU A C 1
ATOM 2458 O O . LEU A 1 349 ? -0.376 -4.662 -0.543 1.00 97.94 349 LEU A O 1
ATOM 2462 N N . ALA A 1 350 ? -2.155 -3.353 -0.907 1.00 97.44 350 ALA A N 1
ATOM 2463 C CA . ALA A 1 350 ? -1.773 -2.333 0.068 1.00 97.44 350 ALA A CA 1
ATOM 2464 C C . ALA A 1 350 ? -1.588 -2.925 1.481 1.00 97.44 350 ALA A C 1
ATOM 2466 O O . ALA A 1 350 ? -0.578 -2.677 2.146 1.00 97.44 350 ALA A O 1
ATOM 2467 N N . ALA A 1 351 ? -2.524 -3.773 1.916 1.00 97.50 351 ALA A N 1
ATOM 2468 C CA . ALA A 1 351 ? -2.455 -4.495 3.182 1.00 97.50 351 ALA A CA 1
ATOM 2469 C C . ALA A 1 351 ? -1.241 -5.439 3.250 1.00 97.50 351 ALA A C 1
ATOM 2471 O O . ALA A 1 351 ? -0.576 -5.526 4.286 1.00 97.50 351 ALA A O 1
ATOM 2472 N N . ALA A 1 352 ? -0.921 -6.126 2.150 1.00 97.94 352 ALA A N 1
ATOM 2473 C CA . ALA A 1 352 ? 0.249 -6.993 2.069 1.00 97.94 352 ALA A CA 1
ATOM 2474 C C . ALA A 1 352 ? 1.568 -6.202 2.119 1.00 97.94 352 ALA A C 1
ATOM 2476 O O . ALA A 1 352 ? 2.484 -6.593 2.839 1.00 97.94 352 ALA A O 1
ATOM 2477 N N . ILE A 1 353 ? 1.647 -5.049 1.448 1.00 97.75 353 ILE A N 1
ATOM 2478 C CA . ILE A 1 353 ? 2.808 -4.147 1.505 1.00 97.75 353 ILE A CA 1
ATOM 2479 C C . ILE A 1 353 ? 3.050 -3.676 2.944 1.00 97.75 353 ILE A C 1
ATOM 2481 O O . ILE A 1 353 ? 4.167 -3.767 3.454 1.00 97.75 353 ILE A O 1
ATOM 2485 N N . VAL A 1 354 ? 2.008 -3.228 3.646 1.00 96.94 354 VAL A N 1
ATOM 2486 C CA . VAL A 1 354 ? 2.129 -2.811 5.053 1.00 96.94 354 VAL A CA 1
ATOM 2487 C C . VAL A 1 354 ? 2.570 -3.975 5.949 1.00 96.94 354 VAL A C 1
ATOM 2489 O O . VAL A 1 354 ? 3.371 -3.785 6.864 1.00 96.94 354 VAL A O 1
ATOM 2492 N N . ALA A 1 355 ? 2.063 -5.184 5.701 1.00 96.19 355 ALA A N 1
ATOM 2493 C CA . ALA A 1 355 ? 2.376 -6.350 6.518 1.00 96.19 355 ALA A CA 1
ATOM 2494 C C . ALA A 1 355 ? 3.789 -6.904 6.279 1.00 96.19 355 ALA A C 1
ATOM 2496 O O . ALA A 1 355 ? 4.447 -7.297 7.245 1.00 96.19 355 ALA A O 1
ATOM 2497 N N . ASP A 1 356 ? 4.252 -6.949 5.033 1.00 96.69 356 ASP A N 1
ATOM 2498 C CA . ASP A 1 356 ? 5.435 -7.727 4.652 1.00 96.69 356 ASP A CA 1
ATOM 2499 C C . ASP A 1 356 ? 6.583 -6.856 4.114 1.00 96.69 356 ASP A C 1
ATOM 2501 O O . ASP A 1 356 ? 7.746 -7.183 4.328 1.00 96.69 356 ASP A O 1
ATOM 2505 N N . VAL A 1 357 ? 6.283 -5.717 3.481 1.00 97.56 357 VAL A N 1
ATOM 2506 C CA . VAL A 1 357 ? 7.279 -4.851 2.817 1.00 97.56 357 VAL A CA 1
ATOM 2507 C C . VAL A 1 357 ? 7.735 -3.685 3.702 1.00 97.56 357 VAL A C 1
ATOM 2509 O O . VAL A 1 357 ? 8.863 -3.214 3.573 1.00 97.56 357 VAL A O 1
ATOM 2512 N N . LEU A 1 358 ? 6.905 -3.232 4.644 1.00 96.62 358 LEU A N 1
ATOM 2513 C CA . LEU A 1 358 ? 7.203 -2.099 5.531 1.00 96.62 358 LEU A CA 1
ATOM 2514 C C . LEU A 1 358 ? 8.573 -2.153 6.252 1.00 96.62 358 LEU A C 1
ATOM 2516 O O . LEU A 1 358 ? 9.212 -1.101 6.354 1.00 96.62 358 LEU A O 1
ATOM 2520 N N . PRO A 1 359 ? 9.092 -3.320 6.698 1.00 95.81 359 PRO A N 1
ATOM 2521 C CA . PRO A 1 359 ? 10.436 -3.419 7.280 1.00 95.81 359 PRO A CA 1
ATOM 2522 C C . PRO A 1 359 ? 11.584 -3.026 6.334 1.00 95.81 359 PRO A C 1
ATOM 2524 O O . PRO A 1 359 ? 12.695 -2.779 6.796 1.00 95.81 359 PRO A O 1
ATOM 2527 N N . TYR A 1 360 ? 11.332 -2.934 5.028 1.00 95.88 360 TYR A N 1
ATOM 2528 C CA . TYR A 1 360 ? 12.310 -2.528 4.017 1.00 95.88 360 TYR A CA 1
ATOM 2529 C C . TYR A 1 360 ? 12.220 -1.032 3.663 1.00 95.88 360 TYR A C 1
ATOM 2531 O O . TYR A 1 360 ? 12.951 -0.553 2.801 1.00 95.88 360 TYR A O 1
ATOM 2539 N N . ALA A 1 361 ? 11.352 -0.253 4.322 1.00 95.00 361 ALA A N 1
ATOM 2540 C CA . ALA A 1 361 ? 11.260 1.186 4.081 1.00 95.00 361 ALA A CA 1
ATOM 2541 C C . ALA A 1 361 ? 12.522 1.919 4.577 1.00 95.00 361 ALA A C 1
ATOM 2543 O O . ALA A 1 361 ? 12.825 1.931 5.771 1.00 95.00 361 ALA A O 1
ATOM 2544 N N . THR A 1 362 ? 13.261 2.565 3.678 1.00 87.88 362 THR A N 1
ATOM 2545 C CA . THR A 1 362 ? 14.515 3.269 4.012 1.00 87.88 362 THR A CA 1
ATOM 2546 C C . THR A 1 362 ? 14.338 4.760 4.301 1.00 87.88 362 THR A C 1
ATOM 2548 O O . THR A 1 362 ? 15.155 5.331 5.014 1.00 87.88 362 THR A O 1
ATOM 2551 N N . ALA A 1 363 ? 13.274 5.389 3.792 1.00 85.62 363 ALA A N 1
ATOM 2552 C CA . ALA A 1 363 ? 13.045 6.830 3.897 1.00 85.62 363 ALA A CA 1
ATOM 2553 C C . ALA A 1 363 ? 11.677 7.167 4.514 1.00 85.62 363 ALA A C 1
ATOM 2555 O O . ALA A 1 363 ? 10.652 6.608 4.125 1.00 85.62 363 ALA A O 1
ATOM 2556 N N . ASP A 1 364 ? 11.629 8.165 5.398 1.00 82.56 364 ASP A N 1
ATOM 2557 C CA . ASP A 1 364 ? 10.382 8.651 6.015 1.00 82.56 364 ASP A CA 1
ATOM 2558 C C . ASP A 1 364 ? 9.373 9.208 4.997 1.00 82.56 364 ASP A C 1
ATOM 2560 O O . ASP A 1 364 ? 8.152 9.144 5.198 1.00 82.56 364 ASP A O 1
ATOM 2564 N N . ALA A 1 365 ? 9.871 9.742 3.878 1.00 81.94 365 ALA A N 1
ATOM 2565 C CA . ALA A 1 365 ? 9.039 10.198 2.768 1.00 81.94 365 ALA A CA 1
ATOM 2566 C C . ALA A 1 365 ? 8.194 9.050 2.191 1.00 81.94 365 ALA A C 1
ATOM 2568 O O . ALA A 1 365 ? 7.022 9.243 1.874 1.00 81.94 365 ALA A O 1
ATOM 2569 N N . HIS A 1 366 ? 8.747 7.835 2.140 1.00 88.38 366 HIS A N 1
ATOM 2570 C CA . HIS A 1 366 ? 8.042 6.653 1.657 1.00 88.38 366 HIS A CA 1
ATOM 2571 C C . HIS A 1 366 ? 6.882 6.248 2.575 1.00 88.38 366 HIS A C 1
ATOM 2573 O O . HIS A 1 366 ? 5.795 5.932 2.097 1.00 88.38 366 HIS A O 1
ATOM 2579 N N . LEU A 1 367 ? 7.081 6.324 3.895 1.00 90.56 367 LEU A N 1
ATOM 2580 C CA . LEU A 1 367 ? 6.021 6.074 4.879 1.00 90.56 367 LEU A CA 1
ATOM 2581 C C . LEU A 1 367 ? 4.909 7.122 4.788 1.00 90.56 367 LEU A C 1
ATOM 2583 O O . LEU A 1 367 ? 3.731 6.810 4.937 1.00 90.56 367 LEU A O 1
ATOM 2587 N N . THR A 1 368 ? 5.280 8.372 4.513 1.00 88.19 368 THR A N 1
ATOM 2588 C CA . THR A 1 368 ? 4.318 9.461 4.308 1.00 88.19 368 THR A CA 1
ATOM 2589 C C . THR A 1 368 ? 3.482 9.223 3.052 1.00 88.19 368 THR A C 1
ATOM 2591 O O . THR A 1 368 ? 2.260 9.343 3.108 1.00 88.19 368 THR A O 1
ATOM 2594 N N . ALA A 1 369 ? 4.121 8.826 1.949 1.00 88.88 369 ALA A N 1
ATOM 2595 C CA . ALA A 1 369 ? 3.437 8.493 0.706 1.00 88.88 369 ALA A CA 1
ATOM 2596 C C . ALA A 1 369 ? 2.491 7.294 0.874 1.00 88.88 369 ALA A C 1
ATOM 2598 O O . ALA A 1 369 ? 1.327 7.386 0.494 1.00 88.88 369 ALA A O 1
ATOM 2599 N N . LEU A 1 370 ? 2.950 6.204 1.503 1.00 94.12 370 LEU A N 1
ATOM 2600 C CA . LEU A 1 370 ? 2.101 5.040 1.773 1.00 94.12 370 LEU A CA 1
ATOM 2601 C C . LEU A 1 370 ? 0.924 5.402 2.688 1.00 94.12 370 LEU A C 1
ATOM 2603 O O . LEU A 1 370 ? -0.198 4.975 2.437 1.00 94.12 370 LEU A O 1
ATOM 2607 N N . GLY A 1 371 ? 1.157 6.216 3.724 1.00 93.00 371 GLY A N 1
ATOM 2608 C CA . GLY A 1 371 ? 0.093 6.713 4.597 1.00 93.00 371 GLY A CA 1
ATOM 2609 C C . GLY A 1 371 ? -0.969 7.477 3.812 1.00 93.00 371 GLY A C 1
ATOM 2610 O O . GLY A 1 371 ? -2.156 7.229 4.000 1.00 93.00 371 GLY A O 1
ATOM 2611 N N . GLY A 1 372 ? -0.537 8.358 2.903 1.00 91.19 372 GLY A N 1
ATOM 2612 C CA . GLY A 1 372 ? -1.422 9.099 2.005 1.00 91.19 372 GLY A CA 1
ATOM 2613 C C . GLY A 1 372 ? -2.244 8.197 1.084 1.00 91.19 372 GLY A C 1
ATOM 2614 O O . GLY A 1 372 ? -3.425 8.458 0.896 1.00 91.19 372 GLY A O 1
ATOM 2615 N N . LEU A 1 373 ? -1.654 7.115 0.563 1.00 92.62 373 LEU A N 1
ATOM 2616 C CA . LEU A 1 373 ? -2.366 6.142 -0.277 1.00 92.62 373 LEU A CA 1
ATOM 2617 C C . LEU A 1 373 ? -3.411 5.341 0.508 1.00 92.62 373 LEU A C 1
ATOM 2619 O O . LEU A 1 373 ? -4.476 5.054 -0.013 1.00 92.62 373 LEU A O 1
ATOM 2623 N N . LEU A 1 374 ? -3.135 5.002 1.767 1.00 93.69 374 LEU A N 1
ATOM 2624 C CA . LEU A 1 374 ? -4.078 4.279 2.630 1.00 93.69 374 LEU A CA 1
ATOM 2625 C C . LEU A 1 374 ? -5.164 5.178 3.245 1.00 93.69 374 LEU A C 1
ATOM 2627 O O . LEU A 1 374 ? -5.938 4.728 4.099 1.00 93.69 374 LEU A O 1
ATOM 2631 N N . HIS A 1 375 ? -5.200 6.456 2.874 1.00 91.75 375 HIS A N 1
ATOM 2632 C CA . HIS A 1 375 ? -6.206 7.385 3.351 1.00 91.75 375 HIS A CA 1
ATOM 2633 C C . HIS A 1 375 ? -7.592 7.007 2.813 1.00 91.75 375 HIS A C 1
ATOM 2635 O O . HIS A 1 375 ? -7.750 6.771 1.625 1.00 91.75 375 HIS A O 1
ATOM 2641 N N . LEU A 1 376 ? -8.597 6.999 3.694 1.00 89.94 376 LEU A N 1
ATOM 2642 C CA . LEU A 1 376 ? -10.002 6.739 3.362 1.00 89.94 376 LEU A CA 1
ATOM 2643 C C . LEU A 1 376 ? -10.827 8.010 3.619 1.00 89.94 376 LEU A C 1
ATOM 2645 O O . LEU A 1 376 ? -11.386 8.159 4.717 1.00 89.94 376 LEU A O 1
ATOM 2649 N N . PRO A 1 377 ? -10.890 8.957 2.667 1.00 87.56 377 PRO A N 1
ATOM 2650 C CA . PRO A 1 377 ? -11.505 10.258 2.908 1.00 87.56 377 PRO A CA 1
ATOM 2651 C C . PRO A 1 377 ? -13.004 10.138 3.214 1.00 87.56 377 PRO A C 1
ATOM 2653 O O . PRO A 1 377 ? -13.490 10.756 4.160 1.00 87.56 377 PRO A O 1
ATOM 2656 N N . GLN A 1 378 ? -13.744 9.287 2.498 1.00 86.06 378 GLN A N 1
ATOM 2657 C CA . GLN A 1 378 ? -15.184 9.087 2.709 1.00 86.06 378 GLN A CA 1
ATOM 2658 C C . GLN A 1 378 ? -15.461 8.410 4.052 1.00 86.06 378 GLN A C 1
ATOM 2660 O O . GLN A 1 378 ? -16.416 8.783 4.728 1.00 86.06 378 GLN A O 1
ATOM 2665 N N . GLY A 1 379 ? -14.610 7.468 4.477 1.00 83.50 379 GLY A N 1
ATOM 2666 C CA . GLY A 1 379 ? -14.704 6.869 5.811 1.00 83.50 379 GLY A CA 1
ATOM 2667 C C . GLY A 1 379 ? -14.608 7.934 6.906 1.00 83.50 379 GLY A C 1
ATOM 2668 O O . GLY A 1 379 ? -15.486 8.032 7.762 1.00 83.50 379 GLY A O 1
ATOM 2669 N N . ARG A 1 380 ? -13.605 8.815 6.822 1.00 85.75 380 ARG A N 1
ATOM 2670 C CA . ARG A 1 380 ? -13.442 9.911 7.791 1.00 85.75 380 ARG A CA 1
ATOM 2671 C C . ARG A 1 380 ? -14.598 10.899 7.772 1.00 85.75 380 ARG A C 1
ATOM 2673 O O . ARG A 1 380 ? -15.040 11.338 8.831 1.00 85.75 380 ARG A O 1
ATOM 2680 N N . LEU A 1 381 ? -15.102 11.238 6.587 1.00 86.44 381 LEU A N 1
ATOM 2681 C CA . LEU A 1 381 ? -16.262 12.116 6.448 1.00 86.44 381 LEU A CA 1
ATOM 2682 C C . LEU A 1 381 ? -17.514 11.522 7.105 1.00 86.44 381 LEU A C 1
ATOM 2684 O O . LEU A 1 381 ? -18.279 12.275 7.704 1.00 86.44 381 LEU A O 1
ATOM 2688 N N . LEU A 1 382 ? -17.711 10.199 7.043 1.00 84.75 382 LEU A N 1
ATOM 2689 C CA . LEU A 1 382 ? -18.812 9.539 7.750 1.00 84.75 382 LEU A CA 1
ATOM 2690 C C . LEU A 1 382 ? -18.687 9.696 9.264 1.00 84.75 382 LEU A C 1
ATOM 2692 O O . LEU A 1 382 ? -19.643 10.117 9.905 1.00 84.75 382 LEU A O 1
ATOM 2696 N N . ALA A 1 383 ? -17.510 9.423 9.825 1.00 83.38 383 ALA A N 1
ATOM 2697 C CA . ALA A 1 383 ? -17.299 9.571 11.262 1.00 83.38 383 ALA A CA 1
ATOM 2698 C C . ALA A 1 383 ? -17.483 11.027 11.731 1.00 83.38 383 ALA A C 1
ATOM 2700 O O . ALA A 1 383 ? -18.070 11.259 12.785 1.00 83.38 383 ALA A O 1
ATOM 2701 N N . ARG A 1 384 ? -17.069 12.013 10.919 1.00 83.62 384 ARG A N 1
ATOM 2702 C CA . ARG A 1 384 ? -17.277 13.446 11.205 1.00 83.62 384 ARG A CA 1
ATOM 2703 C C . ARG A 1 384 ? -18.745 13.876 11.212 1.00 83.62 384 ARG A C 1
ATOM 2705 O O . ARG A 1 384 ? -19.076 14.844 11.885 1.00 83.62 384 ARG A O 1
ATOM 2712 N N . ARG A 1 385 ? -19.622 13.192 10.471 1.00 83.12 385 ARG A N 1
ATOM 2713 C CA . ARG A 1 385 ? -21.074 13.462 10.475 1.00 83.12 385 ARG A CA 1
ATOM 2714 C C . ARG A 1 385 ? -21.796 12.860 11.686 1.00 83.12 385 ARG A C 1
ATOM 2716 O O . ARG A 1 385 ? -22.997 13.061 11.826 1.00 83.12 385 ARG A O 1
ATOM 2723 N N . GLY A 1 386 ? -21.075 12.134 12.536 1.00 82.69 386 GLY A N 1
ATOM 2724 C CA . GLY A 1 386 ? -21.613 11.419 13.683 1.00 82.69 386 GLY A CA 1
ATOM 2725 C C . GLY A 1 386 ? -21.301 9.934 13.568 1.00 82.69 386 GLY A C 1
ATOM 2726 O O . GLY A 1 386 ? -21.751 9.253 12.650 1.00 82.69 386 GLY A O 1
ATOM 2727 N N . VAL A 1 387 ? -20.546 9.421 14.535 1.00 78.19 387 VAL A N 1
ATOM 2728 C CA . VAL A 1 387 ? -20.061 8.033 14.562 1.00 78.19 387 VAL A CA 1
ATOM 2729 C C . VAL A 1 387 ? -21.200 7.006 14.661 1.00 78.19 387 VAL A C 1
ATOM 2731 O O . VAL A 1 387 ? -21.030 5.872 14.224 1.00 78.19 387 VAL A O 1
ATOM 2734 N N . LEU A 1 388 ? -22.371 7.404 15.175 1.00 83.44 388 LEU A N 1
ATOM 2735 C CA . LEU A 1 388 ? -23.581 6.571 15.221 1.00 83.44 388 LEU A CA 1
ATOM 2736 C C . LEU A 1 388 ? -24.586 6.868 14.096 1.00 83.44 388 LEU A C 1
ATOM 2738 O O . LEU A 1 388 ? -25.594 6.175 13.978 1.00 83.44 388 LEU A O 1
ATOM 2742 N N . SER A 1 389 ? -24.285 7.817 13.211 1.00 88.94 389 SER A N 1
ATOM 2743 C CA . SER A 1 389 ? -25.119 8.178 12.054 1.00 88.94 389 SER A CA 1
ATOM 2744 C C . SER A 1 389 ? -24.588 7.548 10.761 1.00 88.94 389 SER A C 1
ATOM 2746 O O . SER A 1 389 ? -24.575 8.170 9.697 1.00 88.94 389 SER A O 1
ATOM 2748 N N . LEU A 1 390 ? -24.090 6.312 10.852 1.00 91.25 390 LEU A N 1
ATOM 2749 C CA . LEU A 1 390 ? -23.516 5.595 9.718 1.00 91.25 390 LEU A CA 1
ATOM 2750 C C . LEU A 1 390 ? -24.624 5.063 8.796 1.00 91.25 390 LEU A C 1
ATOM 2752 O O . LEU A 1 390 ? -25.612 4.516 9.295 1.00 91.25 390 LEU A O 1
ATOM 2756 N N . PRO A 1 391 ? -24.481 5.175 7.461 1.00 93.69 391 PRO A N 1
ATOM 2757 C CA . PRO A 1 391 ? -25.436 4.572 6.538 1.00 93.69 391 PRO A CA 1
ATOM 2758 C C . PRO A 1 391 ? -25.524 3.042 6.716 1.00 93.69 391 PRO A C 1
ATOM 2760 O O . PRO A 1 391 ? -24.589 2.408 7.194 1.00 93.69 391 PRO A O 1
ATOM 2763 N N . PRO A 1 392 ? -26.634 2.399 6.314 1.00 94.00 392 PRO A N 1
ATOM 2764 C CA . PRO A 1 392 ? -26.789 0.948 6.464 1.00 94.00 392 PRO A CA 1
ATOM 2765 C C . PRO A 1 392 ? -25.843 0.140 5.568 1.00 94.00 392 PRO A C 1
ATOM 2767 O O . PRO A 1 392 ? -25.525 -1.004 5.882 1.00 94.00 392 PRO A O 1
ATOM 2770 N N . LYS A 1 393 ? -25.393 0.718 4.449 1.00 95.00 393 LYS A N 1
ATOM 2771 C CA . LYS A 1 393 ? -24.422 0.101 3.541 1.00 95.00 393 LYS A CA 1
ATOM 2772 C C . LYS A 1 393 ? -23.101 0.871 3.595 1.00 95.00 393 LYS A C 1
ATOM 2774 O O . LYS A 1 393 ? -23.138 2.105 3.560 1.00 95.00 393 LYS A O 1
ATOM 2779 N N . PRO A 1 394 ? -21.950 0.177 3.634 1.00 95.44 394 PRO A N 1
ATOM 2780 C CA . PRO A 1 394 ? -20.655 0.836 3.576 1.00 95.44 394 PRO A CA 1
ATOM 2781 C C . PRO A 1 394 ? -20.496 1.595 2.252 1.00 95.44 394 PRO A C 1
ATOM 2783 O O . PRO A 1 394 ? -20.924 1.097 1.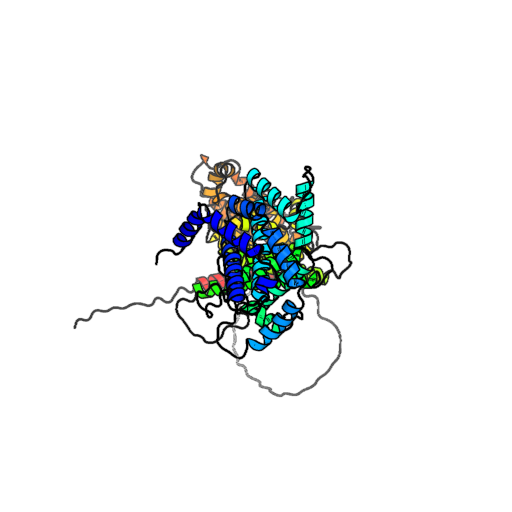207 1.00 95.44 394 PRO A O 1
ATOM 2786 N N . PRO A 1 395 ? -19.837 2.768 2.254 1.00 93.94 395 PRO A N 1
ATOM 2787 C CA . PRO A 1 395 ? -19.369 3.382 1.019 1.00 93.94 395 PRO A CA 1
ATOM 2788 C C . PRO A 1 395 ? -18.505 2.398 0.215 1.00 93.94 395 PRO A C 1
ATOM 2790 O O . PRO A 1 395 ? -17.747 1.646 0.833 1.00 93.94 395 PRO A O 1
ATOM 2793 N N . PRO A 1 396 ? -18.540 2.429 -1.131 1.00 91.88 396 PRO A N 1
ATOM 2794 C CA . PRO A 1 396 ? -17.822 1.462 -1.966 1.00 91.88 396 PRO A CA 1
ATOM 2795 C C . PRO A 1 396 ? -16.330 1.337 -1.636 1.00 91.88 396 PRO A C 1
ATOM 2797 O O . PRO A 1 396 ? -15.797 0.235 -1.580 1.00 91.88 396 PRO A O 1
ATOM 2800 N N . GLU A 1 397 ? -15.663 2.456 -1.347 1.00 91.94 397 GLU A N 1
ATOM 2801 C CA . GLU A 1 397 ? -14.240 2.468 -0.988 1.00 91.94 397 GLU A CA 1
ATOM 2802 C C . GLU A 1 397 ? -13.970 1.796 0.367 1.00 91.94 397 GLU A C 1
ATOM 2804 O O . GLU A 1 397 ? -13.027 1.022 0.497 1.00 91.94 397 GLU A O 1
ATOM 2809 N N . VAL A 1 398 ? -14.840 2.026 1.358 1.00 95.56 398 VAL A N 1
ATOM 2810 C CA . VAL A 1 398 ? -14.759 1.372 2.675 1.00 95.56 398 VAL A CA 1
ATOM 2811 C C . VAL A 1 398 ? -15.039 -0.125 2.542 1.00 95.56 398 VA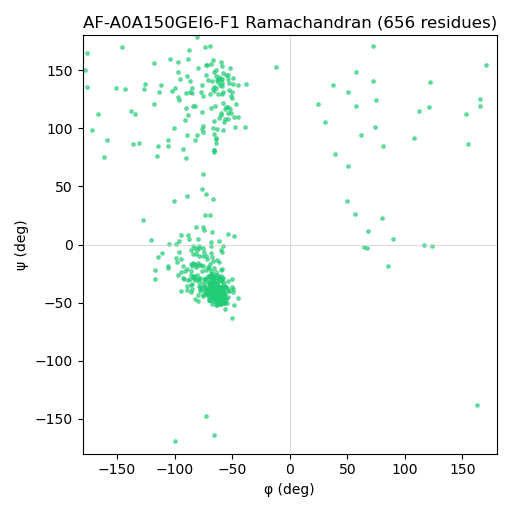L A C 1
ATOM 2813 O O . VAL A 1 398 ? -14.333 -0.928 3.146 1.00 95.56 398 VAL A O 1
ATOM 2816 N N . ALA A 1 399 ? -16.027 -0.508 1.728 1.00 96.00 399 ALA A N 1
ATOM 2817 C CA . ALA A 1 399 ? -16.344 -1.906 1.448 1.00 96.00 399 ALA A CA 1
ATOM 2818 C C . ALA A 1 399 ? -15.150 -2.632 0.807 1.00 96.00 399 ALA A C 1
ATOM 2820 O O . ALA A 1 399 ? -14.708 -3.654 1.327 1.00 96.00 399 ALA A O 1
ATOM 2821 N N . ALA A 1 400 ? -14.570 -2.055 -0.250 1.00 95.12 400 ALA A N 1
ATOM 2822 C CA . ALA A 1 400 ? -13.406 -2.612 -0.932 1.00 95.12 400 ALA A CA 1
ATOM 2823 C C . ALA A 1 400 ? -12.166 -2.673 -0.023 1.00 95.12 400 ALA A C 1
ATOM 2825 O O . ALA A 1 400 ? -11.403 -3.634 -0.083 1.00 95.12 400 ALA A O 1
ATOM 2826 N N . ALA A 1 401 ? -11.968 -1.685 0.856 1.00 96.25 401 ALA A N 1
ATOM 2827 C CA . ALA A 1 401 ? -10.879 -1.698 1.830 1.00 96.25 401 ALA A CA 1
ATOM 2828 C C . ALA A 1 401 ? -11.033 -2.818 2.871 1.00 96.25 401 ALA A C 1
ATOM 2830 O O . ALA A 1 401 ? -10.053 -3.473 3.241 1.00 96.25 401 ALA A O 1
ATOM 2831 N N . LEU A 1 402 ? -12.260 -3.059 3.340 1.00 97.44 402 LEU A N 1
ATOM 2832 C CA . LEU A 1 402 ? -12.567 -4.159 4.252 1.00 97.44 402 LEU A CA 1
ATOM 2833 C C . LEU A 1 402 ? -12.395 -5.520 3.576 1.00 97.44 402 LEU A C 1
ATOM 2835 O O . LEU A 1 402 ? -11.767 -6.401 4.164 1.00 97.44 402 LEU A O 1
ATOM 2839 N N . GLU A 1 403 ? -12.873 -5.667 2.340 1.00 96.94 403 GLU A N 1
ATOM 2840 C CA . GLU A 1 403 ? -12.681 -6.866 1.517 1.00 96.94 403 GLU A CA 1
ATOM 2841 C C . GLU A 1 403 ? -11.192 -7.138 1.252 1.00 96.94 403 GLU A C 1
ATOM 2843 O O . GLU A 1 403 ? -10.722 -8.263 1.417 1.00 96.94 403 GLU A O 1
ATOM 2848 N N . GLY A 1 404 ? -10.411 -6.088 0.978 1.00 96.69 404 GLY A N 1
ATOM 2849 C CA . GLY A 1 404 ? -8.951 -6.148 0.867 1.00 96.69 404 GLY A CA 1
ATOM 2850 C C . GLY A 1 404 ? -8.219 -6.433 2.188 1.00 96.69 404 GLY A C 1
ATOM 2851 O O . GLY A 1 404 ? -6.995 -6.547 2.212 1.00 96.69 404 GLY A O 1
ATOM 2852 N N . GLY A 1 405 ? -8.930 -6.567 3.312 1.00 97.31 405 GLY A N 1
ATOM 2853 C CA . GLY A 1 405 ? -8.354 -6.964 4.596 1.00 97.31 405 GLY A CA 1
ATOM 2854 C C . GLY A 1 405 ? -7.660 -5.839 5.367 1.00 97.31 405 GLY A C 1
ATOM 2855 O O . GLY A 1 405 ? -6.822 -6.118 6.234 1.00 97.31 405 GLY A O 1
ATOM 2856 N N . LEU A 1 406 ? -8.008 -4.574 5.104 1.00 96.81 406 LEU A N 1
ATOM 2857 C CA . LEU A 1 406 ? -7.414 -3.415 5.779 1.00 96.81 406 LEU A CA 1
ATOM 2858 C C . LEU A 1 406 ? -7.574 -3.476 7.307 1.00 96.81 406 LEU A C 1
ATOM 2860 O O . LEU A 1 406 ? -6.630 -3.171 8.032 1.00 96.81 406 LEU A O 1
ATOM 2864 N N . LEU A 1 407 ? -8.723 -3.927 7.820 1.00 97.00 407 LEU A N 1
ATOM 2865 C CA . LEU A 1 407 ? -8.965 -4.008 9.267 1.00 97.00 407 LEU A CA 1
ATOM 2866 C C . LEU A 1 407 ? -7.975 -4.962 9.963 1.00 97.00 407 LEU A C 1
ATOM 2868 O O . LEU A 1 407 ? -7.341 -4.604 10.958 1.00 97.00 407 LEU A O 1
ATOM 2872 N N . ARG A 1 408 ? -7.759 -6.150 9.382 1.00 97.44 408 ARG A N 1
ATOM 2873 C CA . ARG A 1 408 ? -6.738 -7.111 9.835 1.00 97.44 408 ARG A CA 1
ATOM 2874 C C . ARG A 1 408 ? -5.324 -6.535 9.727 1.00 97.44 408 ARG A C 1
ATOM 2876 O O . ARG A 1 408 ? -4.479 -6.816 10.577 1.00 97.44 408 ARG A O 1
ATOM 2883 N N . CYS A 1 409 ? -5.053 -5.760 8.680 1.00 97.38 409 CYS A N 1
ATOM 2884 C CA . CYS A 1 409 ? -3.774 -5.085 8.497 1.00 97.38 409 CYS A CA 1
ATOM 2885 C C . CYS A 1 409 ? -3.505 -4.063 9.612 1.00 97.38 409 CYS A C 1
ATOM 2887 O O . CYS A 1 409 ? -2.440 -4.102 10.227 1.00 97.38 409 CYS A O 1
ATOM 2889 N N . LEU A 1 410 ? -4.477 -3.204 9.928 1.00 96.06 410 LEU A N 1
ATOM 2890 C CA . LEU A 1 410 ? -4.364 -2.193 10.984 1.00 96.06 410 LEU A CA 1
ATOM 2891 C C . LEU A 1 410 ? -4.187 -2.819 12.366 1.00 96.06 410 LEU A C 1
ATOM 2893 O O . LEU A 1 410 ? -3.346 -2.365 13.139 1.00 96.06 410 LEU A O 1
ATOM 2897 N N . GLU A 1 411 ? -4.908 -3.902 12.660 1.00 97.00 411 GLU A N 1
ATOM 2898 C CA . GLU A 1 411 ? -4.719 -4.667 13.894 1.00 97.00 411 GLU A CA 1
ATOM 2899 C C . GLU A 1 411 ? -3.273 -5.164 14.025 1.00 97.00 411 GLU A C 1
ATOM 2901 O O . GLU A 1 411 ? -2.627 -4.952 15.053 1.00 97.00 411 GLU A O 1
ATOM 2906 N N . ARG A 1 412 ? -2.729 -5.783 12.969 1.00 96.50 412 ARG A N 1
ATOM 2907 C CA . ARG A 1 412 ? -1.338 -6.261 12.953 1.00 96.50 412 ARG A CA 1
ATOM 2908 C C . ARG A 1 412 ? -0.342 -5.118 13.105 1.00 96.50 412 ARG A C 1
ATOM 2910 O O . ARG A 1 412 ? 0.639 -5.282 13.831 1.00 96.50 412 ARG A O 1
ATOM 2917 N N . LEU A 1 413 ? -0.597 -3.993 12.439 1.00 95.06 413 LEU A N 1
ATOM 2918 C CA . LEU A 1 413 ? 0.231 -2.793 12.489 1.00 95.06 413 LEU A CA 1
ATOM 2919 C C . LEU A 1 413 ? 0.300 -2.244 13.919 1.00 95.06 413 LEU A C 1
ATOM 2921 O O . LEU A 1 413 ? 1.390 -2.081 14.457 1.00 95.06 413 LEU A O 1
ATOM 2925 N N . LEU A 1 414 ? -0.853 -2.077 14.573 1.00 93.75 414 LEU A N 1
ATOM 2926 C CA . LEU A 1 414 ? -0.961 -1.669 15.977 1.00 93.75 414 LEU A CA 1
ATOM 2927 C C . LEU A 1 414 ? -0.271 -2.658 16.917 1.00 93.75 414 LEU A C 1
ATOM 2929 O O . LEU A 1 414 ? 0.465 -2.263 17.818 1.00 93.75 414 LEU A O 1
ATOM 2933 N N . ARG A 1 415 ? -0.440 -3.962 16.683 1.00 95.38 415 ARG A N 1
ATOM 2934 C CA . ARG A 1 415 ? 0.216 -4.994 17.493 1.00 95.38 415 ARG A CA 1
ATOM 2935 C C . ARG A 1 415 ? 1.740 -4.952 17.366 1.00 95.38 415 ARG A C 1
ATOM 2937 O O . ARG A 1 415 ? 2.432 -5.245 18.335 1.00 95.38 415 ARG A O 1
ATOM 2944 N N . ARG A 1 416 ? 2.283 -4.664 16.180 1.00 94.62 416 ARG A N 1
ATOM 2945 C CA . ARG A 1 416 ? 3.733 -4.500 15.967 1.00 94.62 416 ARG A CA 1
ATOM 2946 C C . ARG A 1 416 ? 4.241 -3.191 16.559 1.00 94.62 416 ARG A C 1
ATOM 2948 O O . ARG A 1 416 ? 5.231 -3.229 17.276 1.00 94.62 416 ARG A O 1
ATOM 2955 N N . ALA A 1 417 ? 3.501 -2.103 16.376 1.00 91.12 417 ALA A N 1
ATOM 2956 C CA . ALA A 1 417 ? 3.776 -0.814 17.001 1.00 91.12 417 ALA A CA 1
ATOM 2957 C C . ALA A 1 417 ? 3.855 -0.904 18.536 1.00 91.12 417 ALA A C 1
ATOM 2959 O O . ALA A 1 417 ? 4.712 -0.283 19.147 1.00 91.12 417 ALA A O 1
ATOM 2960 N N . GLY A 1 418 ? 3.025 -1.741 19.165 1.00 91.25 418 GLY A N 1
ATOM 2961 C CA . GLY A 1 418 ? 3.126 -2.012 20.603 1.00 91.25 418 GLY A CA 1
ATOM 2962 C C . GLY A 1 418 ? 4.377 -2.766 21.043 1.00 91.25 418 GLY A C 1
ATOM 2963 O O . GLY A 1 418 ? 4.774 -2.653 22.196 1.00 91.25 418 GLY A O 1
ATOM 2964 N N . ARG A 1 419 ? 4.982 -3.564 20.154 1.00 92.12 419 ARG A N 1
ATOM 2965 C CA . ARG A 1 419 ? 6.228 -4.292 20.445 1.00 92.12 419 ARG A CA 1
ATOM 2966 C C . ARG A 1 419 ? 7.461 -3.436 20.202 1.00 92.12 419 ARG A C 1
ATOM 2968 O O . ARG A 1 419 ? 8.445 -3.605 20.909 1.00 92.12 419 ARG A O 1
ATOM 2975 N N . ASP A 1 420 ? 7.395 -2.557 19.209 1.00 91.25 420 ASP A N 1
ATOM 2976 C CA . ASP A 1 420 ? 8.448 -1.603 18.882 1.00 91.25 420 ASP A CA 1
ATOM 2977 C C . ASP A 1 420 ? 7.858 -0.189 18.729 1.00 91.25 420 ASP A C 1
ATOM 2979 O O . ASP A 1 420 ? 7.495 0.230 17.623 1.00 91.25 420 ASP A O 1
ATOM 2983 N N . PRO A 1 421 ? 7.746 0.565 19.839 1.00 86.38 421 PRO A N 1
ATOM 2984 C CA . PRO A 1 421 ? 7.157 1.901 19.837 1.00 86.38 421 PRO A CA 1
ATOM 2985 C C . PRO A 1 421 ? 7.957 2.976 19.082 1.00 86.38 421 PRO A C 1
ATOM 2987 O O . PRO A 1 421 ? 7.450 4.081 18.874 1.00 86.38 421 PRO A O 1
ATOM 2990 N N . GLN A 1 422 ? 9.197 2.686 18.675 1.00 84.88 422 GLN A N 1
ATOM 2991 C CA . GLN A 1 422 ? 9.999 3.561 17.808 1.00 84.88 422 GLN A CA 1
ATOM 2992 C C . GLN A 1 422 ? 10.081 3.033 16.369 1.00 84.88 422 GLN A C 1
ATOM 2994 O O . GLN A 1 422 ? 10.700 3.665 15.512 1.00 84.88 422 GLN A O 1
ATOM 2999 N N . GLY A 1 423 ? 9.427 1.904 16.096 1.00 91.06 423 GLY A N 1
ATOM 3000 C CA . GLY A 1 423 ? 9.453 1.228 14.813 1.00 91.06 423 GLY A CA 1
ATOM 3001 C C . GLY A 1 423 ? 8.733 1.980 13.696 1.00 91.06 423 GLY A C 1
ATOM 3002 O O . GLY A 1 423 ? 7.991 2.954 13.882 1.00 91.06 423 GLY A O 1
ATOM 3003 N N . ARG A 1 424 ? 8.918 1.471 12.479 1.00 92.44 424 ARG A N 1
ATOM 3004 C CA . ARG A 1 424 ? 8.322 2.032 11.256 1.00 92.44 424 ARG A CA 1
ATOM 3005 C C . ARG A 1 424 ? 6.801 1.944 11.264 1.00 92.44 424 ARG A C 1
ATOM 3007 O O . ARG A 1 424 ? 6.131 2.818 10.721 1.00 92.44 424 ARG A O 1
ATOM 3014 N N . GLU A 1 425 ? 6.249 0.927 11.914 1.00 93.12 425 GLU A N 1
ATOM 3015 C CA . GLU A 1 425 ? 4.814 0.738 12.109 1.00 93.12 425 GLU A CA 1
ATOM 3016 C C . GLU A 1 425 ? 4.178 1.914 12.848 1.00 93.12 425 GLU A C 1
ATOM 3018 O O . GLU A 1 425 ? 3.101 2.384 12.479 1.00 93.12 425 GLU A O 1
ATOM 3023 N N . VAL A 1 426 ? 4.877 2.443 13.850 1.00 89.38 426 VAL A N 1
ATOM 3024 C CA . VAL A 1 426 ? 4.431 3.605 14.615 1.00 89.38 426 VAL A CA 1
ATOM 3025 C C . VAL A 1 426 ? 4.500 4.867 13.769 1.00 89.38 426 VAL A C 1
ATOM 3027 O O . VAL A 1 426 ? 3.556 5.660 13.749 1.00 89.38 426 VAL A O 1
ATOM 3030 N N . ALA A 1 427 ? 5.604 5.053 13.041 1.00 89.44 427 ALA A N 1
ATOM 3031 C CA . ALA A 1 427 ? 5.742 6.169 12.115 1.00 89.44 427 ALA A CA 1
ATOM 3032 C C . ALA A 1 427 ? 4.620 6.162 11.064 1.00 89.44 427 ALA A C 1
ATOM 3034 O O . ALA A 1 427 ? 4.019 7.204 10.808 1.00 89.44 427 ALA A O 1
ATOM 3035 N N . MET A 1 428 ? 4.274 4.989 10.536 1.00 91.06 428 MET A N 1
ATOM 3036 C CA . MET A 1 428 ? 3.176 4.795 9.593 1.00 91.06 428 MET A CA 1
ATOM 3037 C C . MET A 1 428 ? 1.805 5.124 10.208 1.00 91.06 428 MET A C 1
ATOM 3039 O O . MET A 1 428 ? 1.053 5.912 9.636 1.00 91.06 428 MET A O 1
ATOM 3043 N N . LEU A 1 429 ? 1.490 4.600 11.399 1.00 90.19 429 LEU A N 1
ATOM 3044 C CA . LEU A 1 429 ? 0.246 4.918 12.119 1.00 90.19 429 LEU A CA 1
ATOM 3045 C C . LEU A 1 429 ? 0.110 6.416 12.410 1.00 90.19 429 LEU A C 1
ATOM 3047 O O . LEU A 1 429 ? -0.975 6.978 12.275 1.00 90.19 429 LEU A O 1
ATOM 3051 N N . ARG A 1 430 ? 1.218 7.087 12.738 1.00 84.50 430 ARG A N 1
ATOM 3052 C CA . ARG A 1 430 ? 1.250 8.541 12.935 1.00 84.50 430 ARG A CA 1
ATOM 3053 C C . ARG A 1 430 ? 0.908 9.288 11.648 1.00 84.50 430 ARG A C 1
ATOM 3055 O O . ARG A 1 430 ? 0.185 10.279 11.697 1.00 84.50 430 ARG A O 1
ATOM 3062 N N . ARG A 1 431 ? 1.429 8.842 10.499 1.00 87.50 431 ARG A N 1
ATOM 3063 C CA . ARG A 1 431 ? 1.083 9.432 9.196 1.00 87.50 431 ARG A CA 1
ATOM 3064 C C . ARG A 1 431 ? -0.387 9.203 8.873 1.00 87.50 431 ARG A C 1
ATOM 3066 O O . ARG A 1 431 ? -1.044 10.158 8.486 1.00 87.50 431 ARG A O 1
ATOM 3073 N N . LEU A 1 432 ? -0.911 8.005 9.135 1.00 87.31 432 LEU A N 1
ATOM 3074 C CA . LEU A 1 432 ? -2.339 7.718 9.005 1.00 87.31 432 LEU A CA 1
ATOM 3075 C C . LEU A 1 432 ? -3.188 8.658 9.871 1.00 87.31 432 LEU A C 1
ATOM 3077 O O . LEU A 1 432 ? -4.094 9.290 9.342 1.00 87.31 432 LEU A O 1
ATOM 3081 N N . GLY A 1 433 ? -2.881 8.824 11.160 1.00 81.62 433 GLY A N 1
ATOM 3082 C CA . GLY A 1 433 ? -3.618 9.735 12.052 1.00 81.62 433 GLY A CA 1
ATOM 3083 C C . GLY A 1 433 ? -3.568 11.204 11.608 1.00 81.62 433 GLY A C 1
ATOM 3084 O O . GLY A 1 433 ? -4.586 11.891 11.616 1.00 81.62 433 GLY A O 1
ATOM 3085 N N . ARG A 1 434 ? -2.408 11.666 11.117 1.00 80.69 434 ARG A N 1
ATOM 3086 C CA . ARG A 1 434 ? -2.179 13.061 10.691 1.00 80.69 434 ARG A CA 1
ATOM 3087 C C . ARG A 1 434 ? -2.845 13.472 9.380 1.00 80.69 434 ARG A C 1
ATOM 3089 O O . ARG A 1 434 ? -2.834 14.657 9.070 1.00 80.69 434 ARG A O 1
ATOM 3096 N N . LEU A 1 435 ? -3.403 12.548 8.602 1.00 65.12 435 LEU A N 1
ATOM 3097 C CA . LEU A 1 435 ? -4.090 12.870 7.342 1.00 65.12 435 LEU A CA 1
ATOM 3098 C C . LEU A 1 435 ? -5.491 13.467 7.589 1.00 65.12 435 LEU A C 1
ATOM 3100 O O . LEU A 1 435 ? -6.472 13.012 7.016 1.00 65.12 435 LEU A O 1
ATOM 3104 N N . GLY A 1 436 ? -5.612 14.445 8.488 1.00 64.19 436 GLY A N 1
ATOM 3105 C CA . GLY A 1 436 ? -6.876 15.034 8.932 1.00 64.19 436 GLY A CA 1
ATOM 3106 C C . GLY A 1 436 ? -6.700 15.795 10.246 1.00 64.19 436 GLY A C 1
ATOM 3107 O O . GLY A 1 436 ? -5.681 16.450 10.443 1.00 64.19 436 GLY A O 1
ATOM 3108 N N . ASP A 1 437 ? -7.654 15.650 11.167 1.00 66.38 437 ASP A N 1
ATOM 3109 C CA . ASP A 1 437 ? -7.704 16.384 12.450 1.00 66.38 437 ASP A CA 1
ATOM 3110 C C . ASP A 1 437 ? -6.686 15.890 13.495 1.00 66.38 437 ASP A C 1
ATOM 3112 O O . ASP A 1 437 ? -6.792 16.205 14.673 1.00 66.38 437 ASP A O 1
ATOM 3116 N N . GLY A 1 438 ? -5.713 15.071 13.090 1.00 75.44 438 GLY A N 1
ATOM 3117 C CA . GLY A 1 438 ? -4.737 14.452 13.989 1.00 75.44 438 GLY A CA 1
ATOM 3118 C C . GLY A 1 438 ? -5.202 13.142 14.633 1.00 75.44 438 GLY A C 1
ATOM 3119 O O . GLY A 1 438 ? -4.345 12.346 15.007 1.00 75.44 438 GLY A O 1
ATOM 3120 N N . SER A 1 439 ? -6.511 12.871 14.657 1.00 81.19 439 SER A N 1
ATOM 3121 C CA . SER A 1 439 ? -7.093 11.660 15.245 1.00 81.19 439 SER A CA 1
ATOM 3122 C C . SER A 1 439 ? -7.142 10.464 14.281 1.00 81.19 439 SER A C 1
ATOM 3124 O O . SER A 1 439 ? -7.455 10.570 13.084 1.00 81.19 439 SER A O 1
ATOM 3126 N N . LEU A 1 440 ? -6.855 9.278 14.830 1.00 87.81 440 LEU A N 1
ATOM 3127 C CA . LEU A 1 440 ? -7.015 7.986 14.155 1.00 87.81 440 LEU A CA 1
ATOM 3128 C C . LEU A 1 440 ? -8.460 7.459 14.252 1.00 87.81 440 LEU A C 1
ATOM 3130 O O . LEU A 1 440 ? -8.854 6.593 13.469 1.00 87.81 440 LEU A O 1
ATOM 3134 N N . TRP A 1 441 ? -9.270 7.988 15.171 1.00 89.12 441 TRP A N 1
ATOM 3135 C CA . TRP A 1 441 ? -10.624 7.499 15.425 1.00 89.12 441 TRP A CA 1
ATOM 3136 C C . TRP A 1 441 ? -11.573 7.631 14.220 1.00 89.12 441 TRP A C 1
ATOM 3138 O O . TRP A 1 441 ? -12.172 6.615 13.850 1.00 89.12 441 TRP A O 1
ATOM 3148 N N . PRO A 1 442 ? -11.643 8.777 13.503 1.00 89.50 442 PRO A N 1
ATOM 3149 C CA . PRO A 1 442 ? -12.487 8.908 12.314 1.00 89.50 442 PRO A CA 1
ATOM 3150 C C . PRO A 1 442 ? -12.156 7.908 11.202 1.00 89.50 442 PRO A C 1
ATOM 3152 O O . PRO A 1 442 ? -12.977 7.642 10.330 1.00 89.50 442 PRO A O 1
ATOM 3155 N N . TYR A 1 443 ? -10.939 7.363 11.218 1.00 90.69 443 TYR A N 1
ATOM 3156 C CA . TYR A 1 443 ? -10.494 6.345 10.277 1.00 90.69 443 TYR A CA 1
ATOM 3157 C C . TYR A 1 443 ? -10.871 4.925 10.726 1.00 90.69 443 TYR A C 1
ATOM 3159 O O . TYR A 1 443 ? -11.300 4.122 9.902 1.00 90.69 443 TYR A O 1
ATOM 3167 N N . LEU A 1 444 ? -10.753 4.609 12.022 1.00 93.12 444 LEU A N 1
ATOM 3168 C CA . LEU A 1 444 ? -11.060 3.274 12.554 1.00 93.12 444 LEU A CA 1
ATOM 3169 C C . LEU A 1 444 ? -12.558 3.016 12.721 1.00 93.12 444 LEU A C 1
ATOM 3171 O O . LEU A 1 444 ? -13.003 1.898 12.468 1.00 93.12 444 LEU A O 1
ATOM 3175 N N . ALA A 1 445 ? -13.333 4.018 13.140 1.00 93.06 445 ALA A N 1
ATOM 3176 C CA . ALA A 1 445 ? -14.741 3.835 13.483 1.00 93.06 445 ALA A CA 1
ATOM 3177 C C . ALA A 1 445 ? -15.580 3.234 12.334 1.00 93.06 445 ALA A C 1
ATOM 3179 O O . ALA A 1 445 ? -16.223 2.207 12.564 1.00 93.06 445 ALA A O 1
ATOM 3180 N N . PRO A 1 446 ? -15.523 3.746 11.085 1.00 95.06 446 PRO A N 1
ATOM 3181 C CA . PRO A 1 446 ? -16.244 3.134 9.969 1.00 95.06 446 PRO A CA 1
ATOM 3182 C C . PRO A 1 446 ? -15.760 1.709 9.670 1.00 95.06 446 PRO A C 1
ATOM 3184 O O . PRO A 1 446 ? -16.567 0.828 9.392 1.00 95.06 446 PRO A O 1
ATOM 3187 N N . LEU A 1 447 ? -14.450 1.453 9.760 1.00 96.62 447 LEU A N 1
ATOM 3188 C CA . LEU A 1 447 ? -13.892 0.123 9.497 1.00 96.62 447 LEU A CA 1
ATOM 3189 C C . LEU A 1 447 ? -14.364 -0.910 10.528 1.00 96.62 447 LEU A C 1
ATOM 3191 O O . LEU A 1 447 ? -14.629 -2.052 10.171 1.00 96.62 447 LEU A O 1
ATOM 3195 N N . MET A 1 448 ? -14.503 -0.522 11.795 1.00 96.19 448 MET A N 1
ATOM 3196 C CA . MET A 1 448 ? -15.046 -1.399 12.837 1.00 96.19 448 MET A CA 1
ATOM 3197 C C . MET A 1 448 ? -16.564 -1.570 12.736 1.00 96.19 448 MET A C 1
ATOM 3199 O O . MET A 1 448 ? -17.072 -2.644 13.051 1.00 96.19 448 MET A O 1
ATOM 3203 N N . ALA A 1 449 ? -17.279 -0.533 12.294 1.00 95.94 449 ALA A N 1
ATOM 3204 C CA . ALA A 1 449 ? -18.728 -0.563 12.130 1.00 95.94 449 ALA A CA 1
ATOM 3205 C C . ALA A 1 449 ? -19.178 -1.494 10.997 1.00 95.94 449 ALA A C 1
ATOM 3207 O O . ALA A 1 449 ? -20.132 -2.244 11.165 1.00 95.94 449 ALA A O 1
ATOM 3208 N N . TYR A 1 450 ? -18.485 -1.454 9.855 1.00 97.50 450 TYR A N 1
ATOM 3209 C CA . TYR A 1 450 ? -18.827 -2.259 8.676 1.00 97.50 450 TYR A CA 1
ATOM 3210 C C . TYR A 1 450 ? -18.008 -3.547 8.539 1.00 97.50 450 TYR A C 1
ATOM 3212 O O . TYR A 1 450 ? -18.341 -4.399 7.718 1.00 97.50 450 TYR A O 1
ATOM 3220 N N . GLY A 1 451 ? -16.902 -3.673 9.275 1.00 97.44 451 GLY A N 1
ATOM 3221 C CA . GLY A 1 451 ? -15.995 -4.811 9.175 1.00 97.44 451 GLY A CA 1
ATOM 3222 C C . GLY A 1 451 ? -16.542 -6.090 9.795 1.00 97.44 451 GLY A C 1
ATOM 3223 O O . GLY A 1 451 ? -17.539 -6.095 10.514 1.00 97.44 451 GLY A O 1
ATOM 3224 N N . GLU A 1 452 ? -15.846 -7.196 9.544 1.00 97.19 452 GLU A N 1
ATOM 3225 C CA . GLU A 1 452 ? -16.189 -8.485 10.140 1.00 97.19 452 GLU A CA 1
ATOM 3226 C C . GLU A 1 452 ? -16.066 -8.411 11.682 1.00 97.19 452 GLU A C 1
ATOM 3228 O O . GLU A 1 452 ? -15.032 -7.951 12.189 1.00 97.19 452 GLU A O 1
ATOM 3233 N N . PRO A 1 453 ? -17.090 -8.843 12.451 1.00 96.31 453 PRO A N 1
ATOM 3234 C CA . PRO A 1 453 ? -17.128 -8.632 13.898 1.00 96.31 453 PRO A CA 1
ATOM 3235 C C . PRO A 1 453 ? -15.924 -9.199 14.657 1.00 96.31 453 PRO A C 1
ATOM 3237 O O . PRO A 1 453 ? -15.456 -8.570 15.607 1.00 96.31 453 PRO A O 1
ATOM 3240 N N . ARG A 1 454 ? -15.377 -10.357 14.252 1.00 96.25 454 ARG A N 1
ATOM 3241 C CA . ARG A 1 454 ? -14.213 -10.955 14.930 1.00 96.25 454 ARG A CA 1
ATOM 3242 C C . ARG A 1 454 ? -12.942 -10.145 14.679 1.00 96.25 454 ARG A C 1
ATOM 3244 O O . ARG A 1 454 ? -12.141 -9.980 15.597 1.00 96.25 454 ARG A O 1
ATOM 3251 N N . GLN A 1 455 ? -12.750 -9.606 13.477 1.00 97.00 455 GLN A N 1
ATOM 3252 C CA . GLN A 1 455 ? -11.633 -8.712 13.165 1.00 97.00 455 GLN A CA 1
ATOM 3253 C C . GLN A 1 455 ? -11.728 -7.389 13.931 1.00 97.00 455 GLN A C 1
ATOM 3255 O O . GLN A 1 455 ? -10.724 -6.937 14.485 1.00 97.00 455 GLN A O 1
ATOM 3260 N N . ALA A 1 456 ? -12.921 -6.795 14.015 1.00 96.62 456 ALA A N 1
ATOM 3261 C CA . ALA A 1 456 ? -13.137 -5.571 14.784 1.00 96.62 456 ALA A CA 1
ATOM 3262 C C . ALA A 1 456 ? -12.894 -5.804 16.287 1.00 96.62 456 ALA A C 1
ATOM 3264 O O . ALA A 1 456 ? -12.170 -5.046 16.933 1.00 96.62 456 ALA A O 1
ATOM 3265 N N . ALA A 1 457 ? -13.390 -6.918 16.826 1.00 95.31 457 ALA A N 1
ATOM 3266 C CA . ALA A 1 457 ? -13.105 -7.354 18.190 1.00 95.31 457 ALA A CA 1
ATOM 3267 C C . ALA A 1 457 ? -11.602 -7.583 18.442 1.00 95.31 457 ALA A C 1
ATOM 3269 O O . ALA A 1 457 ? -11.069 -7.170 19.473 1.00 95.31 457 ALA A O 1
ATOM 3270 N N . ALA A 1 458 ? -10.888 -8.203 17.496 1.00 96.50 458 ALA A N 1
ATOM 3271 C CA . ALA A 1 458 ? -9.444 -8.401 17.597 1.00 96.50 458 ALA A CA 1
ATOM 3272 C C . ALA A 1 458 ? -8.679 -7.067 17.636 1.00 96.50 458 ALA A C 1
ATOM 3274 O O . ALA A 1 458 ? -7.711 -6.943 18.389 1.00 96.50 458 ALA A O 1
ATOM 3275 N N . LEU A 1 459 ? -9.129 -6.064 16.874 1.00 95.62 459 LEU A N 1
ATOM 3276 C CA . LEU A 1 459 ? -8.583 -4.710 16.914 1.00 95.62 459 LEU A CA 1
ATOM 3277 C C . LEU A 1 459 ? -8.794 -4.058 18.290 1.00 95.62 459 LEU A C 1
ATOM 3279 O O . LEU A 1 459 ? -7.826 -3.582 18.883 1.00 95.62 459 LEU A O 1
ATOM 3283 N N . VAL A 1 460 ? -10.014 -4.109 18.838 1.00 94.50 460 VAL A N 1
ATOM 3284 C CA . VAL A 1 460 ? -10.336 -3.610 20.191 1.00 94.50 460 VAL A CA 1
ATOM 3285 C C . VAL A 1 460 ? -9.478 -4.298 21.260 1.00 94.50 460 VAL A C 1
ATOM 3287 O O . VAL A 1 460 ? -8.930 -3.641 22.149 1.00 94.50 460 VAL A O 1
ATOM 3290 N N . ALA A 1 461 ? -9.286 -5.615 21.155 1.00 94.50 461 ALA A N 1
ATOM 3291 C CA . ALA A 1 461 ? -8.430 -6.370 22.065 1.00 94.50 461 ALA A CA 1
ATOM 3292 C C . ALA A 1 461 ? -6.949 -5.963 21.958 1.00 94.50 461 ALA A C 1
ATOM 3294 O O . ALA A 1 461 ? -6.234 -5.951 22.963 1.00 94.50 461 ALA A O 1
ATOM 3295 N N . THR A 1 462 ? -6.470 -5.620 20.761 1.00 95.00 462 THR A N 1
ATOM 3296 C CA . THR A 1 462 ? -5.111 -5.101 20.564 1.00 95.00 462 THR A CA 1
ATOM 3297 C C . THR A 1 462 ? -4.961 -3.696 21.137 1.00 95.00 462 THR A C 1
ATOM 3299 O O . THR A 1 462 ? -3.995 -3.459 21.857 1.00 95.00 462 THR A O 1
ATOM 3302 N N . LEU A 1 463 ? -5.934 -2.804 20.934 1.00 92.00 463 LEU A N 1
ATOM 3303 C CA . LEU A 1 463 ? -5.957 -1.482 21.572 1.00 92.00 463 LEU A CA 1
ATOM 3304 C C . LEU A 1 463 ? -5.930 -1.598 23.103 1.00 92.00 463 LEU A C 1
ATOM 3306 O O . LEU A 1 463 ? -5.111 -0.953 23.748 1.00 92.00 463 LEU A O 1
ATOM 3310 N N . ARG A 1 464 ? -6.714 -2.514 23.688 1.00 90.75 464 ARG A N 1
ATOM 3311 C CA . ARG A 1 464 ? -6.666 -2.811 25.131 1.00 90.75 464 ARG A CA 1
ATOM 3312 C C . ARG A 1 464 ? -5.264 -3.189 25.605 1.00 90.75 464 ARG A C 1
ATOM 3314 O O . ARG A 1 464 ? -4.819 -2.745 26.659 1.00 90.75 464 ARG A O 1
ATOM 3321 N N . LYS A 1 465 ? -4.582 -4.064 24.861 1.00 92.88 465 LYS A N 1
ATOM 3322 C CA . LYS A 1 465 ? -3.220 -4.495 25.206 1.00 92.88 465 LYS A CA 1
ATOM 3323 C C . LYS A 1 465 ? -2.248 -3.328 25.143 1.00 92.88 465 LYS A C 1
ATOM 3325 O O . LYS A 1 465 ? -1.449 -3.193 26.058 1.00 92.88 465 LYS A O 1
ATOM 3330 N N . LEU A 1 466 ? -2.370 -2.478 24.126 1.00 89.88 466 LEU A N 1
ATOM 3331 C CA . LEU A 1 466 ? -1.563 -1.268 23.999 1.00 89.88 466 LEU A CA 1
ATOM 3332 C C . LEU A 1 466 ? -1.769 -0.322 25.185 1.00 89.88 466 LEU A C 1
ATOM 3334 O O . LEU A 1 466 ? -0.791 0.125 25.773 1.00 89.88 466 LEU A O 1
ATOM 3338 N N . LEU A 1 467 ? -3.019 -0.100 25.597 1.00 85.94 467 LEU A N 1
ATOM 3339 C CA . LEU A 1 467 ? -3.344 0.719 26.770 1.00 85.94 467 LEU A CA 1
ATOM 3340 C C . LEU A 1 467 ? -2.739 0.178 28.073 1.00 85.94 467 LEU A C 1
ATOM 3342 O O . LEU A 1 467 ? -2.462 0.954 28.974 1.00 85.94 467 LEU A O 1
ATOM 3346 N N . ARG A 1 468 ? -2.522 -1.140 28.179 1.00 87.94 468 ARG A N 1
ATOM 3347 C CA . ARG A 1 468 ? -1.862 -1.761 29.340 1.00 87.94 468 ARG A CA 1
ATOM 3348 C C . ARG A 1 468 ? -0.341 -1.695 29.286 1.00 87.94 468 ARG A C 1
ATOM 3350 O O . ARG A 1 468 ? 0.297 -1.728 30.328 1.00 87.94 468 ARG A O 1
ATOM 3357 N N . THR A 1 469 ? 0.239 -1.711 28.088 1.00 85.00 469 THR A N 1
ATOM 3358 C CA . THR A 1 469 ? 1.700 -1.681 27.913 1.00 85.00 469 THR A CA 1
ATOM 3359 C C . THR A 1 469 ? 2.266 -0.276 27.981 1.00 85.00 469 THR A C 1
ATOM 3361 O O . THR A 1 469 ? 3.436 -0.099 28.296 1.00 85.00 469 THR A O 1
ATOM 3364 N N . VAL A 1 470 ? 1.455 0.715 27.629 1.00 78.31 470 VAL A N 1
ATOM 3365 C CA . VAL A 1 470 ? 1.857 2.108 27.680 1.00 78.31 470 VAL A CA 1
ATOM 3366 C C . VAL A 1 470 ? 1.634 2.623 29.093 1.00 78.31 470 VAL A C 1
ATOM 3368 O O . VAL A 1 470 ? 0.539 2.474 29.630 1.00 78.31 470 VAL A O 1
ATOM 3371 N N . ASP A 1 471 ? 2.650 3.271 29.663 1.00 76.06 471 ASP A N 1
ATOM 3372 C CA . ASP A 1 471 ? 2.471 4.100 30.850 1.00 76.06 471 ASP A CA 1
ATOM 3373 C C . ASP A 1 471 ? 1.548 5.278 30.500 1.00 76.06 471 ASP A C 1
ATOM 3375 O O . ASP A 1 471 ? 1.965 6.317 29.979 1.00 76.06 471 ASP A O 1
ATOM 3379 N N . LEU A 1 472 ? 0.249 5.053 30.709 1.00 71.88 472 LEU A N 1
ATOM 3380 C CA . LEU A 1 472 ? -0.810 6.009 30.425 1.00 71.88 472 LEU A CA 1
ATOM 3381 C C . LEU A 1 472 ? -0.607 7.296 31.232 1.00 71.88 472 LEU A C 1
ATOM 3383 O O . LEU A 1 472 ? -1.013 8.359 30.775 1.00 71.88 472 LEU A O 1
ATOM 3387 N N . TRP A 1 473 ? 0.052 7.224 32.391 1.00 67.31 473 TRP A N 1
ATOM 3388 C CA . TRP A 1 473 ? 0.283 8.395 33.224 1.00 67.31 473 TRP A CA 1
ATOM 3389 C C . TRP A 1 473 ? 1.483 9.208 32.763 1.00 67.31 473 TRP A C 1
ATOM 3391 O O . TRP A 1 473 ? 1.346 10.411 32.551 1.00 67.31 473 TRP A O 1
ATOM 3401 N N . GLY A 1 474 ? 2.615 8.555 32.481 1.00 69.69 474 GLY A N 1
ATOM 3402 C CA . GLY A 1 474 ? 3.756 9.206 31.835 1.00 69.69 474 GLY A CA 1
ATOM 3403 C C . GLY A 1 474 ? 3.365 9.897 30.522 1.00 69.69 474 GLY A C 1
ATOM 3404 O O . GLY A 1 474 ? 3.892 10.956 30.193 1.00 69.69 474 GLY A O 1
ATOM 3405 N N . MET A 1 475 ? 2.375 9.353 29.805 1.00 69.62 475 MET A N 1
ATOM 3406 C CA . MET A 1 475 ? 1.755 10.000 28.645 1.00 69.62 475 MET A CA 1
ATOM 3407 C C . MET A 1 475 ? 0.950 11.253 29.008 1.00 69.62 475 MET A C 1
ATOM 3409 O O . MET A 1 475 ? 1.119 12.282 28.360 1.00 69.62 475 MET A O 1
ATOM 3413 N N . LEU A 1 476 ? 0.042 11.162 29.983 1.00 67.38 476 LEU A N 1
ATOM 3414 C CA . LEU A 1 476 ? -0.872 12.251 30.347 1.00 67.38 476 LEU A CA 1
ATOM 3415 C C . LEU A 1 476 ? -0.146 13.420 31.016 1.00 67.38 476 LEU A C 1
ATOM 3417 O O . LEU A 1 476 ? -0.436 14.573 30.700 1.00 67.38 476 LEU A O 1
ATOM 3421 N N . ALA A 1 477 ? 0.819 13.133 31.889 1.00 66.00 477 ALA A N 1
ATOM 3422 C CA . ALA A 1 477 ? 1.645 14.141 32.546 1.00 66.00 477 ALA A CA 1
ATOM 3423 C C . ALA A 1 477 ? 2.527 14.882 31.530 1.00 66.00 477 ALA A C 1
ATOM 3425 O O . ALA A 1 477 ? 2.613 16.109 31.548 1.00 66.00 477 ALA A O 1
ATOM 3426 N N . ALA A 1 478 ? 3.112 14.151 30.576 1.00 65.81 478 ALA A N 1
ATOM 3427 C CA . ALA A 1 478 ? 3.933 14.738 29.525 1.00 65.81 478 ALA A CA 1
ATOM 3428 C C . ALA A 1 478 ? 3.117 15.305 28.349 1.00 65.81 478 ALA A C 1
ATOM 3430 O O . ALA A 1 478 ? 3.694 15.891 27.434 1.00 65.81 478 ALA A O 1
ATOM 3431 N N . TRP A 1 479 ? 1.787 15.161 28.347 1.00 65.94 479 TRP A N 1
ATOM 3432 C CA . TRP A 1 479 ? 0.934 15.566 27.228 1.00 65.94 479 TRP A CA 1
ATOM 3433 C C . TRP A 1 479 ? 1.024 17.064 26.932 1.00 65.94 479 TRP A C 1
ATOM 3435 O O . TRP A 1 479 ? 1.144 17.449 25.769 1.00 65.94 479 TRP A O 1
ATOM 3445 N N . SER A 1 480 ? 1.046 17.911 27.964 1.00 63.59 480 SER A N 1
ATOM 3446 C CA . SER A 1 480 ? 1.214 19.364 27.807 1.00 63.59 480 SER A CA 1
ATOM 3447 C C . SER A 1 480 ? 2.576 19.724 27.198 1.00 63.59 480 SER A C 1
ATOM 3449 O O . SER A 1 480 ? 2.676 20.643 26.384 1.00 63.59 480 SER A O 1
ATOM 3451 N N . GLU A 1 481 ? 3.620 18.956 27.517 1.00 66.19 481 GLU A N 1
ATOM 3452 C CA . GLU A 1 481 ? 4.969 19.147 26.985 1.00 66.19 481 GLU A CA 1
ATOM 3453 C C . GLU A 1 481 ? 5.117 18.587 25.554 1.00 66.19 481 GLU A C 1
ATOM 3455 O O . GLU A 1 481 ? 5.790 19.172 24.699 1.00 66.19 481 GLU A O 1
ATOM 3460 N N . TRP A 1 482 ? 4.450 17.470 25.258 1.00 62.25 482 TRP A N 1
ATOM 3461 C CA . TRP A 1 482 ? 4.465 16.791 23.958 1.00 62.25 482 TRP A CA 1
ATOM 3462 C C . TRP A 1 482 ? 3.555 17.447 22.925 1.00 62.25 482 TRP A C 1
ATOM 3464 O O . TRP A 1 482 ? 3.872 17.416 21.738 1.00 62.25 482 TRP A O 1
ATOM 3474 N N . ALA A 1 483 ? 2.465 18.088 23.349 1.00 59.53 483 ALA A N 1
ATOM 3475 C CA . ALA A 1 483 ? 1.652 18.923 22.470 1.00 59.53 483 ALA A CA 1
ATOM 3476 C C . ALA A 1 483 ? 2.488 20.063 21.852 1.00 59.53 483 ALA A C 1
ATOM 3478 O O . ALA A 1 483 ? 2.232 20.482 20.725 1.00 59.53 483 ALA A O 1
ATOM 3479 N N . SER A 1 484 ? 3.534 20.511 22.558 1.00 60.72 484 SER A N 1
ATOM 3480 C CA . SER A 1 484 ? 4.483 21.528 22.095 1.00 60.72 484 SER A CA 1
ATOM 3481 C C . SER A 1 484 ? 5.678 20.943 21.316 1.00 60.72 484 SER A C 1
ATOM 3483 O O . SER A 1 484 ? 6.093 21.498 20.293 1.00 60.72 484 SER A O 1
ATOM 3485 N N . LYS A 1 485 ? 6.233 19.793 21.733 1.00 59.81 485 LYS A N 1
ATOM 3486 C CA . LYS A 1 485 ? 7.417 19.178 21.095 1.00 59.81 485 LYS A CA 1
ATOM 3487 C C . LYS A 1 485 ? 7.042 18.098 20.072 1.00 59.81 485 LYS A C 1
ATOM 3489 O O . LYS A 1 485 ? 6.447 17.081 20.405 1.00 59.81 485 LYS A O 1
ATOM 3494 N N . LYS A 1 486 ? 7.513 18.244 18.823 1.00 58.62 486 LYS A N 1
ATOM 3495 C CA . LYS A 1 486 ? 7.364 17.276 17.705 1.00 58.62 486 LYS A CA 1
ATOM 3496 C C . LYS A 1 486 ? 8.128 15.942 17.903 1.00 58.62 486 LYS A C 1
ATOM 3498 O O . LYS A 1 486 ? 8.699 15.420 16.947 1.00 58.62 486 LYS A O 1
ATOM 3503 N N . ASN A 1 487 ? 8.172 15.375 19.105 1.00 57.66 487 ASN A N 1
ATOM 3504 C CA . ASN A 1 487 ? 8.873 14.117 19.357 1.00 57.66 487 ASN A CA 1
ATOM 3505 C C . ASN A 1 487 ? 8.111 12.919 18.759 1.00 57.66 487 ASN A C 1
ATOM 3507 O O . ASN A 1 487 ? 6.879 12.890 18.712 1.00 57.66 487 ASN A O 1
ATOM 3511 N N . SER A 1 488 ? 8.857 11.912 18.291 1.00 59.06 488 SER A N 1
ATOM 3512 C CA . SER A 1 488 ? 8.327 10.733 17.590 1.00 59.06 488 SER A CA 1
ATOM 3513 C C . SER A 1 488 ? 7.341 9.929 18.451 1.00 59.06 488 SER A C 1
ATOM 3515 O O . SER A 1 488 ? 6.255 9.577 17.986 1.00 59.06 488 SER A O 1
ATOM 3517 N N . TYR A 1 489 ? 7.671 9.675 19.715 1.00 59.53 489 TYR A N 1
ATOM 3518 C CA . TYR A 1 489 ? 6.892 8.801 20.600 1.00 59.53 489 TYR A CA 1
ATOM 3519 C C . TYR A 1 489 ? 5.481 9.337 20.905 1.00 59.53 489 TYR A C 1
ATOM 3521 O O . TYR A 1 489 ? 4.506 8.585 20.862 1.00 59.53 489 TYR A O 1
ATOM 3529 N N . GLY A 1 490 ? 5.345 10.655 21.092 1.00 65.31 490 GLY A N 1
ATOM 3530 C CA . GLY A 1 490 ? 4.077 11.287 21.469 1.00 65.31 490 GLY A CA 1
ATOM 3531 C C . GLY A 1 490 ? 2.958 11.104 20.440 1.00 65.31 490 GLY A C 1
ATOM 3532 O O . GLY A 1 490 ? 1.800 10.982 20.809 1.00 65.31 490 GLY A O 1
ATOM 3533 N N . GLY A 1 491 ? 3.280 10.986 19.146 1.00 67.62 491 GLY A N 1
ATOM 3534 C CA . GLY A 1 491 ? 2.257 10.862 18.098 1.00 67.62 491 GLY A CA 1
ATOM 3535 C C . GLY A 1 491 ? 1.476 9.538 18.095 1.00 67.62 491 GLY A C 1
ATOM 3536 O O . GLY A 1 491 ? 0.346 9.511 17.623 1.00 67.62 491 GLY A O 1
ATOM 3537 N N . PHE A 1 492 ? 2.061 8.445 18.593 1.00 71.00 492 PHE A N 1
ATOM 3538 C CA . PHE A 1 492 ? 1.362 7.155 18.715 1.00 71.00 492 PHE A CA 1
ATOM 3539 C C . PHE A 1 492 ? 0.388 7.157 19.884 1.00 71.00 492 PHE A C 1
ATOM 3541 O O . PHE A 1 492 ? -0.747 6.703 19.782 1.00 71.00 492 PHE A O 1
ATOM 3548 N N . LEU A 1 493 ? 0.872 7.699 20.994 1.00 72.62 493 LEU A N 1
ATOM 3549 C CA . LEU A 1 493 ? 0.135 7.805 22.232 1.00 72.62 493 LEU A CA 1
ATOM 3550 C C . LEU A 1 493 ? -1.007 8.805 22.112 1.00 72.62 493 LEU A C 1
ATOM 3552 O O . LEU A 1 493 ? -2.110 8.504 22.551 1.00 72.62 493 LEU A O 1
ATOM 3556 N N . GLN A 1 494 ? -0.782 9.902 21.386 1.00 74.69 494 GLN A N 1
ATOM 3557 C CA . GLN A 1 494 ? -1.838 10.817 20.973 1.00 74.69 494 GLN A CA 1
ATOM 3558 C C . GLN A 1 494 ? -2.942 10.075 20.213 1.00 74.69 494 GLN A C 1
ATOM 3560 O O . GLN A 1 494 ? -4.096 10.203 20.579 1.00 74.69 494 GLN A O 1
ATOM 3565 N N . ALA A 1 495 ? -2.609 9.215 19.244 1.00 72.75 495 ALA A N 1
ATOM 3566 C CA . ALA A 1 495 ? -3.629 8.469 18.505 1.00 72.75 495 ALA A CA 1
ATOM 3567 C C . ALA A 1 495 ? -4.455 7.521 19.400 1.00 72.75 495 ALA A C 1
ATOM 3569 O O . ALA A 1 495 ? -5.651 7.359 19.171 1.00 72.75 495 ALA A O 1
ATOM 3570 N N . LEU A 1 496 ? -3.846 6.896 20.418 1.00 76.94 496 LEU A N 1
ATOM 3571 C CA . LEU A 1 496 ? -4.572 6.082 21.404 1.00 76.94 496 LEU A CA 1
ATOM 3572 C C . LEU A 1 496 ? -5.449 6.942 22.320 1.00 76.94 496 LEU A C 1
ATOM 3574 O O . LEU A 1 496 ? -6.581 6.563 22.619 1.00 76.94 496 LEU A O 1
ATOM 3578 N N . TYR A 1 497 ? -4.938 8.095 22.744 1.00 77.94 497 TYR A N 1
ATOM 3579 C CA . TYR A 1 497 ? -5.681 9.052 23.551 1.00 77.94 497 TYR A CA 1
ATOM 3580 C C . TYR A 1 497 ? -6.869 9.641 22.782 1.00 77.94 497 TYR A C 1
ATOM 3582 O O . TYR A 1 497 ? -7.969 9.691 23.321 1.00 77.94 497 TYR A O 1
ATOM 3590 N N . ASP A 1 498 ? -6.690 9.992 21.509 1.00 76.94 498 ASP A N 1
ATOM 3591 C CA . ASP A 1 498 ? -7.753 10.497 20.639 1.00 76.94 498 ASP A CA 1
ATOM 3592 C C . ASP A 1 498 ? -8.875 9.465 20.499 1.00 76.94 498 ASP A C 1
ATOM 3594 O O . ASP A 1 498 ? -10.049 9.810 20.588 1.00 76.94 498 ASP A O 1
ATOM 3598 N N . ILE A 1 499 ? -8.534 8.174 20.383 1.00 78.69 499 ILE A N 1
ATOM 3599 C CA . ILE A 1 499 ? -9.526 7.088 20.408 1.00 78.69 499 ILE A CA 1
ATOM 3600 C C . ILE A 1 499 ? -10.292 7.086 21.735 1.00 78.69 499 ILE A C 1
ATOM 3602 O O . ILE A 1 499 ? -11.516 6.986 21.728 1.00 78.69 499 ILE A O 1
ATOM 3606 N N . LEU A 1 500 ? -9.608 7.217 22.875 1.00 80.00 500 LEU A N 1
ATOM 3607 C CA . LEU A 1 500 ? -10.271 7.277 24.181 1.00 80.00 500 LEU A CA 1
ATOM 3608 C C . LEU A 1 500 ? -11.140 8.530 24.350 1.00 80.00 500 LEU A C 1
ATOM 3610 O O . LEU A 1 500 ? -12.161 8.461 25.033 1.00 80.00 500 LEU A O 1
ATOM 3614 N N . TYR A 1 501 ? -10.742 9.658 23.769 1.00 81.62 501 TYR A N 1
ATOM 3615 C CA . TYR A 1 501 ? -11.406 10.945 23.948 1.00 81.62 501 TYR A CA 1
ATOM 3616 C C . TYR A 1 501 ? -12.596 11.152 23.000 1.00 81.62 501 TYR A C 1
ATOM 3618 O O . TYR A 1 501 ? -13.613 11.730 23.406 1.00 81.62 501 TYR A O 1
ATOM 3626 N N . GLU A 1 502 ? -12.474 10.701 21.749 1.00 79.19 502 GLU A N 1
ATOM 3627 C CA . GLU A 1 502 ? -13.460 10.921 20.686 1.00 79.19 502 GLU A CA 1
ATOM 3628 C C . GLU A 1 502 ? -14.489 9.795 20.561 1.00 79.19 502 GLU A C 1
ATOM 3630 O O . GLU A 1 502 ? -15.627 10.064 20.180 1.00 79.19 502 GLU A O 1
ATOM 3635 N N . ALA A 1 503 ? -14.140 8.549 20.908 1.00 71.38 503 ALA A N 1
ATOM 3636 C CA . ALA A 1 503 ? -15.066 7.417 20.805 1.00 71.38 503 ALA A CA 1
ATOM 3637 C C . ALA A 1 503 ? -16.419 7.606 21.519 1.00 71.38 503 ALA A C 1
ATOM 3639 O O . ALA A 1 503 ? -17.428 7.191 20.948 1.00 71.38 503 ALA A O 1
ATOM 3640 N N . PRO A 1 504 ? -16.499 8.237 22.709 1.00 63.28 504 PRO A N 1
ATOM 3641 C CA . PRO A 1 504 ? -17.759 8.375 23.428 1.00 63.28 504 PRO A CA 1
ATOM 3642 C C . PRO A 1 504 ? -18.497 9.699 23.158 1.00 63.28 504 PRO A C 1
ATOM 3644 O O . PRO A 1 504 ? -19.503 9.955 23.805 1.00 63.28 504 PRO A O 1
ATOM 3647 N N . LEU A 1 505 ? -18.053 10.533 22.203 1.00 61.50 505 LEU A N 1
ATOM 3648 C CA . LEU A 1 505 ? -18.766 11.760 21.782 1.00 61.50 505 LEU A CA 1
ATOM 3649 C C . LEU A 1 505 ? -19.995 11.489 20.896 1.00 61.50 505 LEU A C 1
ATOM 3651 O O . LEU A 1 505 ? -20.505 12.388 20.233 1.00 61.50 505 LEU A O 1
ATOM 3655 N N . ALA A 1 506 ? -20.467 10.250 20.849 1.00 59.16 506 ALA A N 1
ATOM 3656 C CA . ALA A 1 506 ? -21.746 9.964 20.244 1.00 59.16 506 ALA A CA 1
ATOM 3657 C C . ALA A 1 506 ? -22.845 10.423 21.204 1.00 59.16 506 ALA A C 1
ATOM 3659 O O . ALA A 1 506 ? -23.112 9.749 22.199 1.00 59.16 506 ALA A O 1
ATOM 3660 N N . ASP A 1 507 ? -23.446 11.579 20.920 1.00 61.28 507 ASP A N 1
ATOM 3661 C CA . ASP A 1 507 ? -24.653 12.029 21.608 1.00 61.28 507 ASP A CA 1
ATOM 3662 C C . ASP A 1 507 ? -25.644 10.863 21.705 1.00 61.28 507 ASP A C 1
ATOM 3664 O O . ASP A 1 507 ? -25.784 10.084 20.757 1.00 61.28 507 ASP A O 1
ATOM 3668 N N . ALA A 1 508 ? -26.274 10.704 22.871 1.00 57.81 508 ALA A N 1
ATOM 3669 C CA . ALA A 1 508 ? -27.184 9.604 23.169 1.00 57.81 508 ALA A CA 1
ATOM 3670 C C . ALA A 1 508 ? -28.437 9.694 22.281 1.00 57.81 508 ALA A C 1
ATOM 3672 O O . ALA A 1 508 ? -29.473 10.223 22.678 1.00 57.81 508 ALA A O 1
ATOM 3673 N N . VAL A 1 509 ? -28.319 9.212 21.047 1.00 65.25 509 VAL A N 1
ATOM 3674 C CA . VAL A 1 509 ? -29.432 9.055 20.119 1.00 65.25 509 VAL A CA 1
ATOM 3675 C C . VAL A 1 509 ? -30.209 7.806 20.550 1.00 65.25 509 VAL A C 1
ATOM 3677 O O . VAL A 1 509 ? -29.583 6.766 20.776 1.00 65.25 509 VAL A O 1
ATOM 3680 N N . PRO A 1 510 ? -31.547 7.885 20.680 1.00 66.88 510 PRO A N 1
ATOM 3681 C CA . PRO A 1 510 ? -32.389 6.718 20.930 1.00 66.88 510 PRO A CA 1
ATOM 3682 C C . PRO A 1 510 ? -32.066 5.577 19.952 1.00 66.88 510 PRO A C 1
ATOM 3684 O O . PRO A 1 510 ? -31.871 5.820 18.762 1.00 66.88 510 PRO A O 1
ATOM 3687 N N . GLU A 1 511 ? -32.010 4.331 20.436 1.00 66.44 511 GLU A N 1
ATOM 3688 C CA . GLU A 1 511 ? -31.667 3.156 19.608 1.00 66.44 511 GLU A CA 1
ATOM 3689 C C . GLU A 1 511 ? -32.632 2.932 18.428 1.00 66.44 511 GLU A C 1
ATOM 3691 O O . GLU A 1 511 ? -32.259 2.310 17.426 1.00 66.44 511 GLU A O 1
ATOM 3696 N N . GLU A 1 512 ? -33.852 3.468 18.523 1.00 76.06 512 GLU A N 1
ATOM 3697 C CA . GLU A 1 512 ? -34.867 3.456 17.473 1.00 76.06 512 GLU A CA 1
ATOM 3698 C C . GLU A 1 512 ? -34.398 4.262 16.249 1.00 76.06 512 GLU A C 1
ATOM 3700 O O . GLU A 1 512 ? -34.595 5.469 16.141 1.00 76.06 512 GLU A O 1
ATOM 3705 N N . GLY A 1 513 ? -33.753 3.569 15.307 1.00 84.31 513 GLY A N 1
ATOM 3706 C CA . GLY A 1 513 ? -33.306 4.135 14.030 1.00 84.31 513 GLY A CA 1
ATOM 3707 C C . GLY A 1 513 ? -31.813 3.988 13.743 1.00 84.31 513 GLY A C 1
ATOM 3708 O O . GLY A 1 513 ? -31.366 4.391 12.666 1.00 84.31 513 GLY A O 1
ATOM 3709 N N . LEU A 1 514 ? -31.029 3.393 14.649 1.00 89.62 514 LEU A N 1
ATOM 3710 C CA . LEU A 1 514 ? -29.621 3.112 14.369 1.00 89.62 514 LEU A CA 1
ATOM 3711 C C . LEU A 1 514 ? -29.484 2.076 13.247 1.00 89.62 514 LEU A C 1
ATOM 3713 O O . LEU A 1 514 ? -30.151 1.041 13.237 1.00 89.62 514 LEU A O 1
ATOM 3717 N N . SER A 1 515 ? -28.568 2.331 12.313 1.00 93.25 515 SER A N 1
ATOM 3718 C CA . SER A 1 515 ? -28.209 1.344 11.297 1.00 93.25 515 SER A CA 1
ATOM 3719 C C . SER A 1 515 ? -27.518 0.131 11.930 1.00 93.25 515 SER A C 1
ATOM 3721 O O . SER A 1 515 ? -26.933 0.222 13.012 1.00 93.25 515 SER A O 1
ATOM 3723 N N . SER A 1 516 ? -27.525 -1.013 11.241 1.00 93.88 516 SER A N 1
ATOM 3724 C CA . SER A 1 516 ? -26.834 -2.225 11.706 1.00 93.88 516 SER A CA 1
ATOM 3725 C C . SER A 1 516 ? -25.341 -1.987 11.974 1.00 93.88 516 SER A C 1
ATOM 3727 O O . SER A 1 516 ? -24.801 -2.506 12.951 1.00 93.88 516 SER A O 1
ATOM 3729 N N . ALA A 1 517 ? -24.691 -1.155 11.155 1.00 94.62 517 ALA A N 1
ATOM 3730 C CA . ALA A 1 517 ? -23.297 -0.756 11.325 1.00 94.62 517 ALA A CA 1
ATOM 3731 C C . ALA A 1 517 ? -23.090 0.084 12.597 1.00 94.62 517 ALA A C 1
ATOM 3733 O O . ALA A 1 517 ? -22.180 -0.192 13.383 1.00 94.62 517 ALA A O 1
ATOM 3734 N N . SER A 1 518 ? -23.963 1.065 12.848 1.00 92.62 518 SER A N 1
ATOM 3735 C CA . SER A 1 518 ? -23.939 1.858 14.083 1.00 92.62 518 SER A CA 1
ATOM 3736 C C . SER A 1 518 ? -24.176 0.993 15.321 1.00 92.62 518 SER A C 1
ATOM 3738 O O . SER A 1 518 ? -23.450 1.120 16.303 1.00 92.62 518 SER A O 1
ATOM 3740 N N . GLN A 1 519 ? -25.133 0.062 15.268 1.00 92.56 519 GLN A N 1
ATOM 3741 C CA . GLN A 1 519 ? -25.407 -0.884 16.355 1.00 92.56 519 GLN A CA 1
ATOM 3742 C C . GLN A 1 519 ? -24.227 -1.828 16.619 1.00 92.56 519 GLN A C 1
ATOM 3744 O O . GLN A 1 519 ? -23.948 -2.179 17.766 1.00 92.56 519 GLN A O 1
ATOM 3749 N N . GLN A 1 520 ? -23.534 -2.286 15.573 1.00 94.38 520 GLN A N 1
ATOM 3750 C CA . GLN A 1 520 ? -22.318 -3.086 15.723 1.00 94.38 520 GLN A CA 1
ATOM 3751 C C . GLN A 1 520 ? -21.214 -2.279 16.413 1.00 94.38 520 GLN A C 1
ATOM 3753 O O . GLN A 1 520 ? -20.603 -2.768 17.365 1.00 94.38 520 GLN A O 1
ATOM 3758 N N . LEU A 1 521 ? -20.972 -1.048 15.957 1.00 92.88 521 LEU A N 1
ATOM 3759 C CA . LEU A 1 521 ? -19.960 -0.183 16.552 1.00 92.88 521 LEU A CA 1
ATOM 3760 C C . LEU A 1 521 ? -20.284 0.141 18.012 1.00 92.88 521 LEU A C 1
ATOM 3762 O O . LEU A 1 521 ? -19.396 0.044 18.855 1.00 92.88 521 LEU A O 1
ATOM 3766 N N . LEU A 1 522 ? -21.546 0.452 18.317 1.00 91.00 522 LEU A N 1
ATOM 3767 C CA . LEU A 1 522 ? -22.010 0.699 19.678 1.00 91.00 522 LEU A CA 1
ATOM 3768 C C . LEU A 1 522 ? -21.738 -0.514 20.572 1.00 91.00 522 LEU A C 1
ATOM 3770 O O . LEU A 1 522 ? -21.084 -0.367 21.596 1.00 91.00 522 LEU A O 1
ATOM 3774 N N . ARG A 1 523 ? -22.113 -1.728 20.142 1.00 91.62 523 ARG A N 1
ATOM 3775 C CA . ARG A 1 523 ? -21.832 -2.970 20.887 1.00 91.62 523 ARG A CA 1
ATOM 3776 C C . ARG A 1 523 ? -20.338 -3.179 21.146 1.00 91.62 523 ARG A C 1
ATOM 3778 O O . ARG A 1 523 ? -19.951 -3.518 22.264 1.00 91.62 523 ARG A O 1
ATOM 3785 N N . LEU A 1 524 ? -19.493 -2.959 20.137 1.00 93.25 524 LEU A N 1
ATOM 3786 C CA . LEU A 1 524 ? -18.036 -3.053 20.282 1.00 93.25 524 LEU A CA 1
ATOM 3787 C C . LEU A 1 524 ? -17.496 -2.018 21.273 1.00 93.25 524 LEU A C 1
ATOM 3789 O O . LEU A 1 524 ? -16.644 -2.356 22.094 1.00 93.25 524 LEU A O 1
ATOM 3793 N N . LEU A 1 525 ? -18.003 -0.785 21.219 1.00 90.12 525 LEU A N 1
ATOM 3794 C CA . LEU A 1 525 ? -17.631 0.294 22.125 1.00 90.12 525 LEU A CA 1
ATOM 3795 C C . LEU A 1 525 ? -18.090 0.024 23.556 1.00 90.12 525 LEU A C 1
ATOM 3797 O O . LEU A 1 525 ? -17.284 0.177 24.464 1.00 90.12 525 LEU A O 1
ATOM 3801 N N . SER A 1 526 ? -19.314 -0.449 23.786 1.00 89.62 526 SER A N 1
ATOM 3802 C CA . SER A 1 526 ? -19.777 -0.825 25.127 1.00 89.62 526 SER A CA 1
ATOM 3803 C C . SER A 1 526 ? -18.900 -1.930 25.722 1.00 89.62 526 SER A C 1
ATOM 3805 O O . SER A 1 526 ? -18.481 -1.835 26.875 1.00 89.62 526 SER A O 1
ATOM 3807 N N . CYS A 1 527 ? -18.544 -2.949 24.928 1.00 89.81 527 CYS A N 1
ATOM 3808 C CA . CYS A 1 527 ? -17.606 -3.989 25.358 1.00 89.81 527 CYS A CA 1
ATOM 3809 C C . CYS A 1 527 ? -16.207 -3.425 25.649 1.00 89.81 527 CYS A C 1
ATOM 3811 O O . CYS A 1 527 ? -15.618 -3.755 26.679 1.00 89.81 527 CYS A O 1
ATOM 3813 N N . ALA A 1 528 ? -15.687 -2.560 24.774 1.00 89.88 528 ALA A N 1
ATOM 3814 C CA . ALA A 1 528 ? -14.407 -1.887 24.973 1.00 89.88 528 ALA A CA 1
ATOM 3815 C C . ALA A 1 528 ? -14.413 -1.054 26.261 1.00 89.88 528 ALA A C 1
ATOM 3817 O O . ALA A 1 528 ? -13.484 -1.154 27.053 1.00 89.88 528 ALA A O 1
ATOM 3818 N N . ALA A 1 529 ? -15.487 -0.306 26.516 1.00 88.12 529 ALA A N 1
ATOM 3819 C CA . ALA A 1 529 ? -15.666 0.518 27.702 1.00 88.12 529 ALA A CA 1
ATOM 3820 C C . ALA A 1 529 ? -15.559 -0.315 28.981 1.00 88.12 529 ALA A C 1
ATOM 3822 O O . ALA A 1 529 ? -14.763 0.013 29.858 1.00 88.12 529 ALA A O 1
ATOM 3823 N N . SER A 1 530 ? -16.294 -1.432 29.065 1.00 89.06 530 SER A N 1
ATOM 3824 C CA . SER A 1 530 ? -16.240 -2.338 30.221 1.00 89.06 530 SER A CA 1
ATOM 3825 C C . SER A 1 530 ? -14.838 -2.911 30.457 1.00 89.06 530 SER A C 1
ATOM 3827 O O . SER A 1 530 ? -14.448 -3.164 31.594 1.00 89.06 530 SER A O 1
ATOM 3829 N N . ASP A 1 531 ? -14.064 -3.093 29.388 1.00 89.38 531 ASP A N 1
ATOM 3830 C CA . ASP A 1 531 ? -12.726 -3.673 29.438 1.00 89.38 531 ASP A CA 1
ATOM 3831 C C . ASP A 1 531 ? -11.598 -2.661 29.685 1.00 89.38 531 ASP A C 1
ATOM 3833 O O . ASP A 1 531 ? -10.548 -3.038 30.228 1.00 89.38 531 ASP A O 1
ATOM 3837 N N . TRP A 1 532 ? -11.778 -1.419 29.229 1.00 89.31 532 TRP A N 1
ATOM 3838 C CA . TRP A 1 532 ? -10.783 -0.345 29.250 1.00 89.31 532 TRP A CA 1
ATOM 3839 C C . TRP A 1 532 ? -10.937 0.535 30.488 1.00 89.31 532 TRP A C 1
ATOM 3841 O O . TRP A 1 532 ? -9.926 0.878 31.096 1.00 89.31 532 TRP A O 1
ATOM 3851 N N . LEU A 1 533 ? -12.170 0.846 30.906 1.00 88.69 533 LEU A N 1
ATOM 3852 C CA . LEU A 1 533 ? -12.440 1.724 32.049 1.00 88.69 533 LEU A CA 1
ATOM 3853 C C . LEU A 1 533 ? -11.723 1.298 33.333 1.00 88.69 533 LEU A C 1
ATOM 3855 O O . LEU A 1 533 ? -11.121 2.172 33.946 1.00 88.69 533 LEU A O 1
ATOM 3859 N N . PRO A 1 534 ? -11.697 0.012 33.742 1.00 89.31 534 PRO A N 1
ATOM 3860 C CA . PRO A 1 534 ? -10.976 -0.377 34.954 1.00 89.31 534 PRO A CA 1
ATOM 3861 C C . PRO A 1 534 ? -9.473 -0.097 34.863 1.00 89.31 534 PRO A C 1
ATOM 3863 O O . PRO A 1 534 ? -8.873 0.344 35.834 1.00 89.31 534 PRO A O 1
ATOM 3866 N N . VAL A 1 535 ? -8.872 -0.312 33.686 1.00 86.44 535 VAL A N 1
ATOM 3867 C CA . VAL A 1 535 ? -7.439 -0.068 33.450 1.00 86.44 535 VAL A CA 1
ATOM 3868 C C . VAL A 1 535 ? -7.142 1.429 33.506 1.00 86.44 535 VAL A C 1
ATOM 3870 O O . VAL A 1 535 ? -6.190 1.843 34.160 1.00 86.44 535 VAL A O 1
ATOM 3873 N N . VAL A 1 536 ? -7.979 2.242 32.858 1.00 83.25 536 VAL A N 1
ATOM 3874 C CA . VAL A 1 536 ? -7.833 3.702 32.849 1.00 83.25 536 VAL A CA 1
ATOM 3875 C C . VAL A 1 536 ? -8.085 4.279 34.246 1.00 83.25 536 VAL A C 1
ATOM 3877 O O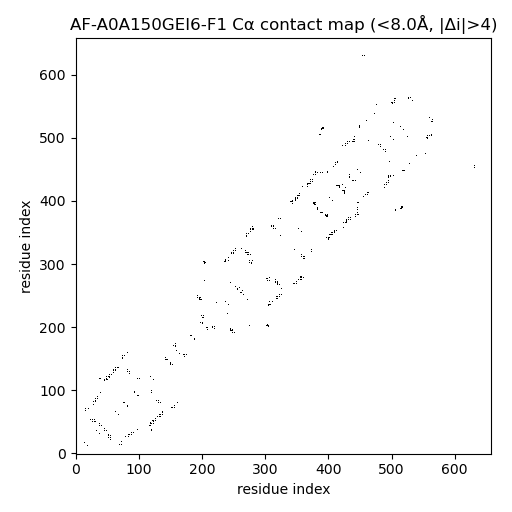 . VAL A 1 536 ? -7.299 5.091 34.716 1.00 83.25 536 VAL A O 1
ATOM 3880 N N . ALA A 1 537 ? -9.127 3.828 34.948 1.00 86.50 537 ALA A N 1
ATOM 3881 C CA . ALA A 1 537 ? -9.435 4.260 36.309 1.00 86.50 537 ALA A CA 1
ATOM 3882 C C . ALA A 1 537 ? -8.323 3.880 37.293 1.00 86.50 537 ALA A C 1
ATOM 3884 O O . ALA A 1 537 ? -7.928 4.708 38.105 1.00 86.50 537 ALA A O 1
ATOM 3885 N N . GLN A 1 538 ? -7.775 2.665 37.195 1.00 85.69 538 GLN A N 1
ATOM 3886 C CA . GLN A 1 538 ? -6.633 2.257 38.010 1.00 85.69 538 GLN A CA 1
ATOM 3887 C C . GLN A 1 538 ? -5.414 3.143 37.738 1.00 85.69 538 GLN A C 1
ATOM 3889 O O . GLN A 1 538 ? -4.801 3.614 38.687 1.00 85.69 538 GLN A O 1
ATOM 3894 N N . ALA A 1 539 ? -5.108 3.436 36.469 1.00 82.62 539 ALA A N 1
ATOM 3895 C CA . ALA A 1 539 ? -4.019 4.345 36.119 1.00 82.62 539 ALA A CA 1
ATOM 3896 C C . ALA A 1 539 ? -4.225 5.759 36.698 1.00 82.62 539 ALA A C 1
ATOM 3898 O O . ALA A 1 539 ? -3.272 6.351 37.191 1.00 82.62 539 ALA A O 1
ATOM 3899 N N . VAL A 1 540 ? -5.464 6.273 36.705 1.00 80.00 540 VAL A N 1
ATOM 3900 C CA . VAL A 1 540 ? -5.802 7.562 37.341 1.00 80.00 540 VAL A CA 1
ATOM 3901 C C . VAL A 1 540 ? -5.643 7.515 38.862 1.00 80.00 540 VAL A C 1
ATOM 3903 O O . VAL A 1 540 ? -5.166 8.477 39.459 1.00 80.00 540 VAL A O 1
ATOM 3906 N N . LEU A 1 541 ? -6.046 6.417 39.505 1.00 83.12 541 LEU A N 1
ATOM 3907 C CA . LEU A 1 541 ? -5.980 6.271 40.962 1.00 83.12 541 LEU A CA 1
ATOM 3908 C C . LEU A 1 541 ? -4.556 6.028 41.477 1.00 83.12 541 LEU A C 1
ATOM 3910 O O . LEU A 1 541 ? -4.250 6.428 42.594 1.00 83.12 541 LEU A O 1
ATOM 3914 N N . SER A 1 542 ? -3.694 5.394 40.679 1.00 81.75 542 SER A N 1
ATOM 3915 C CA . SER A 1 542 ? -2.286 5.136 41.014 1.00 81.75 542 SER A CA 1
ATOM 3916 C C . SER A 1 542 ? -1.369 6.352 40.835 1.00 81.75 542 SER A C 1
ATOM 3918 O O . SER A 1 542 ? -0.175 6.258 41.099 1.00 81.75 542 SER A O 1
ATOM 3920 N N . ALA A 1 543 ? -1.901 7.490 40.388 1.00 76.06 543 ALA A N 1
ATOM 3921 C CA . ALA A 1 543 ? -1.160 8.737 40.297 1.00 76.06 543 ALA A CA 1
ATOM 3922 C C . ALA A 1 543 ? -0.991 9.377 41.687 1.00 76.06 543 ALA A C 1
ATOM 3924 O O . ALA A 1 543 ? -1.903 10.035 42.211 1.00 76.06 543 ALA A O 1
ATOM 3925 N N . ASP A 1 544 ? 0.187 9.171 42.278 1.00 69.94 544 ASP A N 1
ATOM 3926 C CA . ASP A 1 544 ? 0.524 9.587 43.647 1.00 69.94 544 ASP A CA 1
ATOM 3927 C C . ASP A 1 544 ? 0.637 11.114 43.832 1.00 69.94 544 ASP A C 1
ATOM 3929 O O . ASP A 1 544 ? 0.551 11.604 44.959 1.00 69.94 544 ASP A O 1
ATOM 3933 N N . SER A 1 545 ? 0.774 11.900 42.758 1.00 65.69 545 SER A N 1
ATOM 3934 C CA . SER A 1 545 ? 0.939 13.354 42.856 1.00 65.69 545 SER A CA 1
ATOM 3935 C C . SER A 1 545 ? -0.394 14.104 42.667 1.00 65.69 545 SER A C 1
ATOM 3937 O O . SER A 1 545 ? -1.137 13.919 41.701 1.00 65.69 545 SER A O 1
ATOM 3939 N N . ALA A 1 546 ? -0.731 14.976 43.622 1.00 58.81 546 ALA A N 1
ATOM 3940 C CA . ALA A 1 546 ? -1.915 15.835 43.536 1.00 58.81 546 ALA A CA 1
ATOM 3941 C C . ALA A 1 546 ? -1.749 16.976 42.509 1.00 58.81 546 ALA A C 1
ATOM 3943 O O . ALA A 1 546 ? -2.750 17.482 42.008 1.00 58.81 546 ALA A O 1
ATOM 3944 N N . GLU A 1 547 ? -0.508 17.347 42.170 1.00 62.88 547 GLU A N 1
ATOM 3945 C CA . GLU A 1 547 ? -0.192 18.411 41.205 1.00 62.88 547 GLU A CA 1
ATOM 3946 C C . GLU A 1 547 ? -0.282 17.955 39.735 1.00 62.88 547 GLU A C 1
ATOM 3948 O O . GLU A 1 547 ? -0.598 18.770 38.871 1.00 62.88 547 GLU A O 1
ATOM 3953 N N . GLU A 1 548 ? -0.104 16.662 39.424 1.00 54.88 548 GLU A N 1
ATOM 3954 C CA . GLU A 1 548 ? -0.242 16.143 38.046 1.00 54.88 548 GLU A CA 1
ATOM 3955 C C . GLU A 1 548 ? -1.686 15.773 37.674 1.00 54.88 548 GLU A C 1
ATOM 3957 O O . GLU A 1 548 ? -1.969 15.458 36.515 1.00 54.88 548 GLU A O 1
ATOM 3962 N N . ARG A 1 549 ? -2.636 15.851 38.617 1.00 60.41 549 ARG A N 1
ATOM 3963 C CA . ARG A 1 549 ? -4.079 15.707 38.345 1.00 60.41 549 ARG A CA 1
ATOM 3964 C C . ARG A 1 549 ? -4.620 16.973 37.686 1.00 60.41 549 ARG A C 1
ATOM 3966 O O . ARG A 1 549 ? -5.499 17.651 38.215 1.00 60.41 549 ARG A O 1
ATOM 3973 N N . SER A 1 550 ? -4.076 17.311 36.521 1.00 60.75 550 SER A N 1
ATOM 3974 C CA . SER A 1 550 ? -4.602 18.397 35.704 1.00 60.75 550 SER A CA 1
ATOM 3975 C C . SER A 1 550 ? -6.076 18.127 35.368 1.00 60.75 550 SER A C 1
ATOM 3977 O O . SER A 1 550 ? -6.507 16.980 35.207 1.00 60.75 550 SER A O 1
ATOM 3979 N N . ALA A 1 551 ? -6.861 19.199 35.245 1.00 58.22 551 ALA A N 1
ATOM 3980 C CA . ALA A 1 551 ? -8.317 19.165 35.091 1.00 58.22 551 ALA A CA 1
ATOM 3981 C C . ALA A 1 551 ? -8.840 18.404 33.844 1.00 58.22 551 ALA A C 1
ATOM 3983 O O . ALA A 1 551 ? -10.049 18.245 33.690 1.00 58.22 551 ALA A O 1
ATOM 3984 N N . GLY A 1 552 ? -7.964 17.926 32.949 1.00 62.34 552 GLY A N 1
ATOM 3985 C CA . GLY A 1 552 ? -8.340 17.277 31.687 1.00 62.34 552 GLY A CA 1
ATOM 3986 C C . GLY A 1 552 ? -8.512 15.751 31.734 1.00 62.34 552 GLY A C 1
ATOM 3987 O O . GLY A 1 552 ? -9.211 15.186 30.894 1.00 62.34 552 GLY A O 1
ATOM 3988 N N . VAL A 1 553 ? -7.900 15.060 32.699 1.00 64.12 553 VAL A N 1
ATOM 3989 C CA . VAL A 1 553 ? -7.815 13.583 32.721 1.00 64.12 553 VAL A CA 1
ATOM 3990 C C . VAL A 1 553 ? -9.128 12.842 33.062 1.00 64.12 553 VAL A C 1
ATOM 3992 O O . VAL A 1 553 ? -9.340 11.758 32.516 1.00 64.12 553 VAL A O 1
ATOM 3995 N N . PRO A 1 554 ? -10.057 13.366 33.890 1.00 70.19 554 PRO A N 1
ATOM 3996 C CA . PRO A 1 554 ? -11.308 12.658 34.189 1.00 70.19 554 PRO A CA 1
ATOM 3997 C C . PRO A 1 554 ? -12.287 12.605 33.004 1.00 70.19 554 PRO A C 1
ATOM 3999 O O . PRO A 1 554 ? -13.190 11.768 32.989 1.00 70.19 554 PRO A O 1
ATOM 4002 N N . LEU A 1 555 ? -12.130 13.486 32.008 1.00 77.19 555 LEU A N 1
ATOM 4003 C CA . LEU A 1 555 ? -13.092 13.672 30.916 1.00 77.19 555 LEU A CA 1
ATOM 4004 C C . LEU A 1 555 ? -13.350 12.396 30.093 1.00 77.19 555 LEU A C 1
ATOM 4006 O O . LEU A 1 555 ? -14.521 12.060 29.919 1.00 77.19 555 LEU A O 1
ATOM 4010 N N . PRO A 1 556 ? -12.333 11.644 29.615 1.00 75.38 556 PRO A N 1
ATOM 4011 C CA . PRO A 1 556 ? -12.566 10.373 28.934 1.00 75.38 556 PRO A CA 1
ATOM 4012 C C . PRO A 1 556 ? -13.346 9.378 29.796 1.00 75.38 556 PRO A C 1
ATOM 4014 O O . PRO A 1 556 ? -14.330 8.819 29.324 1.00 75.38 556 PRO A O 1
ATOM 4017 N N . ILE A 1 557 ? -12.962 9.190 31.065 1.00 81.81 557 ILE A N 1
ATOM 4018 C CA . ILE A 1 557 ? -13.646 8.252 31.973 1.00 81.81 557 ILE A CA 1
ATOM 4019 C C . ILE A 1 557 ? -15.127 8.614 32.089 1.00 81.81 557 ILE A C 1
ATOM 4021 O O . ILE A 1 557 ? -15.981 7.746 31.929 1.00 81.81 557 ILE A O 1
ATOM 4025 N N . LEU A 1 558 ? -15.435 9.894 32.317 1.00 83.69 558 LEU A N 1
ATOM 4026 C CA . LEU A 1 558 ? -16.813 10.369 32.428 1.00 83.69 558 LEU A CA 1
ATOM 4027 C C . LEU A 1 558 ? -17.604 10.129 31.139 1.00 83.69 558 LEU A C 1
ATOM 4029 O O . LEU A 1 558 ? -18.717 9.615 31.203 1.00 83.69 558 LEU A O 1
ATOM 4033 N N . LYS A 1 559 ? -17.020 10.422 29.973 1.00 84.06 559 LYS A N 1
ATOM 4034 C CA . LYS A 1 559 ? -17.652 10.178 28.670 1.00 84.06 559 LYS A CA 1
ATOM 4035 C C . LYS A 1 559 ? -17.938 8.686 28.433 1.00 84.06 559 LYS A C 1
ATOM 4037 O O . LYS A 1 559 ? -19.027 8.319 28.004 1.00 84.06 559 LYS A O 1
ATOM 4042 N N . TRP A 1 560 ? -16.994 7.803 28.756 1.00 84.31 560 TRP A N 1
ATOM 4043 C CA . TRP A 1 560 ? -17.185 6.351 28.645 1.00 84.31 560 TRP A CA 1
ATOM 4044 C C . TRP A 1 560 ? -18.225 5.810 29.641 1.00 84.31 560 TRP A C 1
ATOM 4046 O O . TRP A 1 560 ? -18.992 4.913 29.294 1.00 84.31 560 TRP A O 1
ATOM 4056 N N . LEU A 1 561 ? -18.291 6.359 30.860 1.00 86.56 561 LEU A N 1
ATOM 4057 C CA . LEU A 1 561 ? -19.338 6.027 31.832 1.00 86.56 561 LEU A CA 1
ATOM 4058 C C . LEU A 1 561 ? -20.721 6.488 31.358 1.00 86.56 561 LEU A C 1
ATOM 4060 O O . LEU A 1 561 ? -21.684 5.739 31.497 1.00 86.56 561 LEU A O 1
ATOM 4064 N N . GLN A 1 562 ? -20.817 7.679 30.760 1.00 84.62 562 GLN A N 1
ATOM 4065 C CA . GLN A 1 562 ? -22.050 8.177 30.143 1.00 84.62 562 GLN A CA 1
ATOM 4066 C C . GLN A 1 562 ? -22.505 7.273 28.996 1.00 84.62 562 GLN A C 1
ATOM 4068 O O . GLN A 1 562 ? -23.679 6.913 28.941 1.00 84.62 562 GLN A O 1
ATOM 4073 N N . LEU A 1 563 ? -21.578 6.837 28.135 1.00 83.31 563 LEU A N 1
ATOM 4074 C CA . LEU A 1 563 ? -21.873 5.883 27.066 1.00 83.31 563 LEU A CA 1
ATOM 4075 C C . LEU A 1 563 ? -22.431 4.566 27.626 1.00 83.31 563 LEU A C 1
ATOM 4077 O O . LEU A 1 563 ? -23.457 4.083 27.151 1.00 83.31 563 LEU A O 1
ATOM 4081 N N . LEU A 1 564 ? -21.788 3.991 28.648 1.00 85.62 564 LEU A N 1
ATOM 4082 C CA . LEU A 1 564 ? -22.273 2.768 29.292 1.00 85.62 564 LEU A CA 1
ATOM 4083 C C . LEU A 1 564 ? -23.647 2.961 29.940 1.00 85.62 564 LEU A C 1
ATOM 4085 O O . LEU A 1 564 ? -24.509 2.100 29.787 1.00 85.62 564 LEU A O 1
ATOM 4089 N N . ALA A 1 565 ? -23.868 4.086 30.623 1.00 85.62 565 ALA A N 1
ATOM 4090 C CA . ALA A 1 565 ? -25.156 4.409 31.226 1.00 85.62 565 ALA A CA 1
ATOM 4091 C C . ALA A 1 565 ? -26.263 4.526 30.165 1.00 85.62 565 ALA A C 1
ATOM 4093 O O . ALA A 1 565 ? -27.337 3.955 30.347 1.00 85.62 565 ALA A O 1
ATOM 4094 N N . ALA A 1 566 ? -25.982 5.188 29.038 1.00 82.81 566 ALA A N 1
ATOM 4095 C CA . ALA A 1 566 ? -26.907 5.291 27.913 1.00 82.81 566 ALA A CA 1
ATOM 4096 C C . ALA A 1 566 ? -27.227 3.913 27.310 1.00 82.81 566 ALA A C 1
ATOM 4098 O O . ALA A 1 566 ? -28.394 3.602 27.088 1.00 82.81 566 ALA A O 1
ATOM 4099 N N . CYS A 1 567 ? -26.220 3.050 27.131 1.00 82.06 567 CYS A N 1
ATOM 4100 C CA . CYS A 1 567 ? -26.426 1.681 26.643 1.00 82.06 567 CYS A CA 1
ATOM 4101 C C . CYS A 1 567 ? -27.292 0.849 27.601 1.00 82.06 567 CYS A C 1
ATOM 4103 O O . CYS A 1 567 ? -28.137 0.081 27.155 1.00 82.06 567 CYS A O 1
ATOM 4105 N N . CYS A 1 568 ? -27.100 0.994 28.916 1.00 84.44 568 CYS A N 1
ATOM 4106 C CA . CYS A 1 568 ? -27.923 0.312 29.916 1.00 84.44 568 CYS A CA 1
ATOM 4107 C C . CYS A 1 568 ? -29.371 0.822 29.925 1.00 84.44 568 CYS A C 1
ATOM 4109 O O . CYS A 1 568 ? -30.286 0.031 30.128 1.00 84.44 568 CYS A O 1
ATOM 4111 N N . ALA A 1 569 ? -29.579 2.123 29.704 1.00 82.69 569 ALA A N 1
ATOM 4112 C CA . ALA A 1 569 ? -30.908 2.728 29.657 1.00 82.69 569 ALA A CA 1
ATOM 4113 C C . ALA A 1 569 ? -31.687 2.368 28.382 1.00 82.69 569 ALA A C 1
ATOM 4115 O O . ALA A 1 569 ? -32.914 2.324 28.414 1.00 82.69 569 ALA A O 1
ATOM 4116 N N . ALA A 1 570 ? -30.985 2.114 27.275 1.00 76.50 570 ALA A N 1
ATOM 4117 C CA . ALA A 1 570 ? -31.601 1.803 25.991 1.00 76.50 570 ALA A CA 1
ATOM 4118 C C . ALA A 1 570 ? -32.092 0.353 25.866 1.00 76.50 570 ALA A C 1
ATOM 4120 O O . ALA A 1 570 ? -32.924 0.091 25.005 1.00 76.50 570 ALA A O 1
ATOM 4121 N N . GLN A 1 571 ? -31.633 -0.575 26.721 1.00 75.19 571 GLN A N 1
ATOM 4122 C CA . GLN A 1 571 ? -32.063 -1.974 26.647 1.00 75.19 571 GLN A CA 1
ATOM 4123 C C . GLN A 1 571 ? -33.589 -2.070 26.820 1.00 75.19 571 GLN A C 1
ATOM 4125 O O . GLN A 1 571 ? -34.086 -1.802 27.920 1.00 75.19 571 GLN A O 1
ATOM 4130 N N . PRO A 1 572 ? -34.340 -2.452 25.763 1.00 68.38 572 PRO A N 1
ATOM 4131 C CA . PRO A 1 572 ? -35.793 -2.511 25.808 1.00 68.38 572 PRO A CA 1
ATOM 4132 C C . PRO A 1 572 ? -36.192 -3.460 26.922 1.00 68.38 572 PRO A C 1
ATOM 4134 O O . PRO A 1 572 ? -35.743 -4.607 26.926 1.00 68.38 572 PRO A O 1
ATOM 4137 N N . GLY A 1 573 ? -36.966 -2.941 27.880 1.00 64.81 573 GLY A N 1
ATOM 4138 C CA . GLY A 1 573 ? -37.240 -3.570 29.165 1.00 64.81 573 GLY A CA 1
ATOM 4139 C C . GLY A 1 573 ? -37.420 -5.073 29.039 1.00 64.81 573 GLY A C 1
ATOM 4140 O O . GLY A 1 573 ? -38.490 -5.538 28.652 1.00 64.81 573 GLY A O 1
ATOM 4141 N N . MET A 1 574 ? -36.368 -5.821 29.393 1.00 60.09 574 MET A N 1
ATOM 4142 C CA . MET A 1 574 ? -36.498 -7.217 29.783 1.00 60.09 574 MET A CA 1
ATOM 4143 C C . MET A 1 574 ? -37.632 -7.215 30.806 1.00 60.09 574 MET A C 1
ATOM 4145 O O . MET A 1 574 ? -37.451 -6.602 31.865 1.00 60.09 574 MET A O 1
ATOM 4149 N N . PRO A 1 575 ? -38.818 -7.772 30.480 1.00 58.72 575 PRO A N 1
ATOM 4150 C CA . PRO A 1 575 ? -39.940 -7.756 31.399 1.00 58.72 575 PRO A CA 1
ATOM 4151 C C . PRO A 1 575 ? -39.404 -8.390 32.664 1.00 58.72 575 PRO A C 1
ATOM 4153 O O . PRO A 1 575 ? -38.884 -9.502 32.586 1.00 58.72 575 PRO A O 1
ATOM 4156 N N . ALA A 1 576 ? -39.406 -7.629 33.763 1.00 51.97 576 ALA A N 1
ATOM 4157 C CA . ALA A 1 576 ? -38.786 -8.024 35.013 1.00 51.97 576 ALA A CA 1
ATOM 4158 C C . ALA A 1 576 ? -39.231 -9.453 35.313 1.00 51.97 576 ALA A C 1
ATOM 4160 O O . ALA A 1 576 ? -40.382 -9.679 35.695 1.00 51.97 576 ALA A O 1
ATOM 4161 N N . SER A 1 577 ? -38.352 -10.425 35.040 1.00 50.16 577 SER A N 1
ATOM 4162 C CA . SER A 1 577 ? -38.641 -11.813 35.330 1.00 50.16 577 SER A CA 1
ATOM 4163 C C . SER A 1 577 ? -38.688 -11.829 36.838 1.00 50.16 577 SER A C 1
ATOM 4165 O O . SER A 1 577 ? -37.651 -11.720 37.499 1.00 50.16 577 SER A O 1
ATOM 4167 N N . SER A 1 578 ? -39.905 -11.818 37.370 1.00 48.75 578 SER A N 1
ATOM 4168 C CA . SER A 1 578 ? -40.121 -11.914 38.798 1.00 48.75 578 SER A CA 1
ATOM 4169 C C . SER A 1 578 ? -39.307 -13.124 39.249 1.00 48.75 578 SER A C 1
ATOM 4171 O O . SER A 1 578 ? -39.396 -14.165 38.586 1.00 48.75 578 SER A O 1
ATOM 4173 N N . PRO A 1 579 ? -38.439 -12.989 40.268 1.00 53.94 579 PRO A N 1
ATOM 4174 C CA . PRO A 1 579 ? -37.664 -14.125 40.744 1.00 53.94 579 PRO A CA 1
ATOM 4175 C C . PRO A 1 579 ? -38.650 -15.274 40.975 1.00 53.94 579 PRO A C 1
ATOM 4177 O O . PRO A 1 579 ? -39.711 -15.015 41.556 1.00 53.94 579 PRO A O 1
ATOM 4180 N N . PRO A 1 580 ? -38.382 -16.495 40.467 1.00 53.28 580 PRO A N 1
ATOM 4181 C CA . PRO A 1 580 ? -39.297 -17.604 40.664 1.00 53.28 580 PRO A CA 1
ATOM 4182 C C . PRO A 1 580 ? -39.542 -17.699 42.163 1.00 53.28 580 PRO A C 1
ATOM 4184 O O . PRO A 1 580 ? -38.593 -17.832 42.940 1.00 53.28 580 PRO A O 1
ATOM 4187 N N . ALA A 1 581 ? -40.803 -17.520 42.561 1.00 55.00 581 ALA A N 1
ATOM 4188 C CA . ALA A 1 581 ? -41.210 -17.679 43.939 1.00 55.00 581 ALA A CA 1
ATOM 4189 C C . ALA A 1 581 ? -40.687 -19.044 44.379 1.00 55.00 581 ALA A C 1
ATOM 4191 O O . ALA A 1 581 ? -41.080 -20.072 43.829 1.00 55.00 581 ALA A O 1
ATOM 4192 N N . TYR A 1 582 ? -39.733 -19.029 45.306 1.00 47.44 582 TYR A N 1
ATOM 4193 C CA . TYR A 1 582 ? -39.207 -20.220 45.940 1.00 47.44 582 TYR A CA 1
ATOM 4194 C C . TYR A 1 582 ? -40.372 -20.837 46.718 1.00 47.44 582 TYR A C 1
ATOM 4196 O O . TYR A 1 582 ? -40.610 -20.501 47.878 1.00 47.44 582 TYR A O 1
ATOM 4204 N N . GLN A 1 583 ? -41.167 -21.678 46.052 1.00 46.50 583 GLN A N 1
ATOM 4205 C CA . GLN A 1 583 ? -42.074 -22.595 46.719 1.00 46.50 583 GLN A CA 1
ATOM 4206 C C . GLN A 1 583 ? -41.186 -23.581 47.465 1.00 46.50 583 GLN A C 1
ATOM 4208 O O . GLN A 1 583 ? -40.674 -24.551 46.910 1.00 46.50 583 GLN A O 1
ATOM 4213 N N . ALA A 1 584 ? -40.961 -23.269 48.737 1.00 50.34 584 ALA A N 1
ATOM 4214 C CA . ALA A 1 584 ? -40.497 -24.217 49.722 1.00 50.34 584 ALA A CA 1
ATOM 4215 C C . ALA A 1 584 ? -41.604 -25.261 49.911 1.00 50.34 584 ALA A C 1
ATOM 4217 O O . ALA A 1 584 ? -42.411 -25.148 50.833 1.00 50.34 584 ALA A O 1
ATOM 4218 N N . ASP A 1 585 ? -41.667 -26.245 49.012 1.00 49.00 585 ASP A N 1
ATOM 4219 C CA . ASP A 1 585 ? -42.445 -27.444 49.269 1.00 49.00 585 ASP A CA 1
ATOM 4220 C C . ASP A 1 585 ? -41.599 -28.417 50.090 1.00 49.00 585 ASP A C 1
ATOM 4222 O O . ASP A 1 585 ? -40.485 -28.817 49.739 1.00 49.00 585 ASP A O 1
ATOM 4226 N N . ARG A 1 586 ? -42.129 -28.704 51.269 1.00 46.84 586 ARG A N 1
ATOM 4227 C CA . ARG A 1 586 ? -41.517 -29.462 52.346 1.00 46.84 586 ARG A CA 1
ATOM 4228 C C . ARG A 1 586 ? -42.220 -30.813 52.337 1.00 46.84 586 ARG A C 1
ATOM 4230 O O . ARG A 1 586 ? -43.226 -30.980 53.013 1.00 46.84 586 ARG A O 1
ATOM 4237 N N . GLY A 1 587 ? -41.694 -31.769 51.575 1.00 39.66 587 GLY A N 1
ATOM 4238 C CA . GLY A 1 587 ? -42.255 -33.117 51.459 1.00 39.66 587 GLY A CA 1
ATOM 4239 C C . GLY A 1 587 ? -41.178 -34.188 51.570 1.00 39.66 587 GLY A C 1
ATOM 4240 O O . GLY A 1 587 ? -40.303 -34.297 50.720 1.00 39.66 587 GLY A O 1
ATOM 4241 N N . ALA A 1 588 ? -41.227 -34.944 52.660 1.00 39.22 588 ALA A N 1
ATOM 4242 C CA . ALA A 1 588 ? -40.271 -35.968 53.046 1.00 39.22 588 ALA A CA 1
ATOM 4243 C C . ALA A 1 588 ? -40.457 -37.312 52.307 1.00 39.22 588 ALA A C 1
ATOM 4245 O O . ALA A 1 588 ? -41.577 -37.698 51.999 1.00 39.22 588 ALA A O 1
ATOM 4246 N N . ALA A 1 589 ? -39.334 -38.032 52.175 1.00 40.19 589 ALA A N 1
ATOM 4247 C CA . ALA A 1 589 ? -39.158 -39.495 52.194 1.00 40.19 589 ALA A CA 1
ATOM 4248 C C . ALA A 1 589 ? -39.922 -40.385 51.181 1.00 40.19 589 ALA A C 1
ATOM 4250 O O . ALA A 1 589 ? -41.125 -40.572 51.290 1.00 40.19 589 ALA A O 1
ATOM 4251 N N . ALA A 1 590 ? -39.194 -41.129 50.331 1.00 35.81 590 ALA A N 1
ATOM 4252 C CA . ALA A 1 590 ? -38.731 -42.498 50.640 1.00 35.81 590 ALA A CA 1
ATOM 4253 C C . ALA A 1 590 ? -38.224 -43.279 49.395 1.00 35.81 590 ALA A C 1
ATOM 4255 O O . ALA A 1 590 ? -38.943 -43.447 48.423 1.00 35.81 590 ALA A O 1
ATOM 4256 N N . ILE A 1 591 ? -36.979 -43.766 49.498 1.00 37.91 591 ILE A N 1
ATOM 4257 C CA . ILE A 1 591 ? -36.479 -45.151 49.307 1.00 37.91 591 ILE A CA 1
ATOM 4258 C C . ILE A 1 591 ? -36.835 -45.976 48.037 1.00 37.91 591 ILE A C 1
ATOM 4260 O O . ILE A 1 591 ? -37.991 -46.264 47.760 1.00 37.91 591 ILE A O 1
ATOM 4264 N N . SER A 1 592 ? -35.761 -46.560 47.467 1.00 36.97 592 SER A N 1
ATOM 4265 C CA . SER A 1 592 ? -35.652 -47.762 46.601 1.00 36.97 592 SER A CA 1
ATOM 4266 C C . SER A 1 592 ? -36.154 -47.670 45.156 1.00 36.97 592 SER A C 1
ATOM 4268 O O . SER A 1 592 ? -37.203 -47.122 44.882 1.00 36.97 592 SER A O 1
ATOM 4270 N N . GLY A 1 593 ? -35.488 -48.252 44.157 1.00 32.22 593 GLY A N 1
ATOM 4271 C CA . GLY A 1 593 ? -34.356 -49.172 44.161 1.00 32.22 593 GLY A CA 1
ATOM 4272 C C . GLY A 1 593 ? -33.905 -49.474 42.725 1.00 32.22 593 GLY A C 1
ATOM 4273 O O . GLY A 1 593 ? -34.595 -49.171 41.755 1.00 32.22 593 GLY A O 1
ATOM 4274 N N . ALA A 1 594 ? -32.709 -50.042 42.615 1.00 43.03 594 ALA A N 1
ATOM 4275 C CA . ALA A 1 594 ? -32.065 -50.472 41.381 1.00 43.03 594 ALA A CA 1
ATOM 4276 C C . ALA A 1 594 ? -32.737 -51.707 40.761 1.00 43.03 594 ALA A C 1
ATOM 4278 O O . ALA A 1 594 ?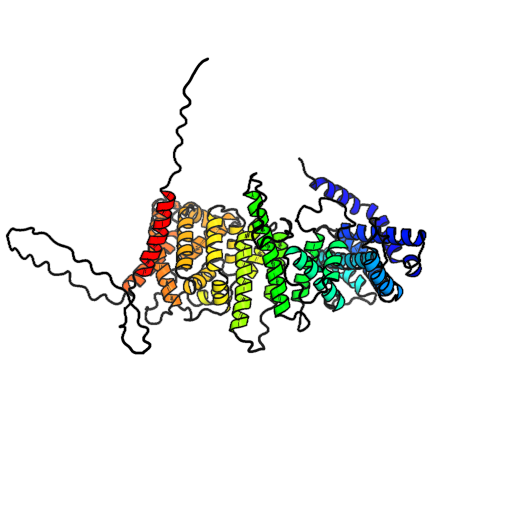 -33.002 -52.638 41.511 1.00 43.03 594 ALA A O 1
ATOM 4279 N N . VAL A 1 595 ? -32.863 -51.777 39.425 1.00 36.09 595 VAL A N 1
ATOM 4280 C CA . VAL A 1 595 ? -32.799 -53.033 38.644 1.00 36.09 595 VAL A CA 1
ATOM 4281 C C . VAL A 1 595 ? -32.271 -52.766 37.218 1.00 36.09 595 VAL A C 1
ATOM 4283 O O . VAL A 1 595 ? -32.670 -51.819 36.552 1.00 36.09 595 VAL A O 1
ATOM 4286 N N . ALA A 1 596 ? -31.342 -53.646 36.838 1.00 35.78 596 ALA A N 1
ATOM 4287 C CA . ALA A 1 596 ? -30.770 -54.061 35.552 1.00 35.78 596 ALA A CA 1
ATOM 4288 C C . ALA A 1 596 ? -31.403 -53.649 34.197 1.00 35.78 596 ALA A C 1
ATOM 4290 O O . ALA A 1 596 ? -32.613 -53.513 34.053 1.00 35.78 596 ALA A O 1
ATOM 4291 N N . GLY A 1 597 ? -30.530 -53.591 33.171 1.00 35.72 597 GLY A N 1
ATOM 4292 C CA . GLY A 1 597 ? -30.866 -53.603 31.731 1.00 35.72 597 GLY A CA 1
ATOM 4293 C C . GLY A 1 597 ? -31.493 -54.932 31.245 1.00 35.72 597 GLY A C 1
ATOM 4294 O O . GLY A 1 597 ? -31.891 -55.721 32.100 1.00 35.72 597 GLY A O 1
ATOM 4295 N N . PRO A 1 598 ? -31.569 -55.248 29.924 1.00 50.75 598 PRO A N 1
ATOM 4296 C CA . PRO A 1 598 ? -30.462 -55.115 28.963 1.00 50.75 598 PRO A CA 1
ATOM 4297 C C . PRO A 1 598 ? -30.833 -54.727 27.501 1.00 50.75 598 PRO A C 1
ATOM 4299 O O . PRO A 1 598 ? -31.985 -54.724 27.085 1.00 50.75 598 PRO A O 1
ATOM 4302 N N . VAL A 1 599 ? -29.778 -54.413 26.736 1.00 42.72 599 VAL A N 1
ATOM 4303 C CA . VAL A 1 599 ? -29.470 -54.811 25.343 1.00 42.72 599 VAL A CA 1
ATOM 4304 C C . VAL A 1 599 ? -30.643 -55.192 24.423 1.00 42.72 599 VAL A C 1
ATOM 4306 O O . VAL A 1 599 ? -31.248 -56.243 24.596 1.00 42.72 599 VAL A O 1
ATOM 4309 N N . ASN A 1 600 ? -30.793 -54.463 23.309 1.00 38.69 600 ASN A N 1
ATOM 4310 C CA . ASN A 1 600 ? -31.043 -55.124 22.029 1.00 38.69 600 ASN A CA 1
ATOM 4311 C C . ASN A 1 600 ? -30.351 -54.432 20.849 1.00 38.69 600 ASN A C 1
ATOM 4313 O O . ASN A 1 600 ? -30.339 -53.213 20.701 1.00 38.69 600 ASN A O 1
ATOM 4317 N N . ARG A 1 601 ? -29.731 -55.304 20.062 1.00 39.91 601 ARG A N 1
ATOM 4318 C CA . ARG A 1 601 ? -28.872 -55.124 18.897 1.00 39.91 601 ARG A CA 1
ATOM 4319 C C . ARG A 1 601 ? -29.740 -55.368 17.663 1.00 39.91 601 ARG A C 1
ATOM 4321 O O . ARG A 1 601 ? -30.466 -56.356 17.644 1.00 39.91 601 ARG A O 1
ATOM 4328 N N . GLY A 1 602 ? -29.649 -54.517 16.647 1.00 34.25 602 GLY A N 1
ATOM 4329 C CA . GLY A 1 602 ? -30.387 -54.687 15.395 1.00 34.25 602 GLY A CA 1
ATOM 4330 C C . GLY A 1 602 ? -29.730 -53.916 14.259 1.00 34.25 602 GLY A C 1
ATOM 4331 O O . GLY A 1 602 ? -30.005 -52.742 14.056 1.00 34.25 602 GLY A O 1
ATOM 4332 N N . GLU A 1 603 ? -28.823 -54.600 13.576 1.00 44.09 603 GLU A N 1
ATOM 4333 C CA . GLU A 1 603 ? -28.158 -54.234 12.326 1.00 44.09 603 GLU A CA 1
ATOM 4334 C C . GLU A 1 603 ? -29.050 -54.685 11.154 1.00 44.09 603 GLU A C 1
ATOM 4336 O O . GLU A 1 603 ? -29.471 -55.839 11.161 1.00 44.09 603 GLU A O 1
ATOM 4341 N N . ALA A 1 604 ? -29.317 -53.828 10.162 1.00 37.41 604 ALA A N 1
ATOM 4342 C CA . ALA A 1 604 ? -29.462 -54.212 8.748 1.00 37.41 604 ALA A CA 1
ATOM 4343 C C . ALA A 1 604 ? -29.662 -52.976 7.853 1.00 37.41 604 ALA A C 1
ATOM 4345 O O . ALA A 1 604 ? -30.430 -52.070 8.165 1.00 37.41 604 ALA A O 1
ATOM 4346 N N . ALA A 1 605 ? -28.939 -52.985 6.737 1.00 41.84 605 ALA A N 1
ATOM 4347 C CA . ALA A 1 605 ? -28.891 -51.983 5.684 1.00 41.84 605 ALA A CA 1
ATOM 4348 C C . ALA A 1 605 ? -29.949 -52.210 4.586 1.00 41.84 605 ALA A C 1
ATOM 4350 O O . ALA A 1 605 ? -30.393 -53.341 4.405 1.00 41.84 605 ALA A O 1
ATOM 4351 N N . ALA A 1 606 ? -30.254 -51.140 3.839 1.00 37.53 606 ALA A N 1
ATOM 4352 C CA . ALA A 1 606 ? -30.638 -51.040 2.413 1.00 37.53 606 ALA A CA 1
ATOM 4353 C C . ALA A 1 606 ? -31.495 -49.766 2.258 1.00 37.53 606 ALA A C 1
ATOM 4355 O O . ALA A 1 606 ? -32.459 -49.578 2.989 1.00 37.53 606 ALA A O 1
ATOM 4356 N N . ASP A 1 607 ? -31.005 -48.748 1.556 1.00 37.34 607 ASP A N 1
ATOM 4357 C CA . ASP A 1 607 ? -31.208 -48.521 0.115 1.00 37.34 607 ASP A CA 1
ATOM 4358 C C . ASP A 1 607 ? -32.624 -48.010 -0.207 1.00 37.34 607 ASP A C 1
ATOM 4360 O O . ASP A 1 607 ? -33.625 -48.612 0.172 1.00 37.34 607 ASP A O 1
ATOM 4364 N N . GLY A 1 608 ? -32.695 -46.862 -0.881 1.00 32.81 608 GLY A N 1
ATOM 4365 C CA . GLY A 1 608 ? -33.957 -46.205 -1.215 1.00 32.81 608 GLY A CA 1
ATOM 4366 C C . GLY A 1 608 ? -33.818 -44.701 -1.419 1.00 32.81 608 GLY A C 1
ATOM 4367 O O . GLY A 1 608 ? -34.019 -43.916 -0.495 1.00 32.81 608 GLY A O 1
ATOM 4368 N N . GLY A 1 609 ? -33.486 -44.305 -2.649 1.00 40.72 609 GLY A N 1
ATOM 4369 C CA . GLY A 1 609 ? -33.656 -42.936 -3.126 1.00 40.72 609 GLY A CA 1
ATOM 4370 C C . GLY A 1 609 ? -35.135 -42.541 -3.206 1.00 40.72 609 GLY A C 1
ATOM 4371 O O . GLY A 1 609 ? -36.000 -43.371 -3.481 1.00 40.72 609 GLY A O 1
ATOM 4372 N N . GLY A 1 610 ? -35.411 -41.259 -2.978 1.00 34.00 610 GLY A N 1
ATOM 4373 C CA . GLY A 1 610 ? -36.756 -40.698 -3.034 1.00 34.00 610 GLY A CA 1
ATOM 4374 C C . GLY A 1 610 ? -36.732 -39.179 -2.927 1.00 34.00 610 GLY A C 1
ATOM 4375 O O . GLY A 1 610 ? -36.608 -38.615 -1.846 1.00 34.00 610 GLY A O 1
ATOM 4376 N N . GLU A 1 611 ? -36.818 -38.544 -4.086 1.00 40.25 611 GLU A N 1
ATOM 4377 C CA . GLU A 1 611 ? -37.091 -37.132 -4.328 1.00 40.25 611 GLU A CA 1
ATOM 4378 C C . GLU A 1 611 ? -38.550 -36.799 -3.964 1.00 40.25 611 GLU A C 1
ATOM 4380 O O . GLU A 1 611 ? -39.442 -37.511 -4.416 1.00 40.25 611 GLU A O 1
ATOM 4385 N N . ALA A 1 612 ? -38.785 -35.750 -3.157 1.00 35.38 612 ALA A N 1
ATOM 4386 C CA . ALA A 1 612 ? -39.905 -34.792 -3.265 1.00 35.38 612 ALA A CA 1
ATOM 4387 C C . ALA A 1 612 ? -40.078 -33.934 -1.988 1.00 35.38 612 ALA A C 1
ATOM 4389 O O . ALA A 1 612 ? -40.343 -34.438 -0.904 1.00 35.38 612 ALA A O 1
ATOM 4390 N N . THR A 1 613 ? -39.932 -32.620 -2.185 1.00 37.94 613 THR A N 1
ATOM 4391 C CA . THR A 1 613 ? -40.760 -31.492 -1.705 1.00 37.94 613 THR A CA 1
ATOM 4392 C C . THR A 1 613 ? -41.414 -31.463 -0.312 1.00 37.94 613 THR A C 1
ATOM 4394 O O . THR A 1 613 ? -42.195 -32.338 0.045 1.00 37.94 613 THR A O 1
ATOM 4397 N N . ALA A 1 614 ? -41.294 -30.258 0.267 1.00 35.66 614 ALA A N 1
ATOM 4398 C CA . ALA A 1 614 ? -42.271 -29.487 1.053 1.00 35.66 614 ALA A CA 1
ATOM 4399 C C . ALA A 1 614 ? -41.970 -29.301 2.551 1.00 35.66 614 ALA A C 1
ATOM 4401 O O . ALA A 1 614 ? -41.994 -30.243 3.330 1.00 35.66 614 ALA A O 1
ATOM 4402 N N . ASP A 1 615 ? -41.746 -28.020 2.865 1.00 34.19 615 ASP A N 1
ATOM 4403 C CA . ASP A 1 615 ? -42.233 -27.244 4.010 1.00 34.19 615 ASP A CA 1
ATOM 4404 C C . ASP A 1 615 ? -41.956 -27.659 5.466 1.00 34.19 615 ASP A C 1
ATOM 4406 O O . ASP A 1 615 ? -41.901 -28.817 5.855 1.00 34.19 615 ASP A O 1
ATOM 4410 N N . ASP A 1 616 ? -41.851 -26.599 6.274 1.00 37.47 616 ASP A N 1
ATOM 4411 C CA . ASP A 1 616 ? -41.786 -26.528 7.736 1.00 37.47 616 ASP A CA 1
ATOM 4412 C C . ASP A 1 616 ? -40.446 -26.789 8.440 1.00 37.47 616 ASP A C 1
ATOM 4414 O O . ASP A 1 616 ? -40.223 -27.819 9.072 1.00 37.47 616 ASP A O 1
ATOM 4418 N N . VAL A 1 617 ? -39.627 -25.729 8.537 1.00 35.97 617 VAL A N 1
ATOM 4419 C CA . VAL A 1 617 ? -38.814 -25.482 9.746 1.00 35.97 617 VAL A CA 1
ATOM 4420 C C . VAL A 1 617 ? -38.864 -24.005 10.153 1.00 35.97 617 VAL A C 1
ATOM 4422 O O . VAL A 1 617 ? -38.030 -23.179 9.791 1.00 35.97 617 VAL A O 1
ATOM 4425 N N . ARG A 1 618 ? -39.893 -23.692 10.944 1.00 33.38 618 ARG A N 1
ATOM 4426 C CA . ARG A 1 618 ? -39.796 -23.120 12.297 1.00 33.38 618 ARG A CA 1
ATOM 4427 C C . ARG A 1 618 ? -38.576 -22.224 12.564 1.00 33.38 618 ARG A C 1
ATOM 4429 O O . ARG A 1 618 ? -37.471 -22.698 12.819 1.00 33.38 618 ARG A O 1
ATOM 4436 N N . GLY A 1 619 ? -38.835 -20.917 12.615 1.00 36.81 619 GLY A N 1
ATOM 4437 C CA . GLY A 1 619 ? -37.883 -19.897 13.038 1.00 36.81 619 GLY A CA 1
ATOM 4438 C C . GLY A 1 619 ? -37.282 -20.188 14.414 1.00 36.81 619 GLY A C 1
ATOM 4439 O O . GLY A 1 619 ? -37.962 -20.126 15.437 1.00 36.81 619 GLY A O 1
ATOM 4440 N N . ALA A 1 620 ? -35.983 -20.471 14.424 1.00 32.72 620 ALA A N 1
ATOM 4441 C CA . ALA A 1 620 ? -35.153 -20.406 15.610 1.00 32.72 620 ALA A CA 1
ATOM 4442 C C . ALA A 1 620 ? -34.557 -18.997 15.682 1.00 32.72 620 ALA A C 1
ATOM 4444 O O . ALA A 1 620 ? -33.677 -18.639 14.898 1.00 32.72 620 ALA A O 1
ATOM 4445 N N . ALA A 1 621 ? -35.052 -18.192 16.621 1.00 37.91 621 ALA A N 1
ATOM 4446 C CA . ALA A 1 621 ? -34.377 -16.984 17.063 1.00 37.91 621 ALA A CA 1
ATOM 4447 C C . ALA A 1 621 ? -32.983 -17.382 17.579 1.00 37.91 621 ALA A C 1
ATOM 4449 O O . ALA A 1 621 ? -32.833 -17.898 18.688 1.00 37.91 621 ALA A O 1
ATOM 4450 N N . ALA A 1 622 ? -31.969 -17.214 16.730 1.00 38.50 622 ALA A N 1
ATOM 4451 C CA . ALA A 1 622 ? -30.576 -17.418 17.086 1.00 38.50 622 ALA A CA 1
ATOM 4452 C C . ALA A 1 622 ? -30.194 -16.354 18.118 1.00 38.50 622 ALA A C 1
ATOM 4454 O O . ALA A 1 622 ? -30.085 -15.169 17.810 1.00 38.50 622 ALA A O 1
ATOM 4455 N N . GLY A 1 623 ? -30.069 -16.805 19.363 1.00 38.91 623 GLY A N 1
ATOM 4456 C CA . GLY A 1 623 ? -29.818 -15.969 20.521 1.00 38.91 623 GLY A CA 1
ATOM 4457 C C . GLY A 1 623 ? -28.525 -15.160 20.426 1.00 38.91 623 GLY A C 1
ATOM 4458 O O . GLY A 1 623 ? -27.469 -15.644 20.015 1.00 38.91 623 GLY A O 1
ATOM 4459 N N . ASP A 1 624 ? -28.647 -13.944 20.941 1.00 44.50 624 ASP A N 1
ATOM 4460 C CA . ASP A 1 624 ? -27.699 -12.854 21.211 1.00 44.50 624 ASP A CA 1
ATOM 4461 C C . ASP A 1 624 ? -26.391 -13.243 21.961 1.00 44.50 624 ASP A C 1
ATOM 4463 O O . ASP A 1 624 ? -25.599 -12.397 22.370 1.00 44.50 624 ASP A O 1
ATOM 4467 N N . GLY A 1 625 ? -26.135 -14.538 22.186 1.00 39.53 625 GLY A N 1
ATOM 4468 C CA . GLY A 1 625 ? -25.019 -15.056 22.991 1.00 39.53 625 GLY A CA 1
ATOM 4469 C C . GLY A 1 625 ? -23.750 -15.424 22.210 1.00 39.53 625 GLY A C 1
ATOM 4470 O O . GLY A 1 625 ? -22.693 -15.622 22.816 1.00 39.53 625 GLY A O 1
ATOM 4471 N N . GLY A 1 626 ? -23.818 -15.505 20.877 1.00 44.25 626 GLY A N 1
ATOM 4472 C CA . GLY A 1 626 ? -22.733 -16.046 20.047 1.00 44.25 626 GLY A CA 1
ATOM 4473 C C . GLY A 1 626 ? -21.425 -15.247 20.097 1.00 44.25 626 GLY A C 1
ATOM 4474 O O . GLY A 1 626 ? -20.344 -15.827 20.127 1.00 44.25 626 GLY A O 1
ATOM 4475 N N . TRP A 1 627 ? -21.473 -13.915 20.165 1.00 44.88 627 TRP A N 1
ATOM 4476 C CA . TRP A 1 627 ? -20.252 -13.092 20.146 1.00 44.88 627 TRP A CA 1
ATOM 4477 C C . TRP A 1 627 ? -19.521 -13.031 21.485 1.00 44.88 627 TRP A C 1
ATOM 4479 O O . TRP A 1 627 ? -18.294 -12.960 21.491 1.00 44.88 627 TRP A O 1
ATOM 4489 N N . ARG A 1 628 ? -20.236 -13.085 22.620 1.00 50.97 628 ARG A N 1
ATOM 4490 C CA . ARG A 1 628 ? -19.592 -13.185 23.940 1.00 50.97 628 ARG A CA 1
ATOM 4491 C C . ARG A 1 628 ? -18.859 -14.514 24.049 1.00 50.97 628 ARG A C 1
ATOM 4493 O O . ARG A 1 628 ? -17.718 -14.526 24.495 1.00 50.97 628 ARG A O 1
ATOM 4500 N N . ALA A 1 629 ? -19.468 -15.595 23.557 1.00 54.59 629 ALA A N 1
ATOM 4501 C CA . ALA A 1 629 ? -18.804 -16.885 23.433 1.00 54.59 629 ALA A CA 1
ATOM 4502 C C . ALA A 1 629 ? -17.575 -16.807 22.512 1.00 54.59 629 ALA A C 1
ATOM 4504 O O . ALA A 1 629 ? -16.528 -17.295 22.904 1.00 54.59 629 ALA A O 1
ATOM 4505 N N . LEU A 1 630 ? -17.634 -16.115 21.365 1.00 52.53 630 LEU A N 1
ATOM 4506 C CA . LEU A 1 630 ? -16.478 -15.946 20.465 1.00 52.53 630 LEU A CA 1
ATOM 4507 C C . LEU A 1 630 ? -15.337 -15.104 21.066 1.00 52.53 630 LEU A C 1
ATOM 4509 O O . LEU A 1 630 ? -14.166 -15.436 20.888 1.00 52.53 630 LEU A O 1
ATOM 4513 N N . LEU A 1 631 ? -15.656 -14.027 21.792 1.00 48.47 631 LEU A N 1
ATOM 4514 C CA . LEU A 1 631 ? -14.672 -13.220 22.522 1.00 48.47 631 LEU A CA 1
ATOM 4515 C C . LEU A 1 631 ? -14.019 -14.033 23.645 1.00 48.47 631 LEU A C 1
ATOM 4517 O O . LEU A 1 631 ? -12.797 -14.021 23.786 1.00 48.47 631 LEU A O 1
ATOM 4521 N N . LEU A 1 632 ? -14.820 -14.772 24.415 1.00 53.47 632 LEU A N 1
ATOM 4522 C CA . LEU A 1 632 ? -14.334 -15.640 25.486 1.00 53.47 632 LEU A CA 1
ATOM 4523 C C . LEU A 1 632 ? -13.569 -16.856 24.945 1.00 53.47 632 LEU A C 1
ATOM 4525 O O . LEU A 1 632 ? -12.589 -17.269 25.556 1.00 53.47 632 LEU A O 1
ATOM 4529 N N . GLU A 1 633 ? -13.945 -17.395 23.786 1.00 60.09 633 GLU A N 1
ATOM 4530 C CA . GLU A 1 633 ? -13.273 -18.512 23.120 1.00 60.09 633 GLU A CA 1
ATOM 4531 C C . GLU A 1 633 ? -11.909 -18.092 22.555 1.00 60.09 633 GLU A C 1
ATOM 4533 O O . GLU A 1 633 ? -10.916 -18.793 22.757 1.00 60.09 633 GLU A O 1
ATOM 4538 N N . GLU A 1 634 ? -11.808 -16.923 21.915 1.00 50.41 634 GLU A N 1
ATOM 4539 C CA . GLU A 1 634 ? -10.531 -16.403 21.408 1.00 50.41 634 GLU A CA 1
ATOM 4540 C C . GLU A 1 634 ? -9.585 -15.987 22.552 1.00 50.41 634 GLU A C 1
ATOM 4542 O O . GLU A 1 634 ? -8.367 -16.183 22.468 1.00 50.41 634 GLU A O 1
ATOM 4547 N N . VAL A 1 635 ? -10.128 -15.466 23.660 1.00 48.62 635 VAL A N 1
ATOM 4548 C CA . VAL A 1 635 ? -9.364 -15.207 24.893 1.00 48.62 635 VAL A CA 1
ATOM 4549 C C . VAL A 1 635 ? -8.938 -16.527 25.552 1.00 48.62 635 VAL A C 1
ATOM 4551 O O . VAL A 1 635 ? -7.767 -16.679 25.908 1.00 48.62 635 VAL A O 1
ATOM 4554 N N . GLY A 1 636 ? -9.831 -17.517 25.635 1.00 43.44 636 GLY A N 1
ATOM 4555 C CA . GLY A 1 636 ? -9.583 -18.831 26.233 1.00 43.44 636 GLY A CA 1
ATOM 4556 C C . GLY A 1 636 ? -8.534 -19.659 25.487 1.00 43.44 636 GLY A C 1
ATOM 4557 O O . GLY A 1 636 ? -7.601 -20.172 26.106 1.00 43.44 636 GLY A O 1
ATOM 4558 N N . ARG A 1 637 ? -8.590 -19.716 24.147 1.00 45.31 637 ARG A N 1
ATOM 4559 C CA . ARG A 1 637 ? -7.600 -20.435 23.318 1.00 45.31 637 ARG A CA 1
ATOM 4560 C C . ARG A 1 637 ? -6.176 -19.896 23.490 1.00 45.31 637 ARG A C 1
ATOM 4562 O O . ARG A 1 637 ? -5.214 -20.656 23.386 1.00 45.31 637 ARG A O 1
ATOM 4569 N N . ARG A 1 638 ? -6.012 -18.603 23.793 1.00 44.84 638 ARG A N 1
ATOM 4570 C CA . ARG A 1 638 ? -4.689 -17.979 23.990 1.00 44.84 638 ARG A CA 1
ATOM 4571 C C . ARG A 1 638 ? -4.160 -18.101 25.416 1.00 44.84 638 ARG A C 1
ATOM 4573 O O . ARG A 1 638 ? -2.948 -18.202 25.584 1.00 44.84 638 ARG A O 1
ATOM 4580 N N . VAL A 1 639 ? -5.034 -18.155 26.419 1.00 41.03 639 VAL A N 1
ATOM 4581 C CA . VAL A 1 639 ? -4.642 -18.467 27.806 1.00 41.03 639 VAL A CA 1
ATOM 4582 C C . VAL A 1 639 ? -4.163 -19.920 27.914 1.00 41.03 639 VAL A C 1
ATOM 4584 O O . VAL A 1 639 ? -3.139 -20.178 28.541 1.00 41.03 639 VAL A O 1
ATOM 4587 N N . VAL A 1 640 ? -4.802 -20.856 27.203 1.00 45.16 640 VAL A N 1
ATOM 4588 C CA . VAL A 1 640 ? -4.356 -22.262 27.132 1.00 45.16 640 VAL A CA 1
ATOM 4589 C C . VAL A 1 640 ? -3.012 -22.410 26.397 1.00 45.16 640 VAL A C 1
ATOM 4591 O O . VAL A 1 640 ? -2.191 -23.241 26.782 1.00 45.16 640 VAL A O 1
ATOM 4594 N N . ALA A 1 641 ? -2.735 -21.573 25.390 1.00 45.19 641 ALA A N 1
ATOM 4595 C CA . ALA A 1 641 ? -1.439 -21.547 24.705 1.00 45.19 641 ALA A CA 1
ATOM 4596 C C . ALA A 1 641 ? -0.313 -20.910 25.548 1.00 45.19 641 ALA A C 1
ATOM 4598 O O . ALA A 1 641 ? 0.840 -21.309 25.416 1.00 45.19 641 ALA A O 1
ATOM 4599 N N . ALA A 1 642 ? -0.635 -19.956 26.429 1.00 43.47 642 ALA A N 1
ATOM 4600 C CA . ALA A 1 642 ? 0.323 -19.338 27.351 1.00 43.47 642 ALA A CA 1
ATOM 4601 C C . ALA A 1 642 ? 0.585 -20.179 28.620 1.00 43.47 642 ALA A C 1
ATOM 4603 O O . ALA A 1 642 ? 1.611 -19.998 29.268 1.00 43.47 642 ALA A O 1
ATOM 4604 N N . GLY A 1 643 ? -0.312 -21.114 28.959 1.00 37.66 643 GLY A N 1
ATOM 4605 C CA . GLY A 1 643 ? -0.178 -22.023 30.105 1.00 37.66 643 GLY A CA 1
ATOM 4606 C C . GLY A 1 643 ? 0.705 -23.256 29.869 1.00 37.66 643 GLY A C 1
ATOM 4607 O O . GLY A 1 643 ? 1.007 -23.973 30.819 1.00 37.66 643 GLY A O 1
ATOM 4608 N N . ARG A 1 644 ? 1.152 -23.520 28.632 1.00 42.03 644 ARG A N 1
ATOM 4609 C CA . ARG A 1 644 ? 2.171 -24.548 28.352 1.00 42.03 644 ARG A CA 1
ATOM 4610 C C . ARG A 1 644 ? 3.560 -23.914 28.358 1.00 42.03 644 ARG A C 1
ATOM 4612 O O . ARG A 1 644 ? 4.104 -23.580 27.308 1.00 42.03 644 ARG A O 1
ATOM 4619 N N . GLY A 1 645 ? 4.119 -23.741 29.554 1.00 46.78 645 GLY A N 1
ATOM 4620 C CA . GLY A 1 645 ? 5.543 -23.446 29.723 1.00 46.78 645 GLY A CA 1
ATOM 4621 C C . GLY A 1 645 ? 6.426 -24.549 29.110 1.00 46.78 645 GLY A C 1
ATOM 4622 O O . GLY A 1 645 ? 5.973 -25.691 28.971 1.00 46.78 645 GLY A O 1
ATOM 4623 N N . PRO A 1 646 ? 7.667 -24.231 28.698 1.00 39.59 646 PRO A N 1
ATOM 4624 C CA . PRO A 1 646 ? 8.574 -25.212 28.111 1.00 39.59 646 PRO A CA 1
ATOM 4625 C C . PRO A 1 646 ? 8.931 -26.296 29.143 1.00 39.59 646 PRO A C 1
ATOM 4627 O O . PRO A 1 646 ? 9.062 -25.981 30.326 1.00 39.59 646 PRO A O 1
ATOM 4630 N N . PRO A 1 647 ? 9.113 -27.564 28.728 1.00 38.47 647 PRO A N 1
ATOM 4631 C CA . PRO A 1 647 ? 9.522 -28.617 29.644 1.00 38.47 647 PRO A CA 1
ATOM 4632 C C . PRO A 1 647 ? 10.927 -28.311 30.170 1.00 38.47 647 PRO A C 1
ATOM 4634 O O . PRO A 1 647 ? 11.886 -28.217 29.398 1.00 38.47 647 PRO A O 1
ATOM 4637 N N . GLU A 1 648 ? 11.041 -28.158 31.487 1.00 36.19 648 GLU A N 1
ATOM 4638 C CA . GLU A 1 648 ? 12.314 -28.068 32.192 1.00 36.19 648 GLU A CA 1
ATOM 4639 C C . GLU A 1 648 ? 13.150 -29.318 31.890 1.00 36.19 648 GLU A C 1
ATOM 4641 O O . GLU A 1 648 ? 12.896 -30.414 32.388 1.00 36.19 648 GLU A O 1
ATOM 4646 N N . ARG A 1 649 ? 14.179 -29.171 31.049 1.00 37.69 649 ARG A N 1
ATOM 4647 C CA . ARG A 1 649 ? 15.258 -30.157 30.981 1.00 37.69 649 ARG A CA 1
ATOM 4648 C C . ARG A 1 649 ? 16.142 -29.964 32.208 1.00 37.69 649 ARG A C 1
ATOM 4650 O O . ARG A 1 649 ? 17.045 -29.129 32.192 1.00 37.69 649 ARG A O 1
ATOM 4657 N N . CYS A 1 650 ? 15.906 -30.767 33.243 1.00 34.25 650 CYS A N 1
ATOM 4658 C CA . CYS A 1 650 ? 16.865 -30.990 34.321 1.00 34.25 650 CYS A CA 1
ATOM 4659 C C . CYS A 1 650 ? 18.219 -31.424 33.734 1.00 34.25 650 CYS A C 1
ATOM 4661 O O . CYS A 1 650 ? 18.383 -32.547 33.260 1.00 34.25 650 CYS A O 1
ATOM 4663 N N . ARG A 1 651 ? 19.210 -30.528 33.779 1.00 38.31 651 ARG A N 1
ATOM 4664 C CA . ARG A 1 651 ? 20.628 -30.875 33.649 1.00 38.31 651 ARG A CA 1
ATOM 4665 C C . ARG A 1 651 ? 21.127 -31.377 35.002 1.00 38.31 651 ARG A C 1
ATOM 4667 O O . ARG A 1 651 ? 21.563 -30.592 35.836 1.00 38.31 651 ARG A O 1
ATOM 4674 N N . SER A 1 652 ? 21.105 -32.687 35.202 1.00 38.50 652 SER A N 1
ATOM 4675 C CA . SER A 1 652 ? 21.928 -33.356 36.209 1.00 38.50 652 SER A CA 1
ATOM 4676 C C . SER A 1 652 ? 23.331 -33.582 35.631 1.00 38.50 652 SER A C 1
ATOM 4678 O O . SER A 1 652 ? 23.588 -34.603 34.998 1.00 38.50 652 SER A O 1
ATOM 4680 N N . SER A 1 653 ? 24.235 -32.616 35.816 1.00 37.78 653 SER A N 1
ATOM 4681 C CA . SER A 1 653 ? 25.679 -32.847 35.677 1.00 37.78 653 SER A CA 1
ATOM 4682 C C . SER A 1 653 ? 26.210 -33.274 37.041 1.00 37.78 653 SER A C 1
ATOM 4684 O O . SER A 1 653 ? 26.472 -32.442 37.910 1.00 37.78 653 SER A O 1
ATOM 4686 N N . SER A 1 654 ? 26.274 -34.589 37.247 1.00 45.44 654 SER A N 1
ATOM 4687 C CA . SER A 1 654 ? 26.944 -35.197 38.390 1.00 45.44 654 SER A CA 1
ATOM 4688 C C . SER A 1 654 ? 28.402 -35.470 38.031 1.00 45.44 654 SER A C 1
ATOM 4690 O O . SER A 1 654 ? 28.697 -36.059 36.992 1.00 45.44 654 SER A O 1
ATOM 4692 N N . ARG A 1 655 ? 29.283 -35.027 38.928 1.00 50.41 655 ARG A N 1
ATOM 4693 C CA . ARG A 1 655 ? 30.699 -35.380 39.072 1.00 50.41 655 ARG A CA 1
ATOM 4694 C C . ARG A 1 655 ? 31.006 -36.860 38.791 1.00 50.41 655 ARG A C 1
ATOM 4696 O O . ARG A 1 655 ? 30.327 -37.727 39.332 1.00 50.41 655 ARG A O 1
ATOM 4703 N N . ARG A 1 656 ? 32.116 -37.096 38.085 1.00 48.56 656 ARG A N 1
ATOM 4704 C CA . ARG A 1 656 ? 33.142 -38.162 38.233 1.00 48.56 656 ARG A CA 1
ATOM 4705 C C . ARG A 1 656 ? 34.315 -37.688 37.355 1.00 48.56 656 ARG A C 1
ATOM 4707 O O . ARG A 1 656 ? 34.077 -37.399 36.191 1.00 48.56 656 ARG A O 1
ATOM 4714 N N . GLU A 1 657 ? 35.498 -37.315 37.847 1.00 49.88 657 GLU A N 1
ATOM 4715 C CA . GLU A 1 657 ? 36.512 -38.142 38.531 1.00 49.88 657 GLU A CA 1
ATOM 4716 C C . GLU A 1 657 ? 36.662 -39.533 37.902 1.00 49.88 657 GLU A C 1
ATOM 4718 O O . GLU A 1 657 ? 36.086 -40.502 38.391 1.00 49.88 657 GLU A O 1
ATOM 4723 N N . GLN A 1 658 ? 37.361 -39.597 36.764 1.00 45.81 658 GLN A N 1
ATOM 4724 C CA . GLN A 1 658 ? 38.671 -40.248 36.574 1.00 45.81 658 GLN A CA 1
ATOM 4725 C C . GLN A 1 658 ? 39.167 -40.014 35.148 1.00 45.81 658 GLN A C 1
ATOM 4727 O O . GLN A 1 658 ? 38.324 -40.068 34.224 1.00 45.81 658 GLN A O 1
#

Nearest PDB structures (foldseek):
  4yjl-assembly2_B  TM=3.752E-01  e=6.108E-01  Homo sapiens
  5z8h-assembly1_A  TM=2.808E-01  e=3.265E-01  Homo sapiens
  7f7o-assembly1_A  TM=3.072E-01  e=1.236E+00  Homo sapiens
  3nmw-assembly2_B  TM=2.913E-01  e=1.445E+00  Homo sapiens
  8g9j-assembly1_A  TM=2.089E-01  e=2.600E+00  synthetic construct